Protein AF-A0A2V7JWW5-F1 (afdb_monomer_lite)

Sequence (393 aa):
MPDAADLTQQLADEERAKQRQYVLANTGTRWGFVGIGVLLLATVRLVGIVPVSWLFIAAFTIVFGAVNHGMRRVARDRPFQVWFPYLNIAIGAAMISTVVYALGPTGHLLYVAYLIAPLQAALYLGQSEAWQALLLNLTGFALVTAVRLSQASPGWAWSVFAQETLVLGFVCVALVPMLTRLVDRLRAARETLAQVEAGDLRVKVQDDEVDELGFLGVSVNRTTDAIAGIVRQVQQESQDLAAMAEQLAASAQELQAASQEISATAQQLSDGTARQRQLIGHGREDSEAAAGVAAQLHTRAQEAERQDRPGQRAARDAGPSPGPGVGGGRPAGGRLARDREARGRHHADRQPDGPIGVERRHRSGPRGATRLRLPCGSGRSAEACRAERAHGG

Radius of gyration: 59.95 Å; chains: 1; bounding box: 135×65×170 Å

pLDDT: mean 78.79, std 22.17, range [31.19, 97.88]

Foldseek 3Di:
DPDPVRLVVVVVVVLLVLLLCLQQVVLVVVVVVLVVLLVVLVVCVVVVVAVFDPVLSVVLCVVLVVVSVVLNCCSPPDDRDPCSLVVSLLSQLLSLLSSLLRRFQCSLVSLVSLLPSLLSCLQRPHLVRSVVSSVSNLVSVVVSLVVNVVVVGHNRDVVSSVVSNVVSVVVCVVRSVVNNVVNVLVVLLVSQVSVVVVPPLPDARDDPDPDPSVVSRVVSNVVSVVVVVVVVVVVVVVVVVVVVVVVVVVVVVVVVVVVVVVVVVVVVVVVVVVVVVVVVVVVVVVVVVVVVVVVVVVVVVVVVVVVPPDDDDDDDDDDDDDDDDDDDDDDDDDDDDDDDDDDDDDDDDDDDDDDDDDDDDDDDDDDDPDPDDDDDDPDDDPVVV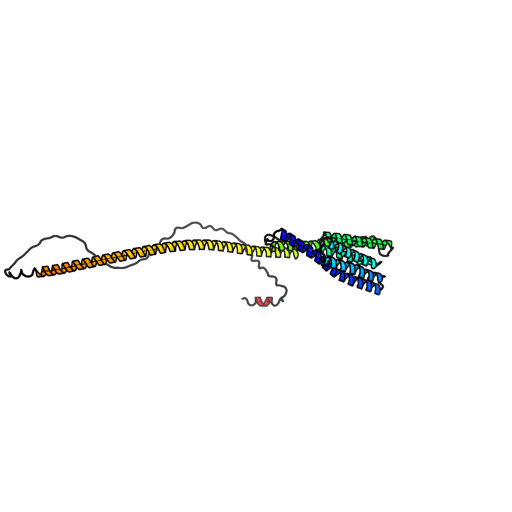VVVVPPDD

Structure (mmCIF, N/CA/C/O backbone):
data_AF-A0A2V7JWW5-F1
#
_entry.id   AF-A0A2V7JWW5-F1
#
loop_
_atom_site.group_PDB
_atom_site.id
_atom_site.type_symbol
_atom_site.label_atom_id
_atom_site.label_alt_id
_atom_site.label_comp_id
_atom_site.label_asym_id
_atom_site.label_entity_id
_atom_site.label_seq_id
_atom_site.pdbx_PDB_ins_code
_atom_site.Cartn_x
_atom_site.Cartn_y
_atom_site.Cartn_z
_atom_site.occupancy
_atom_site.B_iso_or_equiv
_atom_site.auth_seq_id
_atom_site.auth_comp_id
_atom_site.auth_asym_id
_atom_site.auth_atom_id
_atom_site.pdbx_PDB_model_num
ATOM 1 N N . MET A 1 1 ? -12.894 -14.507 14.929 1.00 50.25 1 MET A N 1
ATOM 2 C CA . MET A 1 1 ? -11.638 -13.771 14.700 1.00 50.25 1 MET A CA 1
ATOM 3 C C . MET A 1 1 ? -10.989 -14.415 13.496 1.00 50.25 1 MET A C 1
ATOM 5 O O . MET A 1 1 ? -10.912 -15.641 13.515 1.00 50.25 1 MET A O 1
ATOM 9 N N . PRO A 1 2 ? -10.652 -13.664 12.437 1.00 51.22 2 PRO A N 1
ATOM 10 C CA . PRO A 1 2 ? -9.842 -14.221 11.362 1.00 51.22 2 PRO A CA 1
ATOM 11 C C . PRO A 1 2 ? -8.530 -14.721 11.973 1.00 51.22 2 PRO A C 1
ATOM 13 O O . PRO A 1 2 ? -7.942 -14.057 12.829 1.00 51.22 2 PRO A O 1
ATOM 16 N N . ASP A 1 3 ? -8.150 -15.946 11.629 1.00 70.81 3 ASP A N 1
ATOM 17 C CA . ASP A 1 3 ? -6.943 -16.578 12.155 1.00 70.81 3 ASP A CA 1
ATOM 18 C C . ASP A 1 3 ? -5.706 -15.852 11.592 1.00 70.81 3 ASP A C 1
ATOM 20 O O . ASP A 1 3 ? -5.777 -15.254 10.518 1.00 70.81 3 ASP A O 1
ATOM 24 N N . ALA A 1 4 ? -4.546 -15.908 12.250 1.00 68.06 4 ALA A N 1
ATOM 25 C CA . ALA A 1 4 ? -3.329 -15.260 11.722 1.00 68.06 4 ALA A CA 1
ATOM 26 C C . ALA A 1 4 ? -2.951 -15.772 10.307 1.00 68.06 4 ALA A C 1
ATOM 28 O O . ALA A 1 4 ? -2.339 -15.065 9.499 1.00 68.06 4 ALA A O 1
ATOM 29 N N . ALA A 1 5 ? -3.373 -16.999 9.987 1.00 71.81 5 ALA A N 1
ATOM 30 C CA . ALA A 1 5 ? -3.281 -17.592 8.658 1.00 71.81 5 ALA A CA 1
ATOM 31 C C . ALA A 1 5 ? -4.142 -16.871 7.596 1.00 71.81 5 ALA A C 1
ATOM 33 O O . ALA A 1 5 ? -3.736 -16.799 6.442 1.00 71.81 5 ALA A O 1
ATOM 34 N N . ASP A 1 6 ? -5.289 -16.303 7.974 1.00 82.69 6 ASP A N 1
ATOM 35 C CA . ASP A 1 6 ? -6.203 -15.597 7.065 1.00 82.69 6 ASP A CA 1
ATOM 36 C C . ASP A 1 6 ? -5.640 -14.221 6.678 1.00 82.69 6 ASP A C 1
ATOM 38 O O . ASP A 1 6 ? -5.576 -13.869 5.502 1.00 82.69 6 ASP A O 1
ATOM 42 N N . LEU A 1 7 ? -5.091 -13.482 7.651 1.00 83.62 7 LEU A N 1
ATOM 43 C CA . LEU A 1 7 ? -4.464 -12.181 7.395 1.00 83.62 7 LEU A CA 1
ATOM 44 C C . LEU A 1 7 ? -3.231 -12.304 6.487 1.00 83.62 7 LEU A C 1
ATOM 46 O O . LEU A 1 7 ? -3.051 -11.525 5.551 1.00 83.62 7 LEU A O 1
ATOM 50 N N . THR A 1 8 ? -2.376 -13.295 6.747 1.00 82.88 8 THR A N 1
ATOM 51 C CA . THR A 1 8 ? -1.182 -13.538 5.921 1.00 82.88 8 THR A CA 1
ATOM 52 C C . THR A 1 8 ? -1.553 -13.947 4.494 1.00 82.88 8 THR A C 1
ATOM 54 O O . THR A 1 8 ? -0.923 -13.479 3.542 1.00 82.88 8 THR A O 1
ATOM 57 N N . GLN A 1 9 ? -2.607 -14.749 4.317 1.00 85.31 9 GLN A N 1
ATOM 58 C CA . GLN A 1 9 ? -3.153 -15.066 2.996 1.00 85.31 9 GLN A CA 1
ATOM 59 C C . GLN A 1 9 ? -3.729 -13.828 2.300 1.00 85.31 9 GLN A C 1
ATOM 61 O O . GLN A 1 9 ? -3.401 -13.585 1.138 1.00 85.31 9 GLN A O 1
ATOM 66 N N . GLN A 1 10 ? -4.500 -13.001 3.009 1.00 85.56 10 GLN A N 1
ATOM 67 C CA . GLN A 1 10 ? -5.079 -11.768 2.475 1.00 85.56 10 GLN A CA 1
ATOM 68 C C . GLN A 1 10 ? -4.003 -10.786 1.986 1.00 85.56 10 GLN A C 1
ATOM 70 O O . GLN A 1 10 ? -4.113 -10.245 0.884 1.00 85.56 10 GLN A O 1
ATOM 75 N N . LEU A 1 11 ? -2.938 -10.576 2.767 1.00 85.19 11 LEU A N 1
ATOM 76 C CA . LEU A 1 11 ? -1.826 -9.698 2.384 1.00 85.19 11 LEU A CA 1
ATOM 77 C C . LEU A 1 11 ? -1.063 -10.242 1.168 1.00 85.19 11 LEU A C 1
ATOM 79 O O . LEU A 1 11 ? -0.734 -9.480 0.255 1.00 85.19 11 LEU A O 1
ATOM 83 N N . ALA A 1 12 ? -0.839 -11.557 1.108 1.00 83.00 12 ALA A N 1
ATOM 84 C CA . ALA A 1 12 ? -0.197 -12.196 -0.040 1.00 83.00 12 ALA A CA 1
ATOM 85 C C . ALA A 1 12 ? -1.055 -12.100 -1.317 1.00 83.00 12 ALA A C 1
ATOM 87 O O . ALA A 1 12 ? -0.528 -11.927 -2.421 1.00 83.00 12 ALA A O 1
ATOM 88 N N . ASP A 1 13 ? -2.377 -12.195 -1.189 1.00 84.44 13 ASP A N 1
ATOM 89 C CA . ASP A 1 13 ? -3.318 -12.009 -2.293 1.00 84.44 13 ASP A CA 1
ATOM 90 C C . ASP A 1 13 ? -3.345 -10.545 -2.769 1.00 84.44 13 ASP A C 1
ATOM 92 O O . ASP A 1 13 ? -3.337 -10.290 -3.979 1.00 84.44 13 ASP A O 1
ATOM 96 N N . GLU A 1 14 ? -3.291 -9.580 -1.842 1.00 85.25 14 GLU A N 1
ATOM 97 C CA . GLU A 1 14 ? -3.175 -8.147 -2.145 1.00 85.25 14 GLU A CA 1
ATOM 98 C C . GLU A 1 14 ? -1.872 -7.839 -2.902 1.00 85.25 14 GLU A C 1
ATOM 100 O O . GLU A 1 14 ? -1.878 -7.106 -3.896 1.00 85.25 14 GLU A O 1
ATOM 105 N N . GLU A 1 15 ? -0.750 -8.434 -2.491 1.00 82.69 15 GLU A N 1
ATOM 106 C CA . GLU A 1 15 ? 0.532 -8.281 -3.179 1.00 82.69 15 GLU A CA 1
ATOM 107 C C . GLU A 1 15 ? 0.485 -8.846 -4.606 1.00 82.69 15 GLU A C 1
ATOM 109 O O . GLU A 1 15 ? 0.870 -8.163 -5.562 1.00 82.69 15 GLU A O 1
ATOM 114 N N . ARG A 1 16 ? -0.076 -10.049 -4.791 1.00 82.12 16 ARG A N 1
ATOM 115 C CA . ARG A 1 16 ? -0.270 -10.635 -6.129 1.00 82.12 16 ARG A CA 1
ATOM 116 C C . ARG A 1 16 ? -1.185 -9.773 -6.999 1.00 82.12 16 ARG A C 1
ATOM 118 O O . ARG A 1 16 ? -0.924 -9.608 -8.195 1.00 82.12 16 ARG A O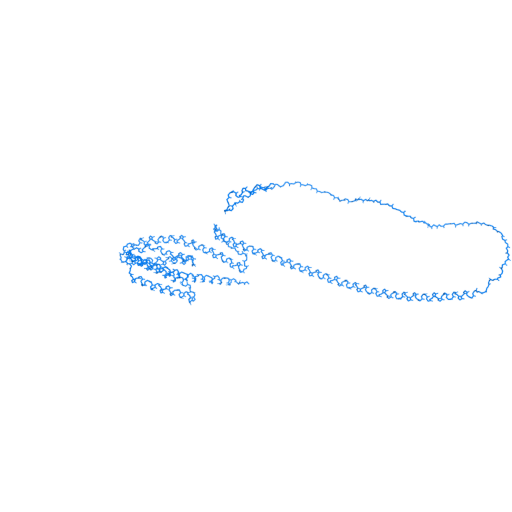 1
ATOM 125 N N . ALA A 1 17 ? -2.226 -9.175 -6.420 1.00 83.50 17 ALA A N 1
ATOM 126 C CA . ALA A 1 17 ? -3.095 -8.237 -7.123 1.00 83.50 17 ALA A CA 1
ATOM 127 C C . ALA A 1 17 ? -2.340 -6.967 -7.555 1.00 83.50 17 ALA A C 1
ATOM 129 O O . ALA A 1 17 ? -2.461 -6.561 -8.714 1.00 83.50 17 ALA A O 1
ATOM 130 N N . LYS A 1 18 ? -1.500 -6.390 -6.682 1.00 81.69 18 LYS A N 1
ATOM 131 C CA . LYS A 1 18 ? -0.640 -5.235 -7.003 1.00 81.69 18 LYS A CA 1
ATOM 132 C C . LYS A 1 18 ? 0.349 -5.553 -8.120 1.00 81.69 18 LYS A C 1
ATOM 134 O O . LYS A 1 18 ? 0.458 -4.781 -9.070 1.00 81.69 18 LYS A O 1
ATOM 139 N N . GLN A 1 19 ? 1.018 -6.704 -8.066 1.00 80.56 19 GLN A N 1
ATOM 140 C CA . GLN A 1 19 ? 1.941 -7.139 -9.120 1.00 80.56 19 GLN A CA 1
ATOM 141 C C . GLN A 1 19 ? 1.219 -7.331 -10.463 1.00 80.56 19 GLN A C 1
ATOM 143 O O . GLN A 1 19 ? 1.712 -6.906 -11.513 1.00 80.56 19 GLN A O 1
ATOM 148 N N . ARG A 1 20 ? 0.010 -7.906 -10.452 1.00 81.50 20 ARG A N 1
ATOM 149 C CA . ARG A 1 20 ? -0.822 -8.031 -11.656 1.00 81.50 20 ARG A CA 1
ATOM 150 C C . ARG A 1 20 ? -1.251 -6.675 -12.200 1.00 81.50 20 ARG A C 1
ATOM 152 O O . ARG A 1 20 ? -1.153 -6.443 -13.407 1.00 81.50 20 ARG A O 1
ATOM 159 N N . GLN A 1 21 ? -1.693 -5.773 -11.328 1.00 82.06 21 GLN A N 1
ATOM 160 C CA . GLN A 1 21 ? -2.062 -4.413 -11.705 1.00 82.06 21 GLN A CA 1
ATOM 161 C C . GLN A 1 21 ? -0.863 -3.655 -12.274 1.00 82.06 21 GLN A C 1
ATOM 163 O O . GLN A 1 21 ? -1.021 -2.986 -13.290 1.00 82.06 21 GLN A O 1
ATOM 168 N N . TYR A 1 22 ? 0.333 -3.818 -11.705 1.00 80.00 22 TYR A N 1
ATOM 169 C CA . TYR A 1 22 ? 1.568 -3.270 -12.256 1.00 80.00 22 TYR A CA 1
ATOM 170 C C . TYR A 1 22 ? 1.803 -3.749 -13.690 1.00 80.00 22 TYR A C 1
ATOM 172 O O . TYR A 1 22 ? 2.001 -2.925 -14.580 1.00 80.00 22 TYR A O 1
ATOM 180 N N . VAL A 1 23 ? 1.732 -5.060 -13.950 1.00 78.69 23 VAL A N 1
ATOM 181 C CA . VAL A 1 23 ? 1.943 -5.598 -15.304 1.00 78.69 23 VAL A CA 1
ATOM 182 C C . VAL A 1 23 ? 0.906 -5.036 -16.280 1.00 78.69 23 VAL A C 1
ATOM 184 O O . VAL A 1 23 ? 1.266 -4.597 -17.373 1.00 78.69 23 VAL A O 1
ATOM 187 N N . LEU A 1 24 ? -0.370 -4.989 -15.894 1.00 80.12 24 LEU A N 1
ATOM 188 C CA . LEU A 1 24 ? -1.446 -4.485 -16.751 1.00 80.12 24 LEU A CA 1
ATOM 189 C C . LEU A 1 24 ? -1.344 -2.974 -17.004 1.00 80.12 24 LEU A C 1
ATOM 191 O O . LEU A 1 24 ? -1.450 -2.545 -18.155 1.00 80.12 24 LEU A O 1
ATOM 195 N N . ALA A 1 25 ? -1.113 -2.180 -15.957 1.00 79.00 25 ALA A N 1
ATOM 196 C CA . ALA A 1 25 ? -0.968 -0.731 -16.042 1.00 79.00 25 ALA A CA 1
ATOM 197 C C . ALA A 1 25 ? 0.283 -0.357 -16.838 1.00 79.00 25 ALA A C 1
ATOM 199 O O . ALA A 1 25 ? 0.191 0.426 -17.779 1.00 79.00 25 ALA A O 1
ATOM 200 N N . ASN A 1 26 ? 1.427 -0.982 -16.544 1.00 78.69 26 ASN A N 1
ATOM 201 C CA . ASN A 1 26 ? 2.666 -0.742 -17.274 1.00 78.69 26 ASN A CA 1
ATOM 202 C C . ASN A 1 26 ? 2.528 -1.141 -18.748 1.00 78.69 26 ASN A C 1
ATOM 204 O O . ASN A 1 26 ? 2.939 -0.391 -19.628 1.00 78.69 26 ASN A O 1
ATOM 208 N N . THR A 1 27 ? 1.874 -2.268 -19.048 1.00 75.31 27 THR A N 1
ATOM 209 C CA . THR A 1 27 ? 1.593 -2.642 -20.443 1.00 75.31 27 THR A CA 1
ATOM 210 C C . THR A 1 27 ? 0.698 -1.605 -21.126 1.00 75.31 27 THR A C 1
ATOM 212 O O . THR A 1 27 ? 0.953 -1.256 -22.274 1.00 75.31 27 THR A O 1
ATOM 215 N N . GLY A 1 28 ? -0.304 -1.054 -20.432 1.00 75.88 28 GLY A N 1
ATOM 216 C CA . GLY A 1 28 ? -1.127 0.055 -20.926 1.00 75.88 28 GLY A CA 1
ATOM 217 C C . GLY A 1 28 ? -0.315 1.317 -21.230 1.00 75.88 28 GLY A C 1
ATOM 218 O O . GLY A 1 28 ? -0.382 1.835 -22.342 1.00 75.88 28 GLY A O 1
ATOM 219 N N . THR A 1 29 ? 0.515 1.771 -20.290 1.00 78.25 29 THR A N 1
ATOM 220 C CA . THR A 1 29 ? 1.396 2.936 -20.476 1.00 78.25 29 THR A CA 1
ATOM 221 C C . THR A 1 29 ? 2.401 2.711 -21.609 1.00 78.25 29 THR A C 1
ATOM 223 O O . THR A 1 29 ? 2.685 3.627 -22.380 1.00 78.25 29 THR A O 1
ATOM 226 N N . ARG A 1 30 ? 2.887 1.476 -21.786 1.00 80.56 30 ARG A N 1
ATOM 227 C CA . ARG A 1 30 ? 3.762 1.102 -22.906 1.00 80.56 30 ARG A CA 1
ATOM 228 C C . ARG A 1 30 ? 3.107 1.270 -24.266 1.00 80.56 30 ARG A C 1
ATOM 230 O O . ARG A 1 30 ? 3.812 1.665 -25.181 1.00 80.56 30 ARG A O 1
ATOM 237 N N . TRP A 1 31 ? 1.799 1.056 -24.420 1.00 78.56 31 TRP A N 1
ATOM 238 C CA . TRP A 1 31 ? 1.115 1.393 -25.680 1.00 78.56 31 TRP A CA 1
ATOM 239 C C . TRP A 1 31 ? 1.231 2.885 -26.001 1.00 78.56 31 TRP A C 1
ATOM 241 O O . TRP A 1 31 ? 1.504 3.244 -27.146 1.00 78.56 31 TRP A O 1
ATOM 251 N N . GLY A 1 32 ? 1.106 3.739 -24.982 1.00 77.75 32 GLY A N 1
ATOM 252 C CA . GLY A 1 32 ? 1.371 5.171 -25.103 1.00 77.75 32 GLY A CA 1
ATOM 253 C C . GLY A 1 32 ? 2.816 5.453 -25.518 1.00 77.75 32 GLY A C 1
ATOM 254 O O . GLY A 1 32 ? 3.041 6.167 -26.491 1.00 77.75 32 GLY A O 1
ATOM 255 N N . PHE A 1 33 ? 3.798 4.838 -24.850 1.00 78.25 33 PHE A N 1
ATOM 256 C CA . PHE A 1 33 ? 5.214 5.007 -25.199 1.00 78.25 33 PHE A CA 1
ATOM 257 C C . PHE A 1 33 ? 5.569 4.488 -26.593 1.00 78.25 33 PHE A C 1
ATOM 259 O O . PHE A 1 33 ? 6.361 5.124 -27.280 1.00 78.25 33 PHE A O 1
ATOM 266 N N . VAL A 1 34 ? 4.987 3.371 -27.036 1.00 79.75 34 VAL A N 1
ATOM 267 C CA . VAL A 1 34 ? 5.172 2.852 -28.398 1.00 79.75 34 VAL A CA 1
ATOM 268 C C . VAL A 1 34 ? 4.583 3.832 -29.406 1.00 79.75 34 VAL A C 1
ATOM 270 O O . VAL A 1 34 ? 5.270 4.189 -30.355 1.00 79.75 34 VAL A O 1
ATOM 273 N N . GLY A 1 35 ? 3.360 4.326 -29.187 1.00 81.56 35 GLY A N 1
ATOM 274 C CA . GLY A 1 35 ? 2.732 5.308 -30.075 1.00 81.56 35 GLY A CA 1
ATOM 275 C C . GLY A 1 35 ? 3.527 6.613 -30.171 1.00 81.56 35 GLY A C 1
ATOM 276 O O . GLY A 1 35 ? 3.844 7.065 -31.270 1.00 81.56 35 GLY A O 1
ATOM 277 N N . ILE A 1 36 ? 3.918 7.180 -29.024 1.00 83.75 36 ILE A N 1
ATOM 278 C CA . ILE A 1 36 ? 4.757 8.385 -28.956 1.00 83.75 36 ILE A CA 1
ATOM 279 C C . ILE A 1 36 ? 6.125 8.122 -29.592 1.00 83.75 36 ILE A C 1
ATOM 281 O O . ILE A 1 36 ? 6.594 8.936 -30.378 1.00 83.75 36 ILE A O 1
ATOM 285 N N . GLY A 1 37 ? 6.754 6.983 -29.302 1.00 79.56 37 GLY A N 1
ATOM 286 C CA . GLY A 1 37 ? 8.051 6.607 -29.861 1.00 79.56 37 GLY A CA 1
ATOM 287 C C . GLY A 1 37 ? 8.012 6.468 -31.381 1.00 79.56 37 GLY A C 1
ATOM 288 O O . GLY A 1 37 ? 8.885 6.997 -32.063 1.00 79.56 37 GLY A O 1
ATOM 289 N N . VAL A 1 38 ? 6.976 5.829 -31.928 1.00 86.25 38 VAL A N 1
ATOM 290 C CA . VAL A 1 38 ? 6.756 5.708 -33.378 1.00 86.25 38 VAL A CA 1
ATOM 291 C C . VAL A 1 38 ? 6.534 7.079 -34.013 1.00 86.25 38 VAL A C 1
ATOM 293 O O . VAL A 1 38 ? 7.155 7.378 -35.031 1.00 86.25 38 VAL A O 1
ATOM 296 N N . LEU A 1 39 ? 5.713 7.935 -33.397 1.00 86.69 39 LEU A N 1
ATOM 297 C CA . LEU A 1 39 ? 5.489 9.307 -33.859 1.00 86.69 39 LEU A CA 1
ATOM 298 C C . LEU A 1 39 ? 6.789 10.121 -33.865 1.00 86.69 39 LEU A C 1
ATOM 300 O O . LEU A 1 39 ? 7.075 10.835 -34.826 1.00 86.69 39 LEU A O 1
ATOM 304 N N . LEU A 1 40 ? 7.595 9.994 -32.812 1.00 83.81 40 LEU A N 1
ATOM 305 C CA . LEU A 1 40 ? 8.860 10.702 -32.664 1.00 83.81 40 LEU A CA 1
ATOM 306 C C . LEU A 1 40 ? 9.881 10.206 -33.697 1.00 83.81 40 LEU A C 1
ATOM 308 O O . LEU A 1 40 ? 10.472 11.022 -34.398 1.00 83.81 40 LEU A O 1
ATOM 312 N N . LEU A 1 41 ? 10.015 8.888 -33.886 1.00 85.31 41 LEU A N 1
ATOM 313 C CA . LEU A 1 41 ? 10.865 8.299 -34.930 1.00 85.31 41 LEU A CA 1
ATOM 314 C C . LEU A 1 41 ? 10.430 8.726 -36.340 1.00 85.31 41 LEU A C 1
ATOM 316 O O . LEU A 1 41 ? 11.281 9.077 -37.158 1.00 85.31 41 LEU A O 1
ATOM 320 N N . ALA A 1 42 ? 9.124 8.746 -36.621 1.00 86.56 42 ALA A N 1
ATOM 321 C CA . ALA A 1 42 ? 8.588 9.206 -37.900 1.00 86.56 42 ALA A CA 1
ATOM 322 C C . ALA A 1 42 ? 8.874 10.699 -38.128 1.00 86.56 42 ALA A C 1
ATOM 324 O O . ALA A 1 42 ? 9.302 11.085 -39.213 1.00 86.56 42 ALA A O 1
ATOM 325 N N . THR A 1 43 ? 8.717 11.530 -37.095 1.00 85.31 43 THR A N 1
ATOM 326 C CA . THR A 1 43 ? 8.997 12.973 -37.160 1.00 85.31 43 THR A CA 1
ATOM 327 C C . THR A 1 43 ? 10.484 13.239 -37.388 1.00 85.31 43 THR A C 1
ATOM 329 O O . THR A 1 43 ? 10.848 13.948 -38.321 1.00 85.31 43 THR A O 1
ATOM 332 N N . VAL A 1 44 ? 11.363 12.613 -36.599 1.00 84.31 44 VAL A N 1
ATOM 333 C CA . VAL A 1 44 ? 12.827 12.719 -36.742 1.00 84.31 44 VAL A CA 1
ATOM 334 C C . VAL A 1 44 ? 13.271 12.299 -38.145 1.00 84.31 44 VAL A C 1
ATOM 336 O O . VAL A 1 44 ? 14.157 12.924 -38.735 1.00 84.31 44 VAL A O 1
ATOM 339 N N . ARG A 1 45 ? 12.624 11.272 -38.706 1.00 84.94 45 ARG A N 1
ATOM 340 C CA . ARG A 1 45 ? 12.882 10.814 -40.070 1.00 84.94 45 ARG A CA 1
ATOM 341 C C . ARG A 1 45 ? 12.390 11.791 -41.141 1.00 84.94 45 ARG A C 1
ATOM 343 O O . ARG A 1 45 ? 13.093 11.968 -42.137 1.00 84.94 45 ARG A O 1
ATOM 350 N N . LEU A 1 46 ? 11.214 12.398 -40.964 1.00 87.88 46 LEU A N 1
ATOM 351 C CA . LEU A 1 46 ? 10.656 13.399 -41.884 1.00 87.88 46 LEU A CA 1
ATOM 352 C C . LEU A 1 46 ? 11.507 14.671 -41.927 1.00 87.88 46 LEU A C 1
ATOM 354 O O . LEU A 1 46 ? 11.731 15.213 -43.004 1.00 87.88 46 LEU A O 1
ATOM 358 N N . VAL A 1 47 ? 12.028 15.103 -40.776 1.00 88.44 47 VAL A N 1
ATOM 359 C CA . VAL A 1 47 ? 12.925 16.268 -40.671 1.00 88.44 47 VAL A CA 1
ATOM 360 C C . VAL A 1 47 ? 14.343 15.944 -41.174 1.00 88.44 47 VAL A C 1
ATOM 362 O O . VAL A 1 47 ? 15.138 16.844 -41.421 1.00 88.44 47 VAL A O 1
ATOM 365 N N . GLY A 1 48 ? 14.672 14.663 -41.373 1.00 80.25 48 GLY A N 1
ATOM 366 C CA . GLY A 1 48 ? 15.970 14.232 -41.902 1.00 80.25 48 GLY A CA 1
ATOM 367 C C . GLY A 1 48 ? 17.114 14.292 -40.886 1.00 80.25 48 GLY A C 1
ATOM 368 O O . GLY A 1 48 ? 18.274 14.240 -41.281 1.00 80.25 48 GLY A O 1
ATOM 369 N N . ILE A 1 49 ? 16.803 14.373 -39.587 1.00 78.38 49 ILE A N 1
ATOM 370 C CA . ILE A 1 49 ? 17.802 14.481 -38.509 1.00 78.38 49 ILE A CA 1
ATOM 371 C C . ILE A 1 49 ? 18.548 13.151 -38.321 1.00 78.38 49 ILE A C 1
ATOM 373 O O . ILE A 1 49 ? 19.747 13.142 -38.053 1.00 78.38 49 ILE A O 1
ATOM 377 N N . VAL A 1 50 ? 17.847 12.017 -38.463 1.00 78.19 50 VAL A N 1
ATOM 378 C CA . VAL A 1 50 ? 18.419 10.670 -38.294 1.00 78.19 50 VAL A CA 1
ATOM 379 C C . VAL A 1 50 ? 17.949 9.742 -39.423 1.00 78.19 50 VAL A C 1
ATOM 381 O O . VAL A 1 50 ? 16.752 9.721 -39.736 1.00 78.19 50 VAL A O 1
ATOM 384 N N . PRO A 1 51 ? 18.841 8.927 -40.024 1.00 77.19 51 PRO A N 1
ATOM 385 C CA . PRO A 1 51 ? 18.499 8.016 -41.116 1.00 77.19 51 PRO A CA 1
ATOM 386 C C . PRO A 1 51 ? 17.796 6.734 -40.621 1.00 77.19 51 PRO A C 1
ATOM 388 O O . PRO A 1 51 ? 18.291 5.624 -40.799 1.00 77.19 51 PRO A O 1
ATOM 391 N N . VAL A 1 52 ? 16.619 6.864 -40.003 1.00 83.88 52 VAL A N 1
ATOM 392 C CA . VAL A 1 52 ? 15.781 5.717 -39.601 1.00 83.88 52 VAL A CA 1
ATOM 393 C C . VAL A 1 52 ? 14.973 5.209 -40.806 1.00 83.88 52 VAL A C 1
ATOM 395 O O . VAL A 1 52 ? 14.358 5.995 -41.523 1.00 83.88 52 VAL A O 1
ATOM 398 N N . SER A 1 53 ? 14.938 3.901 -41.079 1.00 88.31 53 SER A N 1
ATOM 399 C CA . SER A 1 53 ? 14.153 3.383 -42.215 1.00 88.31 53 SER A CA 1
ATOM 400 C C . SER A 1 53 ? 12.660 3.249 -41.872 1.00 88.31 53 SER A C 1
ATOM 402 O O . SER A 1 53 ? 12.297 2.868 -40.760 1.00 88.31 53 SER A O 1
ATOM 404 N N . TRP A 1 54 ? 11.772 3.508 -42.841 1.00 88.00 54 TRP A N 1
ATOM 405 C CA . TRP A 1 54 ? 10.329 3.265 -42.671 1.00 88.00 54 TRP A CA 1
ATOM 406 C C . TRP A 1 54 ? 10.022 1.792 -42.384 1.00 88.00 54 TRP A C 1
ATOM 408 O O . TRP A 1 54 ? 9.140 1.490 -41.583 1.00 88.00 54 TRP A O 1
ATOM 418 N N . LEU A 1 55 ? 10.798 0.880 -42.981 1.00 90.88 55 LEU A N 1
ATOM 419 C CA . LEU A 1 55 ? 10.714 -0.555 -42.706 1.00 90.88 55 LEU A CA 1
ATOM 420 C C . LEU A 1 55 ? 11.026 -0.869 -41.244 1.00 90.88 55 LEU A C 1
ATOM 422 O O . LEU A 1 55 ? 10.326 -1.671 -40.637 1.00 90.88 55 LEU A O 1
ATOM 426 N N . PHE A 1 56 ? 12.031 -0.211 -40.661 1.00 90.88 56 PHE A N 1
ATOM 427 C CA . PHE A 1 56 ? 12.345 -0.366 -39.248 1.00 90.88 56 PHE A CA 1
ATOM 428 C C . PHE A 1 56 ? 11.186 0.113 -38.369 1.00 90.88 56 PHE A C 1
ATOM 430 O O . PHE A 1 56 ? 10.784 -0.611 -37.465 1.00 90.88 56 PHE A O 1
ATOM 437 N N . ILE A 1 57 ? 10.615 1.291 -38.644 1.00 90.00 57 ILE A N 1
ATOM 438 C CA . ILE A 1 57 ? 9.491 1.832 -37.859 1.00 90.00 57 ILE A CA 1
ATOM 439 C C . ILE A 1 57 ? 8.279 0.890 -37.933 1.00 90.00 57 ILE A C 1
ATOM 441 O O . ILE A 1 57 ? 7.671 0.579 -36.906 1.00 90.00 57 ILE A O 1
ATOM 445 N N . ALA A 1 58 ? 7.955 0.384 -39.127 1.00 92.19 58 ALA A N 1
ATOM 446 C CA . ALA A 1 58 ? 6.873 -0.578 -39.319 1.00 92.19 58 ALA A CA 1
ATOM 447 C C . ALA A 1 58 ? 7.146 -1.900 -38.580 1.00 92.19 58 ALA A C 1
ATOM 449 O O . ALA A 1 58 ? 6.295 -2.366 -37.822 1.00 92.19 58 ALA A O 1
ATOM 450 N N . ALA A 1 59 ? 8.346 -2.470 -38.733 1.00 92.81 59 ALA A N 1
ATOM 451 C CA . ALA A 1 59 ? 8.741 -3.706 -38.061 1.00 92.81 59 ALA A CA 1
ATOM 452 C C . ALA A 1 59 ? 8.732 -3.556 -36.533 1.00 92.81 59 ALA A C 1
ATOM 454 O O . ALA A 1 59 ? 8.178 -4.405 -35.839 1.00 92.81 59 ALA A O 1
ATOM 455 N N . PHE A 1 60 ? 9.271 -2.453 -36.007 1.00 92.06 60 PHE A N 1
ATOM 456 C CA . PHE A 1 60 ? 9.247 -2.123 -34.583 1.00 92.06 60 PHE A CA 1
ATOM 457 C C . PHE A 1 60 ? 7.811 -2.073 -34.050 1.00 92.06 60 PHE A C 1
ATOM 459 O O . PHE A 1 60 ? 7.499 -2.716 -33.048 1.00 92.06 60 PHE A O 1
ATOM 466 N N . THR A 1 61 ? 6.922 -1.369 -34.756 1.00 91.19 61 THR A N 1
ATOM 467 C CA . THR A 1 61 ? 5.511 -1.232 -34.369 1.00 91.19 61 THR A CA 1
ATOM 468 C C . THR A 1 61 ? 4.798 -2.583 -34.352 1.00 91.19 61 THR A C 1
ATOM 470 O O . THR A 1 61 ? 4.088 -2.888 -33.397 1.00 91.19 61 THR A O 1
ATOM 473 N N . ILE A 1 62 ? 5.010 -3.416 -35.375 1.00 92.81 62 ILE A N 1
ATOM 474 C CA . ILE A 1 62 ? 4.381 -4.739 -35.481 1.00 92.81 62 ILE A CA 1
ATOM 475 C C . ILE A 1 62 ? 4.904 -5.676 -34.388 1.00 92.81 62 ILE A C 1
ATOM 477 O O . ILE A 1 62 ? 4.109 -6.268 -33.660 1.00 92.81 62 ILE A O 1
ATOM 481 N N . VAL A 1 63 ? 6.227 -5.792 -34.237 1.00 93.25 63 VAL A N 1
ATOM 482 C CA . VAL A 1 63 ? 6.852 -6.723 -33.287 1.00 93.25 63 VAL A CA 1
ATOM 483 C C . VAL A 1 63 ? 6.524 -6.331 -31.850 1.00 93.25 63 VAL A C 1
ATOM 485 O O . VAL A 1 63 ? 5.966 -7.139 -31.108 1.00 93.25 63 VAL A O 1
ATOM 488 N N . PHE A 1 64 ? 6.806 -5.091 -31.443 1.00 91.50 64 PHE A N 1
ATOM 489 C CA . PHE A 1 64 ? 6.540 -4.669 -30.067 1.00 91.50 64 PHE A CA 1
ATOM 490 C C . PHE A 1 64 ? 5.047 -4.474 -29.799 1.00 91.50 64 PHE A C 1
ATOM 492 O O . PHE A 1 64 ? 4.611 -4.699 -28.672 1.00 91.50 64 PHE A O 1
ATOM 499 N N . GLY A 1 65 ? 4.239 -4.144 -30.810 1.00 90.25 65 GLY A N 1
ATOM 500 C CA . GLY A 1 65 ? 2.780 -4.166 -30.704 1.00 90.25 65 GLY A CA 1
ATOM 501 C C . GLY A 1 65 ? 2.253 -5.572 -30.405 1.00 90.25 65 GLY A C 1
ATOM 502 O O . GLY A 1 65 ? 1.488 -5.751 -29.457 1.00 90.25 65 GLY A O 1
ATOM 503 N N . ALA A 1 66 ? 2.718 -6.586 -31.142 1.00 92.25 66 ALA A N 1
ATOM 504 C CA . ALA A 1 66 ? 2.337 -7.981 -30.929 1.00 92.25 66 ALA A CA 1
ATOM 505 C C . ALA A 1 66 ? 2.823 -8.520 -29.574 1.00 92.25 66 ALA A C 1
ATOM 507 O O . ALA A 1 66 ? 2.042 -9.138 -28.850 1.00 92.25 66 ALA A O 1
ATOM 508 N N . VAL A 1 67 ? 4.074 -8.241 -29.190 1.00 91.81 67 VAL A N 1
ATOM 509 C CA . VAL A 1 67 ? 4.639 -8.660 -27.895 1.00 91.81 67 VAL A CA 1
ATOM 510 C C . VAL A 1 67 ? 3.880 -8.021 -26.728 1.00 91.81 67 VAL A C 1
ATOM 512 O O . VAL A 1 67 ? 3.480 -8.728 -25.803 1.00 91.81 67 VAL A O 1
ATOM 515 N N . ASN A 1 68 ? 3.608 -6.711 -26.772 1.00 89.88 68 ASN A N 1
ATOM 516 C CA . ASN A 1 68 ? 2.833 -6.038 -25.722 1.00 89.88 68 ASN A CA 1
ATOM 517 C C . ASN A 1 68 ? 1.370 -6.509 -25.695 1.00 89.88 68 ASN A C 1
ATOM 519 O O . ASN A 1 68 ? 0.793 -6.664 -24.617 1.00 89.88 68 ASN A O 1
ATOM 523 N N . HIS A 1 69 ? 0.760 -6.774 -26.856 1.00 89.50 69 HIS A N 1
ATOM 524 C CA . HIS A 1 69 ? -0.578 -7.363 -26.926 1.00 89.50 69 HIS A CA 1
ATOM 525 C C . HIS A 1 69 ? -0.610 -8.756 -26.281 1.00 89.50 69 HIS A C 1
ATOM 527 O O . HIS A 1 69 ? -1.467 -9.029 -25.439 1.00 89.50 69 HIS A O 1
ATOM 533 N N . GLY A 1 70 ? 0.352 -9.613 -26.632 1.00 90.50 70 GLY A N 1
ATOM 534 C CA . GLY A 1 70 ? 0.510 -10.950 -26.068 1.00 90.50 70 GLY A CA 1
ATOM 535 C C . GLY A 1 70 ? 0.715 -10.910 -24.557 1.00 90.50 70 GLY A C 1
ATOM 536 O O . GLY A 1 70 ? 0.010 -11.608 -23.832 1.00 90.50 70 GLY A O 1
ATOM 537 N N . MET A 1 71 ? 1.593 -10.031 -24.069 1.00 88.62 71 MET A N 1
ATOM 538 C CA . MET A 1 71 ? 1.839 -9.869 -22.635 1.00 88.62 71 MET A CA 1
ATOM 539 C C . MET A 1 71 ? 0.580 -9.426 -21.885 1.00 88.62 71 MET A C 1
ATOM 541 O O . MET A 1 71 ? 0.237 -10.003 -20.854 1.00 88.62 71 MET A O 1
ATOM 545 N N . ARG A 1 72 ? -0.173 -8.460 -22.433 1.00 85.31 72 ARG A N 1
ATOM 546 C CA . ARG A 1 72 ? -1.452 -8.023 -21.852 1.00 85.31 72 ARG A CA 1
ATOM 547 C C . ARG A 1 72 ? -2.466 -9.160 -21.799 1.00 85.31 72 ARG A C 1
ATOM 549 O O . ARG A 1 72 ? -3.161 -9.307 -20.797 1.00 85.31 72 ARG A O 1
ATOM 556 N N . ARG A 1 73 ? -2.558 -9.948 -22.872 1.00 87.69 73 ARG A N 1
ATOM 557 C CA . ARG A 1 73 ? -3.463 -11.095 -22.955 1.00 87.69 73 ARG A CA 1
ATOM 558 C C . ARG A 1 73 ? -3.103 -12.155 -21.918 1.00 87.69 73 ARG A C 1
ATOM 560 O O . ARG A 1 73 ? -3.969 -12.592 -21.173 1.00 87.69 73 ARG A O 1
ATOM 567 N N . VAL A 1 74 ? -1.824 -12.514 -21.812 1.00 86.75 74 VAL A N 1
ATOM 568 C CA . VAL A 1 74 ? -1.338 -13.484 -20.820 1.00 86.75 74 VAL A CA 1
ATOM 569 C C . VAL A 1 74 ? -1.596 -12.985 -19.396 1.00 86.75 74 VAL A C 1
ATOM 571 O O . VAL A 1 74 ? -2.159 -13.722 -18.594 1.00 86.75 74 VAL A O 1
ATOM 574 N N . ALA A 1 75 ? -1.287 -11.723 -19.093 1.00 83.50 75 ALA A N 1
ATOM 575 C CA . ALA A 1 75 ? -1.521 -11.141 -17.770 1.00 83.50 75 ALA A CA 1
ATOM 576 C C . ALA A 1 75 ? -3.016 -11.019 -17.396 1.00 83.50 75 ALA A C 1
ATOM 578 O O . ALA A 1 75 ? -3.368 -10.996 -16.209 1.00 83.50 75 ALA A O 1
ATOM 579 N N . ARG A 1 76 ? -3.909 -10.923 -18.391 1.00 83.00 76 ARG A N 1
ATOM 580 C CA . ARG A 1 76 ? -5.361 -10.851 -18.184 1.00 83.00 76 ARG A CA 1
ATOM 581 C C . ARG A 1 76 ? -5.998 -12.233 -18.058 1.00 83.00 76 ARG A C 1
ATOM 583 O O . ARG A 1 76 ? -6.784 -12.427 -17.137 1.00 83.00 76 ARG A O 1
ATOM 590 N N . ASP A 1 77 ? -5.649 -13.162 -18.940 1.00 82.44 77 ASP A N 1
ATOM 591 C CA . ASP A 1 77 ? -6.420 -14.391 -19.156 1.00 82.44 77 ASP A CA 1
ATOM 592 C C . ASP A 1 77 ? -5.823 -15.621 -18.448 1.00 82.44 77 ASP A C 1
ATOM 594 O O . ASP A 1 77 ? -6.500 -16.639 -18.315 1.00 82.44 77 ASP A O 1
ATOM 598 N N . ARG A 1 78 ? -4.557 -15.571 -18.007 1.00 83.31 78 ARG A N 1
ATOM 599 C CA . ARG A 1 78 ? -3.878 -16.683 -17.315 1.00 83.31 78 ARG A CA 1
ATOM 600 C C . ARG A 1 78 ? -3.744 -16.419 -15.808 1.00 83.31 78 ARG A C 1
ATOM 602 O O . ARG A 1 78 ? -3.720 -15.256 -15.399 1.00 83.31 78 ARG A O 1
ATOM 609 N N . PRO A 1 79 ? -3.620 -17.477 -14.976 1.00 82.00 79 PRO A N 1
ATOM 610 C CA . PRO A 1 79 ? -3.243 -17.307 -13.576 1.00 82.00 79 PRO A CA 1
ATOM 611 C C . PRO A 1 79 ? -1.903 -16.571 -13.494 1.00 82.00 79 PRO A C 1
ATOM 613 O O . PRO A 1 79 ? -0.990 -16.844 -14.276 1.00 82.00 79 PRO A O 1
ATOM 616 N N . PHE A 1 80 ? -1.810 -15.610 -12.576 1.00 80.44 80 PHE A N 1
ATOM 617 C CA . PHE A 1 80 ? -0.635 -14.757 -12.451 1.00 80.44 80 PHE A CA 1
ATOM 618 C C . PHE A 1 80 ? 0.563 -15.579 -11.966 1.00 80.44 80 PHE A C 1
ATOM 620 O O . PHE A 1 80 ? 0.478 -16.251 -10.940 1.00 80.44 80 PHE A O 1
ATOM 627 N N . GLN A 1 81 ? 1.666 -15.542 -12.714 1.00 84.12 81 GLN A N 1
ATOM 628 C CA . GLN A 1 81 ? 2.888 -16.267 -12.371 1.00 84.12 81 GLN A CA 1
ATOM 629 C C . GLN A 1 81 ? 3.965 -15.290 -11.905 1.00 84.12 81 GLN A C 1
ATOM 631 O O . GLN A 1 81 ? 4.084 -14.184 -12.431 1.00 84.12 81 GLN A O 1
ATOM 636 N N . VAL A 1 82 ? 4.793 -15.739 -10.961 1.00 81.44 82 VAL A N 1
ATOM 637 C CA . VAL A 1 82 ? 5.854 -14.932 -10.333 1.00 81.44 82 VAL A CA 1
ATOM 638 C C . VAL A 1 82 ? 6.872 -14.418 -11.358 1.00 81.44 82 VAL A C 1
ATOM 640 O O . VAL A 1 82 ? 7.491 -13.383 -11.149 1.00 81.44 82 VAL A O 1
ATOM 643 N N . TRP A 1 83 ? 7.018 -15.086 -12.509 1.00 84.62 83 TRP A N 1
ATOM 644 C CA . TRP A 1 83 ? 7.954 -14.638 -13.537 1.00 84.62 83 TRP A CA 1
ATOM 645 C C . TRP A 1 83 ? 7.430 -13.495 -14.430 1.00 84.62 83 TRP A C 1
ATOM 647 O O . TRP A 1 83 ? 8.223 -12.858 -15.129 1.00 84.62 83 TRP A O 1
ATOM 657 N N . PHE A 1 84 ? 6.119 -13.201 -14.426 1.00 87.94 84 PHE A N 1
ATOM 658 C CA . PHE A 1 84 ? 5.512 -12.208 -15.329 1.00 87.94 84 PHE A CA 1
ATOM 659 C C . PHE A 1 84 ? 6.153 -10.813 -15.226 1.00 87.94 84 PHE A C 1
ATOM 661 O O . PHE A 1 84 ? 6.414 -10.215 -16.275 1.00 87.94 84 PHE A O 1
ATOM 668 N N . PRO A 1 85 ? 6.452 -10.271 -14.030 1.00 86.12 85 PRO A N 1
ATOM 669 C CA . PRO A 1 85 ? 7.111 -8.976 -13.925 1.00 86.12 85 PRO A CA 1
ATOM 670 C C . PRO A 1 85 ? 8.507 -8.948 -14.551 1.00 86.12 85 PRO A C 1
ATOM 672 O O . PRO A 1 85 ? 8.831 -7.982 -15.238 1.00 86.12 85 PRO A O 1
ATOM 675 N N . TYR A 1 86 ? 9.304 -10.010 -14.400 1.00 88.88 86 TYR A N 1
ATOM 676 C CA . TYR A 1 86 ? 10.642 -10.079 -14.998 1.00 88.88 86 TYR A CA 1
ATOM 677 C C . TYR A 1 86 ? 10.573 -10.136 -16.524 1.00 88.88 86 TYR A C 1
ATOM 679 O O . TYR A 1 86 ? 11.300 -9.399 -17.192 1.00 88.88 86 TYR A O 1
ATOM 687 N N . LEU A 1 87 ? 9.645 -10.922 -17.093 1.00 90.56 87 LEU A N 1
ATOM 688 C CA . LEU A 1 87 ? 9.425 -10.902 -18.545 1.00 90.56 87 LEU A CA 1
ATOM 689 C C . LEU A 1 87 ? 8.975 -9.511 -19.007 1.00 90.56 87 LEU A C 1
ATOM 691 O O . LEU A 1 87 ? 9.453 -9.007 -20.023 1.00 90.56 87 LEU A O 1
ATOM 695 N N . ASN A 1 88 ? 8.090 -8.859 -18.249 1.00 89.62 88 ASN A N 1
ATOM 696 C CA . ASN A 1 88 ? 7.658 -7.504 -18.558 1.00 89.62 88 ASN A CA 1
ATOM 697 C C . ASN A 1 88 ? 8.851 -6.534 -18.572 1.00 89.62 88 ASN A C 1
ATOM 699 O O . ASN A 1 88 ? 8.994 -5.764 -19.522 1.00 89.62 88 ASN A O 1
ATOM 703 N N . ILE A 1 89 ? 9.725 -6.565 -17.565 1.00 90.19 89 ILE A N 1
ATOM 704 C CA . ILE A 1 89 ? 10.934 -5.729 -17.509 1.00 90.19 89 ILE A CA 1
ATOM 705 C C . ILE A 1 89 ? 11.839 -6.015 -18.718 1.00 90.19 89 ILE A C 1
ATOM 707 O O . ILE A 1 89 ? 12.239 -5.071 -19.398 1.00 90.19 89 ILE A O 1
ATOM 711 N N . ALA A 1 90 ? 12.057 -7.287 -19.065 1.00 92.81 90 ALA A N 1
ATOM 712 C CA . ALA A 1 90 ? 12.864 -7.691 -20.218 1.00 92.81 90 ALA A CA 1
ATOM 713 C C . ALA A 1 90 ? 12.324 -7.179 -21.559 1.00 92.81 90 ALA A C 1
ATOM 715 O O . ALA A 1 90 ? 13.087 -6.650 -22.367 1.00 92.81 90 ALA A O 1
ATOM 716 N N . ILE A 1 91 ? 11.008 -7.255 -21.780 1.00 92.25 91 ILE A N 1
ATOM 717 C CA . ILE A 1 91 ? 10.363 -6.684 -22.973 1.00 92.25 91 ILE A CA 1
ATOM 718 C C . ILE A 1 91 ? 10.616 -5.172 -23.049 1.00 92.25 91 ILE A C 1
ATOM 720 O O . ILE A 1 91 ? 10.912 -4.647 -24.121 1.00 92.25 91 ILE A O 1
ATOM 724 N N . GLY A 1 92 ? 10.526 -4.472 -21.913 1.00 90.69 92 GLY A N 1
ATOM 725 C CA . GLY A 1 92 ? 10.795 -3.035 -21.837 1.00 90.69 92 GLY A CA 1
ATOM 726 C C . GLY A 1 92 ? 12.250 -2.698 -22.166 1.00 90.69 92 GLY A C 1
ATOM 727 O O . GLY A 1 92 ? 12.500 -1.826 -22.997 1.00 90.69 92 GLY A O 1
ATOM 728 N N . ALA A 1 93 ? 13.197 -3.432 -21.577 1.00 92.62 93 ALA A N 1
ATOM 729 C CA . ALA A 1 93 ? 14.628 -3.292 -21.838 1.00 92.62 93 ALA A CA 1
ATOM 730 C C . ALA A 1 93 ? 14.958 -3.510 -23.323 1.00 92.62 93 ALA A C 1
ATOM 732 O O . ALA A 1 93 ? 15.646 -2.693 -23.936 1.00 92.62 93 ALA A O 1
ATOM 733 N N . ALA A 1 94 ? 14.412 -4.570 -23.929 1.00 93.44 94 ALA A N 1
ATOM 734 C CA . ALA A 1 94 ? 14.593 -4.878 -25.346 1.00 93.44 94 ALA A CA 1
ATOM 735 C C . ALA A 1 94 ? 13.998 -3.792 -26.256 1.00 93.44 94 ALA A C 1
ATOM 737 O O . ALA A 1 94 ? 14.616 -3.411 -27.252 1.00 93.44 94 ALA A O 1
ATOM 738 N N . MET A 1 95 ? 12.827 -3.256 -25.903 1.00 91.56 95 MET A N 1
ATOM 739 C CA . MET A 1 95 ? 12.179 -2.172 -26.642 1.00 91.56 95 MET A CA 1
ATOM 740 C C . MET A 1 95 ? 13.033 -0.903 -26.639 1.00 91.56 95 MET A C 1
ATOM 742 O O . MET A 1 95 ? 13.323 -0.363 -27.706 1.00 91.56 95 MET A O 1
ATOM 746 N N . ILE A 1 96 ? 13.492 -0.469 -25.461 1.00 91.75 96 ILE A N 1
ATOM 747 C CA . ILE A 1 96 ? 14.369 0.701 -25.319 1.00 91.75 96 ILE A CA 1
ATOM 748 C C . ILE A 1 96 ? 15.673 0.473 -26.091 1.00 91.75 96 ILE A C 1
ATOM 750 O O . ILE A 1 96 ? 16.054 1.316 -26.900 1.00 91.75 96 ILE A O 1
ATOM 754 N N . SER A 1 97 ? 16.302 -0.696 -25.930 1.00 93.94 97 SER A N 1
ATOM 755 C CA . SER A 1 97 ? 17.536 -1.064 -26.642 1.00 93.94 97 SER A CA 1
ATOM 756 C C . SER A 1 97 ? 17.376 -0.993 -28.160 1.00 93.94 97 SER A C 1
ATOM 758 O O . SER A 1 97 ? 18.247 -0.479 -28.859 1.00 93.94 97 SER A O 1
ATOM 760 N N . THR A 1 98 ? 16.236 -1.454 -28.676 1.00 91.88 98 THR A N 1
ATOM 761 C CA . THR A 1 98 ? 15.948 -1.447 -30.115 1.00 91.88 98 THR A CA 1
ATOM 762 C C . THR A 1 98 ? 15.779 -0.023 -30.650 1.00 91.88 98 THR A C 1
ATOM 764 O O . THR A 1 98 ? 16.301 0.290 -31.719 1.00 91.88 98 THR A O 1
ATOM 767 N N . VAL A 1 99 ? 15.115 0.867 -29.902 1.00 89.88 99 VAL A N 1
ATOM 768 C CA . VAL A 1 99 ? 14.975 2.291 -30.268 1.00 89.88 99 VAL A CA 1
ATOM 769 C C . VAL A 1 99 ? 16.318 3.021 -30.201 1.00 89.88 99 VAL A C 1
ATOM 771 O O . VAL A 1 99 ? 16.672 3.743 -31.132 1.00 89.88 99 VAL A O 1
ATOM 774 N N . VAL A 1 100 ? 17.091 2.802 -29.134 1.00 90.94 100 VAL A N 1
ATOM 775 C CA . VAL A 1 100 ? 18.438 3.371 -28.957 1.00 90.94 100 VAL A CA 1
ATOM 776 C C . VAL A 1 100 ? 19.351 2.941 -30.102 1.00 90.94 100 VAL A C 1
ATOM 778 O O . VAL A 1 100 ? 20.058 3.769 -30.673 1.00 90.94 100 VAL A O 1
ATOM 781 N N . TYR A 1 101 ? 19.290 1.668 -30.501 1.00 91.12 101 TYR A N 1
ATOM 782 C CA . TYR A 1 101 ? 19.990 1.201 -31.688 1.00 91.12 101 TYR A CA 1
ATOM 783 C C . TYR A 1 101 ? 19.498 1.942 -32.935 1.00 91.12 101 TYR A C 1
ATOM 785 O O . TYR A 1 101 ? 20.320 2.473 -33.670 1.00 91.12 101 TYR A O 1
ATOM 793 N N . ALA A 1 102 ? 18.191 2.043 -33.178 1.00 88.69 102 ALA A N 1
ATOM 794 C CA . ALA A 1 102 ? 17.628 2.652 -34.389 1.00 88.69 102 ALA A CA 1
ATOM 795 C C . ALA A 1 102 ? 18.089 4.086 -34.669 1.00 88.69 102 ALA A C 1
ATOM 797 O O . ALA A 1 102 ? 18.240 4.471 -35.827 1.00 88.69 102 ALA A O 1
ATOM 798 N N . LEU A 1 103 ? 18.317 4.864 -33.611 1.00 87.31 103 LEU A N 1
ATOM 799 C CA . LEU A 1 103 ? 18.697 6.273 -33.698 1.00 87.31 103 LEU A CA 1
ATOM 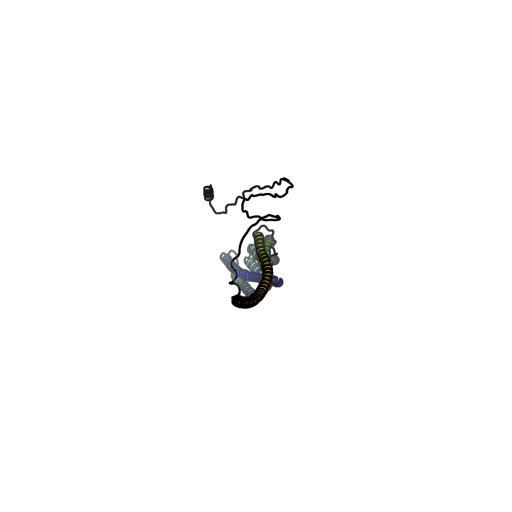800 C C . LEU A 1 103 ? 20.142 6.502 -34.169 1.00 87.31 103 LEU A C 1
ATOM 802 O O . LEU A 1 103 ? 20.569 7.641 -34.344 1.00 87.31 103 LEU A O 1
ATOM 806 N N . GLY A 1 104 ? 20.899 5.433 -34.422 1.00 86.00 104 GLY A N 1
ATOM 807 C CA . GLY A 1 104 ? 22.195 5.529 -35.080 1.00 86.00 104 GLY A CA 1
ATOM 808 C C . GLY A 1 104 ? 23.231 6.270 -34.222 1.00 86.00 104 GLY A C 1
ATOM 809 O O . GLY A 1 104 ? 23.372 5.943 -33.040 1.00 86.00 104 GLY A O 1
ATOM 810 N N . PRO A 1 105 ? 23.987 7.237 -34.778 1.00 85.25 105 PRO A N 1
ATOM 811 C CA . PRO A 1 105 ? 25.071 7.916 -34.061 1.00 85.25 105 PRO A CA 1
ATOM 812 C C . PRO A 1 105 ? 24.627 8.620 -32.775 1.00 85.25 105 PRO A C 1
ATOM 814 O O . PRO A 1 105 ? 25.358 8.607 -31.793 1.00 85.25 105 PRO A O 1
ATOM 817 N N . THR A 1 106 ? 23.417 9.185 -32.745 1.00 86.81 106 THR A N 1
ATOM 818 C CA . THR A 1 106 ? 22.889 9.952 -31.603 1.00 86.81 106 THR A CA 1
ATOM 819 C C . THR A 1 106 ? 22.105 9.102 -30.606 1.00 86.81 106 THR A C 1
ATOM 821 O O . THR A 1 106 ? 21.634 9.622 -29.598 1.00 86.81 106 THR A O 1
ATOM 824 N N . GLY A 1 107 ? 21.973 7.791 -30.840 1.00 85.75 107 GLY A N 1
ATOM 825 C CA . GLY A 1 107 ? 21.165 6.912 -29.993 1.00 85.75 107 GLY A CA 1
ATOM 826 C C . GLY A 1 107 ? 21.608 6.867 -28.530 1.00 85.75 107 GLY A C 1
ATOM 827 O O . G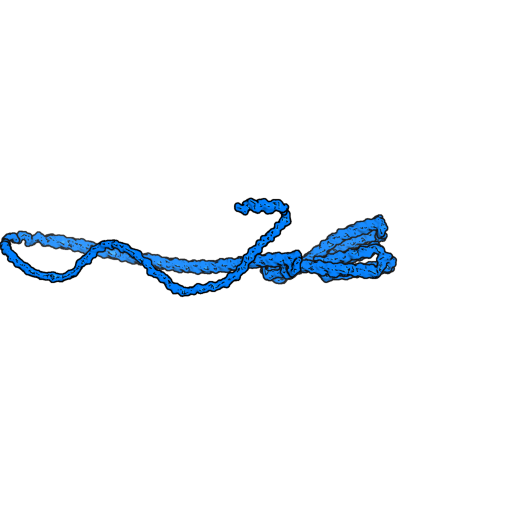LY A 1 107 ? 20.762 6.754 -27.646 1.00 85.75 107 GLY A O 1
ATOM 828 N N . HIS A 1 108 ? 22.906 7.038 -28.260 1.00 85.69 108 HIS A N 1
ATOM 829 C CA . HIS A 1 108 ? 23.451 7.099 -26.902 1.00 85.69 108 HIS A CA 1
ATOM 830 C C . HIS A 1 108 ? 22.822 8.219 -26.053 1.00 85.69 108 HIS A C 1
ATOM 832 O O . HIS A 1 108 ? 22.711 8.052 -24.846 1.00 85.69 108 HIS A O 1
ATOM 838 N N . LEU A 1 109 ? 22.309 9.300 -26.659 1.00 87.25 109 LEU A N 1
ATOM 839 C CA . LEU A 1 109 ? 21.621 10.386 -25.946 1.00 87.25 109 LEU A CA 1
ATOM 840 C C . LEU A 1 109 ? 20.306 9.943 -25.278 1.00 87.25 109 LEU A C 1
ATOM 842 O O . LEU A 1 109 ? 19.842 10.595 -24.347 1.00 87.25 109 LEU A O 1
ATOM 846 N N . LEU A 1 110 ? 19.706 8.829 -25.715 1.00 88.94 110 LEU A N 1
ATOM 847 C CA . LEU A 1 110 ? 18.509 8.259 -25.087 1.00 88.94 110 LEU A CA 1
ATOM 848 C C . LEU A 1 110 ? 18.811 7.318 -23.908 1.00 88.94 110 LEU A C 1
ATOM 850 O O . LEU A 1 110 ? 17.902 6.628 -23.443 1.00 88.94 110 LEU A O 1
ATOM 854 N N . TYR A 1 111 ? 20.039 7.294 -23.378 1.00 88.19 111 TYR A N 1
ATOM 855 C CA . TYR A 1 111 ? 20.394 6.447 -22.230 1.00 88.19 111 TYR A CA 1
ATOM 856 C C . TYR A 1 111 ? 19.474 6.666 -21.011 1.00 88.19 111 TYR A C 1
ATOM 858 O O . TYR A 1 111 ? 19.164 5.719 -20.292 1.00 88.19 111 TYR A O 1
ATOM 866 N N . VAL A 1 112 ? 18.960 7.888 -20.817 1.00 90.62 112 VAL A N 1
ATOM 867 C CA . VAL A 1 112 ? 18.037 8.251 -19.725 1.00 90.62 112 VAL A CA 1
ATOM 868 C C . VAL A 1 112 ? 16.763 7.397 -19.738 1.00 90.62 112 VAL A C 1
ATOM 870 O O . VAL A 1 112 ? 16.199 7.119 -18.682 1.00 90.62 112 VAL A O 1
ATOM 873 N N . ALA A 1 113 ? 16.322 6.900 -20.901 1.00 90.88 113 ALA A N 1
ATOM 874 C CA . ALA A 1 113 ? 15.157 6.017 -20.991 1.00 90.88 113 ALA A CA 1
ATOM 875 C C . ALA A 1 113 ? 15.337 4.712 -20.190 1.00 90.88 113 ALA A C 1
ATOM 877 O O . ALA A 1 113 ? 14.356 4.148 -19.703 1.00 90.88 113 ALA A O 1
ATOM 878 N N . TYR A 1 114 ? 16.579 4.260 -19.979 1.00 92.88 114 TYR A N 1
ATOM 879 C CA . TYR A 1 114 ? 16.881 3.095 -19.148 1.00 92.88 114 TYR A CA 1
ATOM 880 C C . TYR A 1 114 ? 16.659 3.327 -17.643 1.00 92.88 114 TYR A C 1
ATOM 882 O O . TYR A 1 114 ? 16.618 2.348 -16.900 1.00 92.88 114 TYR A O 1
ATOM 890 N N . LEU A 1 115 ? 16.438 4.564 -17.178 1.00 92.94 115 LEU A N 1
ATOM 891 C CA . LEU A 1 115 ? 16.007 4.832 -15.796 1.00 92.94 115 LEU A CA 1
ATOM 892 C C . LEU A 1 115 ? 14.558 4.412 -15.543 1.00 92.94 115 LEU A C 1
ATOM 894 O O . LEU A 1 115 ? 14.194 4.072 -14.420 1.00 92.94 115 LEU A O 1
ATOM 898 N N . ILE A 1 116 ? 13.718 4.395 -16.578 1.00 90.62 116 ILE A N 1
ATOM 899 C CA . ILE A 1 116 ? 12.275 4.194 -16.411 1.00 90.62 116 ILE A CA 1
ATOM 900 C C . ILE A 1 116 ? 11.979 2.844 -15.742 1.00 90.62 116 ILE A C 1
ATOM 902 O O . ILE A 1 116 ? 11.187 2.785 -14.805 1.00 90.62 116 ILE A O 1
ATOM 906 N N . ALA A 1 117 ? 12.626 1.762 -16.185 1.00 91.00 117 ALA A N 1
ATOM 907 C CA . ALA A 1 117 ? 12.358 0.426 -15.653 1.00 91.00 117 ALA A CA 1
ATOM 908 C C . ALA A 1 117 ? 12.773 0.237 -14.176 1.00 91.00 117 ALA A C 1
ATOM 910 O O . ALA A 1 117 ? 11.918 -0.208 -13.411 1.00 91.00 117 ALA A O 1
ATOM 911 N N . PRO A 1 118 ? 14.007 0.568 -13.733 1.00 94.75 118 PRO A N 1
ATOM 912 C CA . PRO A 1 118 ? 14.394 0.419 -12.331 1.00 94.75 118 PRO A CA 1
ATOM 913 C C . PRO A 1 118 ? 13.590 1.321 -11.392 1.00 94.75 118 PRO A C 1
ATOM 915 O O . PRO A 1 118 ? 13.195 0.862 -10.325 1.00 94.75 118 PRO A O 1
ATOM 918 N N . LEU A 1 119 ? 13.264 2.559 -11.789 1.00 93.50 119 LEU A N 1
ATOM 919 C CA . LEU A 1 119 ? 12.429 3.444 -10.964 1.00 93.50 119 LEU A CA 1
ATOM 920 C C . LEU A 1 119 ? 10.998 2.908 -10.828 1.00 93.50 119 LEU A C 1
ATOM 922 O O . LEU A 1 119 ? 10.427 2.916 -9.740 1.00 93.50 119 LEU A O 1
ATOM 926 N N . GLN A 1 120 ? 10.415 2.396 -11.916 1.00 90.75 120 GLN A N 1
ATOM 927 C CA . GLN A 1 120 ? 9.116 1.727 -11.846 1.00 90.75 120 GLN A CA 1
ATOM 928 C C . GLN A 1 120 ? 9.181 0.466 -10.979 1.00 90.75 120 GLN A C 1
ATOM 930 O O . GLN A 1 120 ? 8.305 0.244 -10.152 1.00 90.75 120 GLN A O 1
ATOM 935 N N . ALA A 1 121 ? 10.205 -0.368 -11.139 1.00 91.00 121 ALA A N 1
ATOM 936 C CA . ALA A 1 121 ? 10.350 -1.570 -10.327 1.00 91.00 121 ALA A CA 1
ATOM 937 C C . ALA A 1 121 ? 10.498 -1.237 -8.830 1.00 91.00 121 ALA A C 1
ATOM 939 O O . ALA A 1 121 ? 9.859 -1.895 -8.012 1.00 91.00 121 ALA A O 1
ATOM 940 N N . ALA A 1 122 ? 11.211 -0.162 -8.482 1.00 93.44 122 ALA A N 1
ATOM 941 C CA . ALA A 1 122 ? 11.328 0.324 -7.107 1.00 93.44 122 ALA A CA 1
ATOM 942 C C . ALA A 1 122 ? 9.972 0.720 -6.496 1.00 93.44 122 ALA A C 1
ATOM 944 O O . ALA A 1 122 ? 9.709 0.421 -5.336 1.00 93.44 122 ALA A O 1
ATOM 945 N N . LEU A 1 123 ? 9.094 1.355 -7.280 1.00 89.62 123 LEU A N 1
ATOM 946 C CA . LEU A 1 123 ? 7.772 1.797 -6.822 1.00 89.62 123 LEU A CA 1
ATOM 947 C C . LEU A 1 123 ? 6.754 0.659 -6.662 1.00 89.62 123 LEU A C 1
ATOM 949 O O . LEU A 1 123 ? 5.869 0.744 -5.814 1.00 89.62 123 LEU A O 1
ATOM 953 N N . TYR A 1 124 ? 6.827 -0.371 -7.509 1.00 86.38 124 TYR A N 1
ATOM 954 C CA . TYR A 1 124 ? 5.749 -1.362 -7.625 1.00 86.38 124 TYR A CA 1
ATOM 955 C C . TYR A 1 124 ? 6.117 -2.769 -7.157 1.00 86.38 124 TYR A C 1
ATOM 957 O O . TYR A 1 124 ? 5.234 -3.495 -6.703 1.00 86.38 124 TYR A O 1
ATOM 965 N N . LEU A 1 125 ? 7.380 -3.171 -7.291 1.00 86.25 125 LEU A N 1
ATOM 966 C CA . LEU A 1 125 ? 7.832 -4.529 -6.991 1.00 86.25 125 LEU A CA 1
ATOM 967 C C . LEU A 1 125 ? 8.657 -4.560 -5.712 1.00 86.25 125 LEU A C 1
ATOM 969 O O . LEU A 1 125 ? 8.286 -5.251 -4.769 1.00 86.25 125 LEU A O 1
ATOM 973 N N . GLY A 1 126 ? 9.707 -3.746 -5.660 1.00 89.50 126 GLY A N 1
ATOM 974 C CA . GLY A 1 126 ? 10.617 -3.704 -4.528 1.00 89.50 126 GLY A CA 1
ATOM 975 C C . GLY A 1 126 ? 12.049 -3.396 -4.941 1.00 89.50 126 GLY A C 1
ATOM 976 O O . GLY A 1 126 ? 12.369 -3.159 -6.111 1.00 89.50 126 GLY A O 1
ATOM 977 N N . GLN A 1 127 ? 12.927 -3.385 -3.942 1.00 92.69 127 GLN A N 1
ATOM 978 C CA . GLN A 1 127 ? 14.326 -3.013 -4.119 1.00 92.69 127 GLN A CA 1
ATOM 979 C C . GLN A 1 127 ? 15.099 -4.033 -4.958 1.00 92.69 127 GLN A C 1
ATOM 981 O O . GLN A 1 127 ? 15.914 -3.652 -5.798 1.00 92.69 127 GLN A O 1
ATOM 986 N N . SER A 1 128 ? 14.842 -5.327 -4.758 1.00 91.88 128 SER A N 1
ATOM 987 C CA . SER A 1 128 ? 15.588 -6.384 -5.442 1.00 91.88 128 SER A CA 1
ATOM 988 C C . SER A 1 128 ? 15.315 -6.380 -6.952 1.00 91.88 128 SER A C 1
ATOM 990 O O . SER A 1 128 ? 16.235 -6.431 -7.769 1.00 91.88 128 SER A O 1
ATOM 992 N N . GLU A 1 129 ? 14.054 -6.196 -7.329 1.00 92.38 129 GLU A N 1
ATOM 993 C CA . GLU A 1 129 ? 13.566 -6.148 -8.699 1.00 92.38 129 GLU A CA 1
ATOM 994 C C . GLU A 1 129 ? 14.030 -4.876 -9.407 1.00 92.38 129 GLU A C 1
ATOM 996 O O . GLU A 1 129 ? 14.337 -4.913 -10.599 1.00 92.38 129 GLU A O 1
ATOM 1001 N N . ALA A 1 130 ? 14.140 -3.761 -8.679 1.00 95.19 130 ALA A N 1
ATOM 1002 C CA . ALA A 1 130 ? 14.709 -2.523 -9.200 1.00 95.19 130 ALA A CA 1
ATOM 1003 C C . ALA A 1 130 ? 16.170 -2.693 -9.626 1.00 95.19 130 ALA A C 1
ATOM 1005 O O . ALA A 1 130 ? 16.541 -2.291 -10.732 1.00 95.19 130 ALA A O 1
ATOM 1006 N N . TRP A 1 131 ? 16.989 -3.343 -8.796 1.00 96.06 131 TRP A N 1
ATOM 1007 C CA . TRP A 1 131 ? 18.387 -3.616 -9.133 1.00 96.06 131 TRP A CA 1
ATOM 1008 C C . TRP A 1 131 ? 18.533 -4.599 -10.291 1.00 96.06 131 TRP A C 1
ATOM 1010 O O . TRP A 1 131 ? 19.376 -4.398 -11.166 1.00 96.06 131 TRP A O 1
ATOM 1020 N N . GLN A 1 132 ? 17.678 -5.619 -10.354 1.00 94.69 132 GLN A N 1
ATOM 1021 C CA . GLN A 1 132 ? 17.649 -6.543 -11.488 1.00 94.69 132 GLN A CA 1
ATOM 1022 C C . GLN A 1 132 ? 17.233 -5.840 -12.788 1.00 94.69 132 GLN A C 1
ATOM 1024 O O . GLN A 1 132 ? 17.835 -6.078 -13.835 1.00 94.69 132 GLN A O 1
ATOM 1029 N N . ALA A 1 133 ? 16.255 -4.931 -12.731 1.00 94.94 133 ALA A N 1
ATOM 1030 C CA . ALA A 1 133 ? 15.856 -4.115 -13.874 1.00 94.94 133 ALA A CA 1
ATOM 1031 C C . ALA A 1 133 ? 16.990 -3.200 -14.352 1.00 94.94 133 ALA A C 1
ATOM 1033 O O . ALA A 1 133 ? 17.200 -3.077 -15.560 1.00 94.94 133 ALA A O 1
ATOM 1034 N N . LEU A 1 134 ? 17.747 -2.597 -13.426 1.00 96.31 134 LEU A N 1
ATOM 1035 C CA . LEU A 1 134 ? 18.935 -1.816 -13.769 1.00 96.31 134 LEU A CA 1
ATOM 1036 C C . LEU A 1 134 ? 19.983 -2.693 -14.460 1.00 96.31 134 LEU A C 1
ATOM 1038 O O . LEU A 1 134 ? 20.452 -2.334 -15.537 1.00 96.31 134 LEU A O 1
ATOM 1042 N N . LEU A 1 135 ? 20.319 -3.850 -13.884 1.00 96.31 135 LEU A N 1
ATOM 1043 C CA . LEU A 1 135 ? 21.314 -4.764 -14.450 1.00 96.31 135 LEU A CA 1
ATOM 1044 C C . LEU A 1 135 ? 20.927 -5.211 -15.869 1.00 96.31 135 LEU A C 1
ATOM 1046 O O . LEU A 1 135 ? 21.757 -5.192 -16.782 1.00 96.31 135 LEU A O 1
ATOM 1050 N N . LEU A 1 136 ? 19.655 -5.561 -16.075 1.00 95.88 136 LEU A N 1
ATOM 1051 C CA . LEU A 1 136 ? 19.137 -5.953 -17.384 1.00 95.88 136 LEU A CA 1
ATOM 1052 C C . LEU A 1 136 ? 19.213 -4.808 -18.405 1.00 95.88 136 LEU A C 1
ATOM 1054 O O . LEU A 1 136 ? 19.617 -5.020 -19.548 1.00 95.88 136 LEU A O 1
ATOM 1058 N N . ASN A 1 137 ? 18.878 -3.589 -17.986 1.00 95.38 137 ASN A N 1
ATOM 1059 C CA . ASN A 1 137 ? 18.964 -2.397 -18.824 1.00 95.38 137 ASN A CA 1
ATOM 1060 C C . ASN A 1 137 ? 20.408 -2.046 -19.202 1.00 95.38 137 ASN A C 1
ATOM 1062 O O . ASN A 1 137 ? 20.685 -1.778 -20.370 1.00 95.38 137 ASN A O 1
ATOM 1066 N N . LEU A 1 138 ? 21.340 -2.107 -18.247 1.00 95.81 138 LEU A N 1
ATOM 1067 C CA . LEU A 1 138 ? 22.767 -1.898 -18.506 1.00 95.81 138 LEU A CA 1
ATOM 1068 C C . LEU A 1 138 ? 23.325 -2.955 -19.464 1.00 95.81 138 LEU A C 1
ATOM 1070 O O . LEU A 1 138 ? 24.104 -2.621 -20.353 1.00 95.81 138 LEU A O 1
ATOM 1074 N N . THR A 1 139 ? 22.876 -4.207 -19.341 1.00 96.38 139 THR A N 1
ATOM 1075 C CA . THR A 1 139 ? 23.243 -5.292 -20.266 1.00 96.38 139 THR A CA 1
ATOM 1076 C C . THR A 1 139 ? 22.755 -4.996 -21.686 1.00 96.38 139 THR A C 1
ATOM 1078 O O . THR A 1 139 ? 23.516 -5.133 -22.643 1.00 96.38 139 THR A O 1
ATOM 1081 N N . GLY A 1 140 ? 21.510 -4.530 -21.834 1.00 95.00 140 GLY A N 1
ATOM 1082 C CA . GLY A 1 140 ? 20.966 -4.096 -23.124 1.00 95.00 140 GLY A CA 1
ATOM 1083 C C . GLY A 1 140 ? 21.747 -2.925 -23.727 1.00 95.00 140 GLY A C 1
ATOM 1084 O O . GLY A 1 140 ? 22.120 -2.962 -24.901 1.00 95.00 140 GLY A O 1
ATOM 1085 N N . PHE A 1 141 ? 22.088 -1.921 -22.916 1.00 95.69 141 PHE A N 1
ATOM 1086 C CA . PHE A 1 141 ? 22.877 -0.772 -23.363 1.00 95.69 141 PHE A CA 1
ATOM 1087 C C . PHE A 1 141 ? 24.317 -1.149 -23.752 1.00 95.69 141 PHE A C 1
ATOM 1089 O O . PHE A 1 141 ? 24.827 -0.674 -24.772 1.00 95.69 141 PHE A O 1
ATOM 1096 N N . ALA A 1 142 ? 24.951 -2.050 -22.998 1.00 96.25 142 ALA A N 1
ATOM 1097 C CA . ALA A 1 142 ? 26.268 -2.595 -23.315 1.00 96.25 142 ALA A CA 1
ATOM 1098 C C . ALA A 1 142 ? 26.248 -3.358 -24.644 1.00 96.25 142 ALA A C 1
ATOM 1100 O O . ALA A 1 142 ? 27.134 -3.171 -25.477 1.00 96.25 142 ALA A O 1
ATOM 1101 N N . LEU A 1 143 ? 25.206 -4.164 -24.878 1.00 96.56 143 LEU A N 1
ATOM 1102 C CA . LEU A 1 143 ? 25.029 -4.906 -26.124 1.00 96.56 143 LEU A CA 1
ATOM 1103 C C . LEU A 1 143 ? 24.880 -3.961 -27.322 1.00 96.56 143 LEU A C 1
ATOM 1105 O O . LEU A 1 143 ? 25.566 -4.133 -28.329 1.00 96.56 143 LEU A O 1
ATOM 1109 N N . VAL A 1 144 ? 24.032 -2.933 -27.210 1.00 95.88 144 VAL A N 1
ATOM 1110 C CA . VAL A 1 144 ? 23.868 -1.931 -28.276 1.00 95.88 144 VAL A CA 1
ATOM 1111 C C . VAL A 1 144 ? 25.184 -1.203 -28.547 1.00 95.88 144 VAL A C 1
ATOM 1113 O O . VAL A 1 144 ? 25.551 -1.032 -29.710 1.00 95.88 144 VAL A O 1
ATOM 1116 N N . THR A 1 145 ? 25.923 -0.838 -27.496 1.00 94.94 145 THR A N 1
ATOM 1117 C CA . THR A 1 145 ? 27.243 -0.205 -27.617 1.00 94.94 145 THR A CA 1
ATOM 1118 C C . THR A 1 145 ? 28.230 -1.113 -28.346 1.00 94.94 145 THR A C 1
ATOM 1120 O O . THR A 1 145 ? 28.876 -0.667 -29.291 1.00 94.94 145 THR A O 1
ATOM 1123 N N . ALA A 1 146 ? 28.316 -2.391 -27.967 1.00 96.06 146 ALA A N 1
ATOM 1124 C CA . ALA A 1 146 ? 29.213 -3.361 -28.593 1.00 96.06 146 ALA A CA 1
ATOM 1125 C C . ALA A 1 146 ? 28.910 -3.535 -30.089 1.00 96.06 146 ALA A C 1
ATOM 1127 O O . ALA A 1 146 ? 29.813 -3.471 -30.926 1.00 96.06 146 ALA A O 1
ATOM 1128 N N . VAL A 1 147 ? 27.628 -3.681 -30.439 1.00 96.06 147 VAL A N 1
ATOM 1129 C CA . VAL A 1 147 ? 27.187 -3.795 -31.835 1.00 96.06 147 VAL A CA 1
ATOM 1130 C C . VAL A 1 147 ? 27.519 -2.517 -32.613 1.00 96.06 147 VAL A C 1
ATOM 1132 O O . VAL A 1 147 ? 28.046 -2.594 -33.722 1.00 96.06 147 VAL A O 1
ATOM 1135 N N . ARG A 1 148 ? 27.274 -1.334 -32.043 1.00 93.38 148 ARG A N 1
ATOM 1136 C CA . ARG A 1 148 ? 27.561 -0.047 -32.696 1.00 93.38 148 ARG A CA 1
ATOM 1137 C C . ARG A 1 148 ? 29.054 0.195 -32.902 1.00 93.38 148 ARG A C 1
ATOM 1139 O O . ARG A 1 148 ? 29.448 0.671 -33.969 1.00 93.38 148 ARG A O 1
ATOM 1146 N N . LEU A 1 149 ? 29.874 -0.194 -31.929 1.00 93.38 149 LEU A N 1
ATOM 1147 C CA . LEU A 1 149 ? 31.327 -0.111 -32.017 1.00 93.38 149 LEU A CA 1
ATOM 1148 C C . LEU A 1 149 ? 31.875 -1.054 -33.099 1.00 93.38 149 LEU A C 1
ATOM 1150 O O . LEU A 1 149 ? 32.737 -0.650 -33.873 1.00 93.38 149 LEU A O 1
ATOM 1154 N N . SER A 1 150 ? 31.314 -2.266 -33.224 1.00 94.50 150 SER A N 1
ATOM 1155 C CA . SER A 1 150 ? 31.694 -3.220 -34.282 1.00 94.50 150 SER A CA 1
ATOM 1156 C C . SER A 1 150 ? 31.402 -2.712 -35.702 1.00 94.50 150 SER A C 1
ATOM 1158 O O . SER A 1 150 ? 32.077 -3.099 -36.649 1.00 94.50 150 SER A O 1
ATOM 1160 N N . GLN A 1 151 ? 30.429 -1.805 -35.846 1.00 92.69 151 GLN A N 1
ATOM 1161 C CA . GLN A 1 151 ? 30.064 -1.158 -37.111 1.00 92.69 151 GLN A CA 1
ATOM 1162 C C . GLN A 1 151 ? 30.811 0.168 -37.344 1.00 92.69 151 GLN A C 1
ATOM 1164 O O . GLN A 1 151 ? 30.439 0.916 -38.246 1.00 92.69 151 GLN A O 1
ATOM 1169 N N . ALA A 1 152 ? 31.802 0.503 -36.506 1.00 90.19 152 ALA A N 1
ATOM 1170 C CA . ALA A 1 152 ? 32.530 1.775 -36.536 1.00 90.19 152 ALA A CA 1
ATOM 1171 C C . ALA A 1 152 ? 31.603 3.015 -36.569 1.00 90.19 152 ALA A C 1
ATOM 1173 O O . ALA A 1 152 ? 31.898 4.016 -37.223 1.00 90.19 152 ALA A O 1
ATOM 1174 N N . SER A 1 153 ? 30.455 2.948 -35.877 1.00 85.94 153 SER A N 1
ATOM 1175 C CA . SER A 1 153 ? 29.488 4.052 -35.837 1.00 85.94 153 SER A CA 1
ATOM 1176 C C . SER A 1 153 ? 30.061 5.253 -35.062 1.00 85.94 153 SER A C 1
ATOM 1178 O O . SER A 1 153 ? 30.427 5.089 -33.895 1.00 85.94 153 SER A O 1
ATOM 1180 N N . PRO A 1 154 ? 30.094 6.469 -35.643 1.00 86.62 154 PRO A N 1
ATOM 1181 C CA . PRO A 1 154 ? 30.563 7.665 -34.946 1.00 86.62 154 PRO A CA 1
ATOM 1182 C C . PRO A 1 154 ? 29.770 7.943 -33.662 1.00 86.62 154 PRO A C 1
ATOM 1184 O O . PRO A 1 154 ? 28.561 7.710 -33.613 1.00 86.62 154 PRO A O 1
ATOM 1187 N N . GLY A 1 155 ? 30.445 8.459 -32.631 1.00 85.69 155 GLY A N 1
ATOM 1188 C CA . GLY A 1 155 ? 29.831 8.830 -31.347 1.00 85.69 155 GLY A CA 1
ATOM 1189 C C . GLY A 1 155 ? 29.661 7.682 -30.346 1.00 85.69 155 GLY A C 1
ATOM 1190 O O . GLY A 1 155 ? 29.352 7.936 -29.187 1.00 85.69 155 GLY A O 1
ATOM 1191 N N . TRP A 1 156 ? 29.906 6.433 -30.749 1.00 92.38 156 TRP A N 1
ATOM 1192 C CA . TRP A 1 156 ? 29.866 5.280 -29.852 1.00 92.38 156 TRP A CA 1
ATOM 1193 C C . TRP A 1 156 ? 31.275 4.889 -29.410 1.00 92.38 156 TRP A C 1
ATOM 1195 O O . TRP A 1 156 ? 32.139 4.601 -30.234 1.00 92.38 156 TRP A O 1
ATOM 1205 N N . ALA A 1 157 ? 31.500 4.854 -28.099 1.00 94.19 157 ALA A N 1
ATOM 1206 C CA . ALA A 1 157 ? 32.751 4.410 -27.498 1.00 94.19 157 ALA A CA 1
ATOM 1207 C C . ALA A 1 157 ? 32.481 3.760 -26.138 1.00 94.19 157 ALA A C 1
ATOM 1209 O O . ALA A 1 157 ? 31.511 4.100 -25.457 1.00 94.19 157 ALA A O 1
ATOM 1210 N N . TRP A 1 158 ? 33.379 2.873 -25.703 1.00 94.94 158 TRP A N 1
ATOM 1211 C CA . TRP A 1 158 ? 33.304 2.297 -24.357 1.00 94.94 158 TRP A CA 1
ATOM 1212 C C . TRP A 1 158 ? 33.389 3.357 -23.252 1.00 94.94 158 TRP A C 1
ATOM 1214 O O . TRP A 1 158 ? 32.812 3.161 -22.187 1.00 94.94 158 TRP A O 1
ATOM 1224 N N . SER A 1 159 ? 34.029 4.501 -23.513 1.00 94.19 159 SER A N 1
ATOM 1225 C CA . SER A 1 159 ? 34.040 5.649 -22.600 1.00 94.19 159 SER A CA 1
ATOM 1226 C C . SER A 1 159 ? 32.654 6.274 -22.421 1.00 94.19 159 SER A C 1
ATOM 1228 O O . SER A 1 159 ? 32.276 6.569 -21.293 1.00 94.19 159 SER A O 1
ATOM 1230 N N . VAL A 1 160 ? 31.875 6.416 -23.501 1.00 92.19 160 VAL A N 1
ATOM 1231 C CA . VAL A 1 160 ? 30.486 6.907 -23.440 1.00 92.19 160 VAL A CA 1
ATOM 1232 C C . VAL A 1 160 ? 29.632 5.927 -22.643 1.00 92.19 160 VAL A C 1
ATOM 1234 O O . VAL A 1 160 ? 28.941 6.328 -21.715 1.00 92.19 160 VAL A O 1
ATOM 1237 N N . PHE A 1 161 ? 29.744 4.627 -22.931 1.00 94.88 161 PHE A N 1
ATOM 1238 C CA . PHE A 1 161 ? 29.049 3.603 -22.150 1.00 94.88 161 PHE A CA 1
ATOM 1239 C C . PHE A 1 161 ? 29.396 3.670 -20.657 1.00 94.88 161 PHE A C 1
ATOM 1241 O O . PHE A 1 161 ? 28.494 3.620 -19.820 1.00 94.88 161 PHE A O 1
ATOM 1248 N N . ALA A 1 162 ? 30.682 3.811 -20.323 1.00 95.81 162 ALA A N 1
ATOM 1249 C CA . ALA A 1 162 ? 31.133 3.930 -18.943 1.00 95.81 162 ALA A CA 1
ATOM 1250 C C . ALA A 1 162 ? 30.567 5.189 -18.267 1.00 95.81 162 ALA A C 1
ATOM 1252 O O . ALA A 1 162 ? 30.028 5.087 -17.169 1.00 95.81 162 ALA A O 1
ATOM 1253 N N . GLN A 1 163 ? 30.623 6.349 -18.931 1.00 94.94 163 GLN A N 1
ATOM 1254 C CA . GLN A 1 163 ? 30.076 7.606 -18.414 1.00 94.94 163 GLN A CA 1
ATOM 1255 C C . GLN A 1 163 ? 28.571 7.498 -18.141 1.00 94.94 163 GLN A C 1
ATOM 1257 O O . GLN A 1 163 ? 28.134 7.780 -17.027 1.00 94.94 163 GLN A O 1
ATOM 1262 N N . GLU A 1 164 ? 27.782 7.046 -19.117 1.00 93.25 164 GLU A N 1
ATOM 1263 C CA . GLU A 1 164 ? 26.328 6.972 -18.942 1.00 93.25 164 GLU A CA 1
ATOM 1264 C C . GLU A 1 164 ? 25.924 5.907 -17.920 1.00 93.25 164 GLU A C 1
ATOM 1266 O O . GLU A 1 164 ? 24.989 6.113 -17.148 1.00 93.25 164 GLU A O 1
ATOM 1271 N N . THR A 1 165 ? 26.662 4.795 -17.839 1.00 95.12 165 THR A N 1
ATOM 1272 C CA . THR A 1 165 ? 26.452 3.776 -16.799 1.00 95.12 165 THR A CA 1
ATOM 1273 C C . THR A 1 165 ? 26.737 4.327 -15.405 1.00 95.12 165 THR A C 1
ATOM 1275 O O . THR A 1 165 ? 25.991 4.026 -14.475 1.00 95.12 165 THR A O 1
ATOM 1278 N N . LEU A 1 166 ? 27.774 5.157 -15.243 1.00 96.00 166 LEU A N 1
ATOM 1279 C CA . LEU A 1 166 ? 28.059 5.823 -13.970 1.00 96.00 166 LEU A CA 1
ATOM 1280 C C . LEU A 1 166 ? 26.933 6.783 -13.577 1.00 96.00 166 LEU A C 1
ATOM 1282 O O . LEU A 1 166 ? 26.508 6.765 -12.424 1.00 96.00 166 LEU A O 1
ATOM 1286 N N . VAL A 1 167 ? 26.408 7.568 -14.522 1.00 95.50 167 VAL A N 1
ATOM 1287 C CA . VAL A 1 167 ? 25.273 8.473 -14.273 1.00 95.50 167 VAL A CA 1
ATOM 1288 C C . VAL A 1 167 ? 24.013 7.682 -13.906 1.00 95.50 167 VAL A C 1
ATOM 1290 O O . VAL A 1 167 ? 23.394 7.958 -12.879 1.00 95.50 167 VAL A O 1
ATOM 1293 N N . LEU A 1 168 ? 23.658 6.661 -14.692 1.00 94.75 168 LEU A N 1
ATOM 1294 C CA . LEU A 1 168 ? 22.525 5.763 -14.430 1.00 94.75 168 LEU A CA 1
ATOM 1295 C C . LEU A 1 168 ? 22.643 5.093 -13.057 1.00 94.75 168 LEU A C 1
ATOM 1297 O O . LEU A 1 168 ? 21.695 5.105 -12.273 1.00 94.75 168 LEU A O 1
ATOM 1301 N N . GLY A 1 169 ? 23.820 4.541 -12.759 1.00 96.25 169 GLY A N 1
ATOM 1302 C CA . GLY A 1 169 ? 24.123 3.893 -11.489 1.00 96.25 169 GLY A CA 1
ATOM 1303 C C . GLY A 1 169 ? 23.997 4.857 -10.315 1.00 96.25 169 GLY A C 1
ATOM 1304 O O . GLY A 1 169 ? 23.312 4.537 -9.349 1.00 96.25 169 GLY A O 1
ATOM 1305 N N . PHE A 1 170 ? 24.577 6.056 -10.419 1.00 96.88 170 PHE A N 1
ATOM 1306 C CA . PHE A 1 170 ? 24.482 7.090 -9.387 1.00 96.88 170 PHE A CA 1
ATOM 1307 C C . PHE A 1 170 ? 23.026 7.487 -9.107 1.00 96.88 170 PHE A C 1
ATOM 1309 O O . PHE A 1 170 ? 22.596 7.493 -7.953 1.00 96.88 170 PHE A O 1
ATOM 1316 N N . VAL A 1 171 ? 22.241 7.748 -10.158 1.00 96.88 171 VAL A N 1
ATOM 1317 C CA . VAL A 1 171 ? 20.819 8.099 -10.026 1.00 96.88 171 VAL A CA 1
ATOM 1318 C C . VAL A 1 171 ? 20.026 6.956 -9.391 1.00 96.88 171 VAL A C 1
ATOM 1320 O O . VAL A 1 171 ? 19.218 7.199 -8.496 1.00 96.88 171 VAL A O 1
ATOM 1323 N N . CYS A 1 172 ? 20.260 5.705 -9.794 1.00 96.50 172 CYS A N 1
ATOM 1324 C CA . CYS A 1 172 ? 19.585 4.555 -9.194 1.00 96.50 172 CYS A CA 1
ATOM 1325 C C . CYS A 1 172 ? 19.992 4.321 -7.734 1.00 96.50 172 CYS A C 1
ATOM 1327 O O . CYS A 1 172 ? 19.119 4.041 -6.920 1.00 96.50 172 CYS A O 1
ATOM 1329 N N . VAL A 1 173 ? 21.268 4.485 -7.372 1.00 97.19 173 VAL A N 1
ATOM 1330 C CA . VAL A 1 173 ? 21.734 4.395 -5.975 1.00 97.19 173 VAL A CA 1
ATOM 1331 C C . VAL A 1 173 ? 21.061 5.442 -5.092 1.00 97.19 173 VAL A C 1
ATOM 1333 O O . VAL A 1 173 ? 20.710 5.128 -3.959 1.00 97.19 173 VAL A O 1
ATOM 1336 N N . ALA A 1 174 ? 20.825 6.650 -5.606 1.00 96.56 174 ALA A N 1
ATOM 1337 C CA . ALA A 1 174 ? 20.108 7.685 -4.869 1.00 96.56 174 ALA A CA 1
ATOM 1338 C C . ALA A 1 174 ? 18.592 7.414 -4.789 1.00 96.56 174 ALA A C 1
ATOM 1340 O O . ALA A 1 174 ? 18.002 7.485 -3.712 1.00 96.56 174 ALA A O 1
ATOM 1341 N N . LEU A 1 175 ? 17.948 7.103 -5.920 1.00 96.94 175 LEU A N 1
ATOM 1342 C CA . LEU A 1 175 ? 16.486 7.055 -6.010 1.00 96.94 175 LEU A CA 1
ATOM 1343 C C . LEU A 1 175 ? 15.879 5.715 -5.593 1.00 96.94 175 LEU A C 1
ATOM 1345 O O . LEU A 1 175 ? 14.821 5.715 -4.973 1.00 96.94 175 LEU A O 1
ATOM 1349 N N . VAL A 1 176 ? 16.498 4.575 -5.916 1.00 96.31 176 VAL A N 1
ATOM 1350 C CA . VAL A 1 176 ? 15.900 3.257 -5.634 1.00 96.31 176 VAL A CA 1
ATOM 1351 C C . VAL A 1 176 ? 15.652 3.068 -4.132 1.00 96.31 176 VAL A C 1
ATOM 1353 O O . VAL A 1 176 ? 14.502 2.802 -3.788 1.00 96.31 176 VAL A O 1
ATOM 1356 N N . PRO A 1 177 ? 16.632 3.274 -3.226 1.00 95.94 177 PRO A N 1
ATOM 1357 C CA . PRO A 1 177 ? 16.399 3.126 -1.788 1.00 95.94 177 PRO A CA 1
ATOM 1358 C C . PRO A 1 177 ? 15.377 4.129 -1.243 1.00 95.94 177 PRO A C 1
ATOM 1360 O O . PRO A 1 177 ? 14.585 3.788 -0.369 1.00 95.94 177 PRO A O 1
ATOM 1363 N N . MET A 1 178 ? 15.374 5.362 -1.761 1.00 95.06 178 MET A N 1
ATOM 1364 C CA . MET A 1 178 ? 14.417 6.397 -1.361 1.00 95.06 178 MET A CA 1
ATOM 1365 C C . MET A 1 178 ? 12.979 5.982 -1.701 1.00 95.06 178 MET A C 1
ATOM 1367 O O . MET A 1 178 ? 12.096 6.051 -0.847 1.00 95.06 178 MET A O 1
ATOM 1371 N N . LEU A 1 179 ? 12.747 5.533 -2.938 1.00 95.25 179 LEU A N 1
ATOM 1372 C CA . LEU A 1 179 ? 11.425 5.125 -3.410 1.00 95.25 179 LEU A CA 1
ATOM 1373 C C . LEU A 1 179 ? 10.934 3.859 -2.702 1.00 95.25 179 LEU A C 1
ATOM 1375 O O . LEU A 1 179 ? 9.771 3.801 -2.307 1.00 95.25 179 LEU A O 1
ATOM 1379 N N . THR A 1 180 ? 11.804 2.867 -2.497 1.00 94.25 180 THR A N 1
ATOM 1380 C CA . THR A 1 180 ? 11.417 1.626 -1.809 1.00 94.25 180 THR A CA 1
ATOM 1381 C C . THR A 1 180 ? 11.106 1.889 -0.343 1.00 94.25 180 THR A C 1
ATOM 1383 O O . THR A 1 180 ? 10.067 1.450 0.133 1.00 94.25 180 THR A O 1
ATOM 1386 N N . ARG A 1 181 ? 11.915 2.708 0.346 1.00 94.12 181 ARG A N 1
ATOM 1387 C CA . ARG A 1 181 ? 11.662 3.091 1.744 1.00 94.12 181 ARG A CA 1
ATOM 1388 C C . ARG A 1 181 ? 10.302 3.770 1.917 1.00 94.12 181 ARG A C 1
ATOM 1390 O O . ARG A 1 181 ? 9.616 3.505 2.899 1.00 94.12 181 ARG A O 1
ATOM 1397 N N . LEU A 1 182 ? 9.898 4.619 0.969 1.00 93.81 182 LEU A N 1
ATOM 1398 C CA . LEU A 1 182 ? 8.577 5.253 0.973 1.00 93.81 182 LEU A CA 1
ATOM 1399 C C . LEU A 1 182 ? 7.455 4.207 0.894 1.00 93.81 182 LEU A C 1
ATOM 1401 O O . LEU A 1 182 ? 6.515 4.233 1.689 1.00 93.81 182 LEU A O 1
ATOM 1405 N N . VAL A 1 183 ? 7.565 3.274 -0.054 1.00 92.31 183 VAL A N 1
ATOM 1406 C CA . VAL A 1 183 ? 6.569 2.215 -0.265 1.00 92.31 183 VAL A CA 1
ATOM 1407 C C . VAL A 1 183 ? 6.511 1.257 0.928 1.00 92.31 183 VAL A C 1
ATOM 1409 O O . VAL A 1 183 ? 5.416 0.893 1.353 1.00 92.31 183 VAL A O 1
ATOM 1412 N N . ASP A 1 184 ? 7.655 0.886 1.498 1.00 92.25 184 ASP A N 1
ATOM 1413 C CA . ASP A 1 184 ? 7.740 -0.046 2.626 1.00 92.25 184 ASP A CA 1
ATOM 1414 C C . ASP A 1 184 ? 7.124 0.545 3.898 1.00 92.25 184 ASP A C 1
ATOM 1416 O O . ASP A 1 184 ? 6.354 -0.130 4.582 1.00 92.25 184 ASP A O 1
ATOM 1420 N N . ARG A 1 185 ? 7.359 1.834 4.174 1.00 94.44 185 ARG A N 1
ATOM 1421 C CA . ARG A 1 185 ? 6.714 2.541 5.294 1.00 94.44 185 ARG A CA 1
ATOM 1422 C C . ARG A 1 185 ? 5.195 2.586 5.139 1.00 94.44 185 ARG A C 1
ATOM 1424 O O . ARG A 1 185 ? 4.460 2.331 6.092 1.00 94.44 185 ARG A O 1
ATOM 1431 N N . LEU A 1 186 ? 4.708 2.819 3.919 1.00 93.88 186 LEU A N 1
ATOM 1432 C CA . LEU A 1 186 ? 3.274 2.777 3.633 1.00 93.88 186 LEU A CA 1
ATOM 1433 C C . LEU A 1 186 ? 2.690 1.360 3.790 1.00 93.88 186 LEU A C 1
ATOM 1435 O O . LEU A 1 186 ? 1.580 1.206 4.304 1.00 93.88 186 LEU A O 1
ATOM 1439 N N . ARG A 1 187 ? 3.431 0.320 3.381 1.00 91.25 187 ARG A N 1
ATOM 1440 C CA . ARG A 1 187 ? 3.041 -1.087 3.579 1.00 91.25 187 ARG A CA 1
ATOM 1441 C C . ARG A 1 187 ? 2.955 -1.440 5.066 1.00 91.25 187 ARG A C 1
ATOM 1443 O O . ARG A 1 187 ? 1.948 -2.014 5.465 1.00 91.25 187 ARG A O 1
ATOM 1450 N N . ALA A 1 188 ? 3.921 -1.020 5.883 1.00 91.81 188 ALA A N 1
ATOM 1451 C CA . ALA A 1 188 ? 3.910 -1.247 7.331 1.00 91.81 188 ALA A CA 1
ATOM 1452 C C . ALA A 1 188 ? 2.694 -0.598 8.020 1.00 91.81 188 ALA A C 1
ATOM 1454 O O . ALA A 1 188 ? 2.041 -1.210 8.872 1.00 91.81 188 ALA A O 1
ATOM 1455 N N . ALA A 1 189 ? 2.328 0.623 7.612 1.00 94.19 189 ALA A N 1
ATOM 1456 C CA . ALA A 1 189 ? 1.112 1.275 8.093 1.00 94.19 189 ALA A CA 1
ATOM 1457 C C . ALA A 1 189 ? -0.159 0.507 7.679 1.00 94.19 189 ALA A C 1
ATOM 1459 O O . ALA A 1 189 ? -1.052 0.300 8.504 1.00 94.19 189 ALA A O 1
ATOM 1460 N N . ARG A 1 190 ? -0.239 0.037 6.423 1.00 93.75 190 ARG A N 1
ATOM 1461 C CA . ARG A 1 190 ? -1.370 -0.770 5.928 1.00 93.75 190 ARG A CA 1
ATOM 1462 C C . ARG A 1 190 ? -1.500 -2.101 6.669 1.00 93.75 190 ARG A C 1
ATOM 1464 O O . ARG A 1 190 ? -2.620 -2.483 7.001 1.00 93.75 190 ARG A O 1
ATOM 1471 N N . GLU A 1 191 ? -0.389 -2.783 6.920 1.00 92.19 191 GLU A N 1
ATOM 1472 C CA . GLU A 1 191 ? -0.354 -4.054 7.646 1.00 92.19 191 GLU A CA 1
ATOM 1473 C C . GLU A 1 191 ? -0.821 -3.878 9.093 1.00 92.19 191 GLU A C 1
ATOM 1475 O O . GLU A 1 191 ? -1.676 -4.627 9.561 1.00 92.19 191 GLU A O 1
ATOM 1480 N N . THR A 1 192 ? -0.354 -2.824 9.768 1.00 93.25 192 THR A N 1
ATOM 1481 C CA . THR A 1 192 ? -0.827 -2.478 11.116 1.00 93.25 192 THR A CA 1
ATOM 1482 C C . THR A 1 192 ? -2.335 -2.224 11.110 1.00 93.25 192 THR A C 1
ATOM 1484 O O . THR A 1 192 ? -3.058 -2.738 11.959 1.00 93.25 192 THR A O 1
ATOM 1487 N N . LEU A 1 193 ? -2.840 -1.475 10.125 1.00 93.81 193 LEU A N 1
ATOM 1488 C CA . LEU A 1 193 ? -4.272 -1.211 10.001 1.00 93.81 193 LEU A CA 1
ATOM 1489 C C . LEU A 1 193 ? -5.081 -2.488 9.724 1.00 93.81 193 LEU A C 1
ATOM 1491 O O . LEU A 1 193 ? -6.201 -2.607 10.207 1.00 93.81 193 LEU A O 1
ATOM 1495 N N . ALA A 1 194 ? -4.521 -3.450 8.987 1.00 92.69 194 ALA A N 1
ATOM 1496 C CA . ALA A 1 194 ? -5.155 -4.747 8.759 1.00 92.69 194 ALA A CA 1
ATOM 1497 C C . ALA A 1 194 ? -5.235 -5.585 10.052 1.00 92.69 194 ALA A C 1
ATOM 1499 O O . ALA A 1 194 ? -6.235 -6.251 10.301 1.00 92.69 194 ALA A O 1
ATOM 1500 N N . GLN A 1 195 ? -4.227 -5.502 10.924 1.00 92.38 195 GLN A N 1
ATOM 1501 C CA . GLN A 1 195 ? -4.270 -6.131 12.252 1.00 92.38 195 GLN A CA 1
ATOM 1502 C C . GLN A 1 195 ? -5.317 -5.466 13.166 1.00 92.38 195 GLN A C 1
ATOM 1504 O O . GLN A 1 195 ? -6.061 -6.155 13.865 1.00 92.38 195 GLN A O 1
ATOM 1509 N N . VAL A 1 196 ? -5.447 -4.137 13.093 1.00 93.44 196 VAL A N 1
ATOM 1510 C CA . VAL A 1 196 ? -6.512 -3.380 13.777 1.00 93.44 196 VAL A CA 1
ATO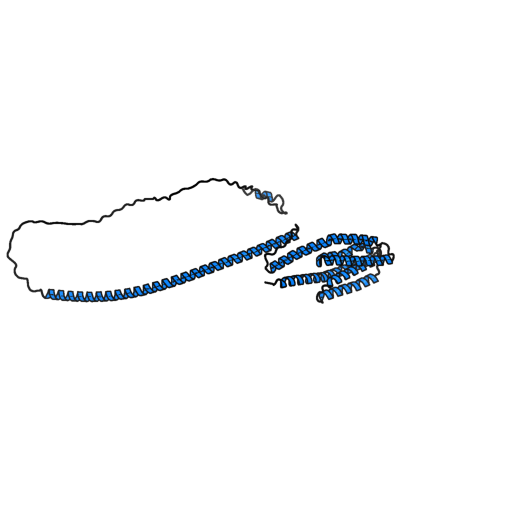M 1511 C C . VAL A 1 196 ? -7.899 -3.784 13.265 1.00 93.44 196 VAL A C 1
ATOM 1513 O O . VAL A 1 196 ? -8.809 -3.980 14.067 1.00 93.44 196 VAL A O 1
ATOM 1516 N N . GLU A 1 197 ? -8.059 -3.960 11.951 1.00 91.06 197 GLU A N 1
ATOM 1517 C CA . GLU A 1 197 ? -9.283 -4.472 11.315 1.00 91.06 197 GLU A CA 1
ATOM 1518 C C . GLU A 1 197 ? -9.635 -5.888 11.804 1.00 91.06 197 GLU A C 1
ATOM 1520 O O . GLU A 1 197 ? -10.800 -6.179 12.073 1.00 91.06 197 GLU A O 1
ATOM 1525 N N . ALA A 1 198 ? -8.629 -6.743 12.015 1.00 90.56 198 ALA A N 1
ATOM 1526 C CA . ALA A 1 198 ? -8.792 -8.074 12.604 1.00 90.56 198 ALA A CA 1
ATOM 1527 C C . ALA A 1 198 ? -9.125 -8.055 14.114 1.00 90.56 198 ALA A C 1
ATOM 1529 O O . ALA A 1 198 ? -9.472 -9.096 14.682 1.00 90.56 198 ALA A O 1
ATOM 1530 N N . GLY A 1 199 ? -9.061 -6.886 14.759 1.00 91.81 199 GLY A N 1
ATOM 1531 C CA . GLY A 1 199 ? -9.419 -6.672 16.162 1.00 91.81 199 GLY A CA 1
ATOM 1532 C C . GLY A 1 199 ? -8.236 -6.610 17.131 1.00 91.81 199 GLY A C 1
ATOM 1533 O O . GLY A 1 199 ? -8.462 -6.454 18.334 1.00 91.81 199 GLY A O 1
ATOM 1534 N N . ASP A 1 200 ? -6.990 -6.695 16.654 1.00 94.56 200 ASP A N 1
ATOM 1535 C CA . ASP A 1 200 ? -5.827 -6.449 17.507 1.00 94.56 200 ASP A CA 1
ATOM 1536 C C . ASP A 1 200 ? -5.584 -4.940 17.642 1.00 94.56 200 ASP A C 1
ATOM 1538 O O . ASP A 1 200 ? -5.053 -4.281 16.754 1.00 94.56 200 ASP A O 1
ATOM 1542 N N . LEU A 1 201 ? -5.985 -4.378 18.783 1.00 95.44 201 LEU A N 1
ATOM 1543 C CA . LEU A 1 201 ? -5.831 -2.952 19.087 1.00 95.44 201 LEU A CA 1
ATOM 1544 C C . LEU A 1 201 ? -4.550 -2.630 19.875 1.00 95.44 201 LEU A C 1
ATOM 1546 O O . LEU A 1 201 ? -4.406 -1.518 20.389 1.00 95.44 201 LEU A O 1
ATOM 1550 N N . ARG A 1 202 ? -3.633 -3.594 20.031 1.00 94.00 202 ARG A N 1
ATOM 1551 C CA . ARG A 1 202 ? -2.353 -3.400 20.738 1.00 94.00 202 ARG A CA 1
ATOM 1552 C C . ARG A 1 202 ? -1.214 -3.020 19.797 1.00 94.00 202 ARG A C 1
ATOM 1554 O O . ARG A 1 202 ? -0.193 -2.510 20.255 1.00 94.00 202 ARG A O 1
ATOM 1561 N N . VAL A 1 203 ? -1.394 -3.256 18.504 1.00 94.75 203 VAL A N 1
ATOM 1562 C CA . VAL A 1 203 ? -0.403 -2.992 17.460 1.00 94.75 203 VAL A CA 1
ATOM 1563 C C . VAL A 1 203 ? -0.231 -1.493 17.226 1.00 94.75 203 VAL A C 1
ATOM 1565 O O . VAL A 1 203 ? -1.159 -0.696 17.407 1.00 94.75 203 VAL A O 1
ATOM 1568 N N . LYS A 1 204 ? 0.980 -1.101 16.829 1.00 94.81 204 LYS A N 1
ATOM 1569 C CA . LYS A 1 204 ? 1.352 0.291 16.573 1.00 94.81 204 LYS A CA 1
ATOM 1570 C C . LYS A 1 204 ? 2.247 0.382 15.351 1.00 94.81 204 LYS A C 1
ATOM 1572 O O . LYS A 1 204 ? 3.147 -0.437 15.181 1.00 94.81 204 LYS A O 1
ATOM 1577 N N . VAL A 1 205 ? 2.038 1.429 14.560 1.00 95.62 205 VAL A N 1
ATOM 1578 C CA . VAL A 1 205 ? 2.975 1.827 13.512 1.00 95.62 205 VAL A CA 1
ATOM 1579 C C . VAL A 1 205 ? 4.200 2.421 14.201 1.00 95.62 205 VAL A C 1
ATOM 1581 O O . VAL A 1 205 ? 4.072 3.411 14.926 1.00 95.62 205 VAL A O 1
ATOM 1584 N N . GLN A 1 206 ? 5.360 1.797 14.001 1.00 93.50 206 GLN A N 1
ATOM 1585 C CA . GLN A 1 206 ? 6.653 2.296 14.469 1.00 93.50 206 GLN A CA 1
ATOM 1586 C C . GLN A 1 206 ? 7.336 3.026 13.317 1.00 93.50 206 GLN A C 1
ATOM 1588 O O . GLN A 1 206 ? 7.873 2.399 12.407 1.00 93.50 206 GLN A O 1
ATOM 1593 N N . ASP A 1 207 ? 7.255 4.351 13.339 1.00 93.00 207 ASP A N 1
ATOM 1594 C CA . ASP A 1 207 ? 7.868 5.213 12.337 1.00 93.00 207 ASP A CA 1
ATOM 1595 C C . ASP A 1 207 ? 8.280 6.535 12.994 1.00 93.00 207 ASP A C 1
ATOM 1597 O O . ASP A 1 207 ? 7.431 7.362 13.328 1.00 93.00 207 ASP A O 1
ATOM 1601 N N . ASP A 1 208 ? 9.584 6.690 13.229 1.00 91.44 208 ASP A N 1
ATOM 1602 C CA . ASP A 1 208 ? 10.167 7.840 13.933 1.00 91.44 208 ASP A CA 1
ATOM 1603 C C . ASP A 1 208 ? 10.507 9.008 12.993 1.00 91.44 208 ASP A C 1
ATOM 1605 O O . ASP A 1 208 ? 10.990 10.051 13.442 1.00 91.44 208 ASP A O 1
ATOM 1609 N N . GLU A 1 209 ? 10.292 8.850 11.684 1.00 93.12 209 GLU A N 1
ATOM 1610 C CA . GLU A 1 209 ? 10.606 9.898 10.718 1.00 93.12 209 GLU A CA 1
ATOM 1611 C C . GLU A 1 209 ? 9.631 11.075 10.818 1.00 93.12 209 GLU A C 1
ATOM 1613 O O . GLU A 1 209 ? 8.416 10.922 10.951 1.00 93.12 209 GLU A O 1
ATOM 1618 N N . VAL A 1 210 ? 10.174 12.288 10.718 1.00 94.50 210 VAL A N 1
ATOM 1619 C CA . VAL A 1 210 ? 9.407 13.533 10.869 1.00 94.50 210 VAL A CA 1
ATOM 1620 C C . VAL A 1 210 ? 8.929 14.024 9.502 1.00 94.50 210 VAL A C 1
ATOM 1622 O O . VAL A 1 210 ? 9.313 15.093 9.031 1.00 94.50 210 VAL A O 1
ATOM 1625 N N . ASP A 1 211 ? 8.095 13.217 8.854 1.00 95.50 211 ASP A N 1
ATOM 1626 C CA . ASP A 1 211 ? 7.466 13.516 7.565 1.00 95.50 211 ASP A CA 1
ATOM 1627 C C . ASP A 1 211 ? 5.987 13.089 7.538 1.00 95.50 211 ASP A C 1
ATOM 1629 O O . ASP A 1 211 ? 5.429 12.614 8.532 1.00 95.50 211 ASP A O 1
ATOM 1633 N N . GLU A 1 212 ? 5.314 13.275 6.402 1.00 96.31 212 GLU A N 1
ATOM 1634 C CA . GLU A 1 212 ? 3.889 12.971 6.242 1.00 96.31 212 GLU A CA 1
ATOM 1635 C C . GLU A 1 212 ? 3.552 11.497 6.513 1.00 96.31 212 GLU A C 1
ATOM 1637 O O . GLU A 1 212 ? 2.459 11.198 6.998 1.00 96.31 212 GLU A O 1
ATOM 1642 N N . LEU A 1 213 ? 4.478 10.575 6.233 1.00 94.81 213 LEU A N 1
ATOM 1643 C CA . LEU A 1 213 ? 4.294 9.140 6.468 1.00 94.81 213 LEU A CA 1
ATOM 1644 C C . LEU A 1 213 ? 4.454 8.797 7.954 1.00 94.81 213 LEU A C 1
ATOM 1646 O O . LEU A 1 213 ? 3.663 8.016 8.485 1.00 94.81 213 LEU A O 1
ATOM 1650 N N . GLY A 1 214 ? 5.381 9.449 8.657 1.00 95.56 214 GLY A N 1
ATOM 1651 C CA . GLY A 1 214 ? 5.488 9.335 10.112 1.00 95.56 214 GLY A CA 1
ATOM 1652 C C . GLY A 1 214 ? 4.253 9.902 10.817 1.00 95.56 214 GLY A C 1
ATOM 1653 O O . GLY A 1 214 ? 3.659 9.256 11.685 1.00 95.56 214 GLY A O 1
ATOM 1654 N N . PHE A 1 215 ? 3.762 11.068 10.380 1.00 96.44 215 PHE A N 1
ATOM 1655 C CA . PHE A 1 215 ? 2.514 11.645 10.898 1.00 96.44 215 PHE A CA 1
ATOM 1656 C C . PHE A 1 215 ? 1.275 10.798 10.575 1.00 96.44 215 PHE A C 1
ATOM 1658 O O . PHE A 1 215 ? 0.333 10.758 11.380 1.00 96.44 215 PHE A O 1
ATOM 1665 N N . LEU A 1 216 ? 1.266 10.089 9.441 1.00 96.94 216 LEU A N 1
ATOM 1666 C CA . LEU A 1 216 ? 0.251 9.081 9.144 1.00 96.94 216 LEU A CA 1
ATOM 1667 C C . LEU A 1 216 ? 0.296 7.955 10.187 1.00 96.94 216 LEU A C 1
ATOM 1669 O O . LEU A 1 216 ? -0.746 7.632 10.758 1.00 96.94 216 LEU A O 1
ATOM 1673 N N . GLY A 1 217 ? 1.482 7.426 10.505 1.00 96.06 217 GLY A N 1
ATOM 1674 C CA . GLY A 1 217 ? 1.668 6.427 11.562 1.00 96.06 217 GLY A CA 1
ATOM 1675 C C . GLY A 1 217 ? 1.144 6.892 12.926 1.00 96.06 217 GLY A C 1
ATOM 1676 O O . GLY A 1 217 ? 0.376 6.182 13.579 1.00 96.06 217 GLY A O 1
ATOM 1677 N N . VAL A 1 218 ? 1.450 8.131 13.324 1.00 96.50 218 VAL A N 1
ATOM 1678 C CA . VAL A 1 218 ? 0.912 8.745 14.554 1.00 96.50 218 VAL A CA 1
ATOM 1679 C C . VAL A 1 218 ? -0.619 8.826 14.529 1.00 96.50 218 VAL A C 1
ATOM 1681 O O . VAL A 1 218 ? -1.274 8.554 15.538 1.00 96.50 218 VAL A O 1
ATOM 1684 N N . SER A 1 219 ? -1.206 9.192 13.391 1.00 96.44 219 SER A N 1
ATOM 1685 C CA . SER A 1 219 ? -2.662 9.318 13.237 1.00 96.44 219 SER A CA 1
ATOM 1686 C C . SER A 1 219 ? -3.369 7.962 13.309 1.00 96.44 219 SER A C 1
ATOM 1688 O O . SER A 1 219 ? -4.401 7.843 13.976 1.00 96.44 219 SER A O 1
ATOM 1690 N N . VAL A 1 220 ? -2.783 6.927 12.696 1.00 96.00 220 VAL A N 1
ATOM 1691 C CA . VAL A 1 220 ? -3.238 5.534 12.830 1.00 96.00 220 VAL A CA 1
ATOM 1692 C C . VAL A 1 220 ? -3.200 5.120 14.300 1.00 96.00 220 VAL A C 1
ATOM 1694 O O . VAL A 1 220 ? -4.223 4.710 14.841 1.00 96.00 220 VAL A O 1
ATOM 1697 N N . ASN A 1 221 ? -2.075 5.339 14.987 1.00 97.00 221 ASN A N 1
ATOM 1698 C CA . ASN A 1 221 ? -1.911 4.966 16.393 1.00 97.00 221 ASN A CA 1
ATOM 1699 C C . ASN A 1 221 ? -2.955 5.622 17.311 1.00 97.00 221 ASN A C 1
ATOM 1701 O O . ASN A 1 221 ? -3.541 4.931 18.146 1.00 97.00 221 ASN A O 1
ATOM 1705 N N . ARG A 1 222 ? -3.226 6.924 17.129 1.00 96.94 222 ARG A N 1
ATOM 1706 C CA . ARG A 1 222 ? -4.260 7.656 17.885 1.00 96.94 222 ARG A CA 1
ATOM 1707 C C . ARG A 1 222 ? -5.662 7.106 17.635 1.00 96.94 222 ARG A C 1
ATOM 1709 O O . ARG A 1 222 ? -6.455 7.022 18.569 1.00 96.94 222 ARG A O 1
ATOM 1716 N N . THR A 1 223 ? -5.961 6.733 16.393 1.00 96.62 223 THR A N 1
ATOM 1717 C CA . THR A 1 223 ? -7.256 6.142 16.031 1.00 96.62 223 THR A CA 1
ATOM 1718 C C . THR A 1 223 ? -7.421 4.776 16.692 1.00 96.62 223 THR A C 1
ATOM 1720 O O . THR A 1 223 ? -8.443 4.529 17.331 1.00 96.62 223 THR A O 1
ATOM 1723 N N . THR A 1 224 ? -6.390 3.929 16.641 1.00 96.81 224 THR A N 1
ATOM 1724 C CA . THR A 1 224 ? -6.371 2.635 17.337 1.00 96.81 224 THR A CA 1
ATOM 1725 C C . THR A 1 224 ? -6.569 2.801 18.845 1.00 96.81 224 THR A C 1
ATOM 1727 O O . THR A 1 224 ? -7.367 2.080 19.440 1.00 96.81 224 THR A O 1
ATOM 1730 N N . ASP A 1 225 ? -5.910 3.784 19.472 1.00 97.44 225 ASP A N 1
ATOM 1731 C CA . ASP A 1 225 ? -6.075 4.064 20.907 1.00 97.44 225 ASP A CA 1
ATOM 1732 C C . ASP A 1 225 ? -7.487 4.521 21.269 1.00 97.44 225 ASP A C 1
ATOM 1734 O O . ASP A 1 225 ? -8.024 4.093 22.294 1.00 97.44 225 ASP A O 1
ATOM 1738 N N . ALA A 1 226 ? -8.097 5.368 20.437 1.00 97.50 226 ALA A N 1
ATOM 1739 C CA . ALA A 1 226 ? -9.464 5.831 20.639 1.00 97.50 226 ALA A CA 1
ATOM 1740 C C . ALA A 1 226 ? -10.460 4.664 20.569 1.00 97.50 226 ALA A C 1
ATOM 1742 O O . ALA A 1 226 ? -11.294 4.517 21.462 1.00 97.50 226 ALA A O 1
ATOM 1743 N N . ILE A 1 227 ? -10.321 3.789 19.567 1.00 96.69 227 ILE A N 1
ATOM 1744 C CA . ILE A 1 227 ? -11.147 2.579 19.438 1.00 96.69 227 ILE A CA 1
ATOM 1745 C C . ILE A 1 227 ? -10.936 1.665 20.651 1.00 96.69 227 ILE A C 1
ATOM 1747 O O . ILE A 1 227 ? -11.905 1.222 21.266 1.00 96.69 227 ILE A O 1
ATOM 1751 N N . ALA A 1 228 ? -9.686 1.435 21.062 1.00 96.94 228 ALA A N 1
ATOM 1752 C CA . ALA A 1 228 ? -9.381 0.628 22.242 1.00 96.94 228 ALA A CA 1
ATOM 1753 C C . ALA A 1 228 ? -9.981 1.222 23.527 1.00 96.94 228 ALA A C 1
ATOM 1755 O O . ALA A 1 228 ? -10.415 0.481 24.409 1.00 96.94 228 ALA A O 1
ATOM 1756 N N . GLY A 1 229 ? -10.016 2.553 23.637 1.00 97.62 229 GLY A N 1
ATOM 1757 C CA . GLY A 1 229 ? -10.671 3.273 24.726 1.00 97.62 229 GLY A CA 1
ATOM 1758 C C . GLY A 1 229 ? -12.171 3.006 24.784 1.00 97.62 229 GLY A C 1
ATOM 1759 O O . GLY A 1 229 ? -12.673 2.633 25.841 1.00 97.62 229 GLY A O 1
ATOM 1760 N N . ILE A 1 230 ? -12.857 3.113 23.644 1.00 97.31 230 ILE A N 1
ATOM 1761 C CA . ILE A 1 230 ? -14.295 2.827 23.528 1.00 97.31 230 ILE A CA 1
ATOM 1762 C C . ILE A 1 230 ? -14.589 1.377 23.927 1.00 97.31 230 ILE A C 1
ATOM 1764 O O . ILE A 1 230 ? -15.482 1.129 24.731 1.00 97.31 230 ILE A O 1
ATOM 1768 N N . VAL A 1 231 ? -13.807 0.416 23.424 1.00 96.50 231 VAL A N 1
ATOM 1769 C CA . VAL A 1 231 ? -13.988 -1.007 23.759 1.00 96.50 231 VAL A CA 1
ATOM 1770 C C . VAL A 1 231 ? -13.821 -1.251 25.261 1.00 96.50 231 VAL A C 1
ATOM 1772 O O . VAL A 1 231 ? -14.643 -1.945 25.857 1.00 96.50 231 VAL A O 1
ATOM 1775 N N . ARG A 1 232 ? -12.803 -0.653 25.897 1.00 97.12 232 ARG A N 1
ATOM 1776 C CA . ARG A 1 232 ? -12.614 -0.751 27.356 1.00 97.12 232 ARG A CA 1
ATOM 1777 C C . ARG A 1 232 ? -13.780 -0.147 28.133 1.00 97.12 232 ARG A C 1
ATOM 1779 O O . ARG A 1 232 ? -14.195 -0.727 29.129 1.00 97.12 232 ARG A O 1
ATOM 1786 N N . GLN A 1 233 ? -14.309 0.989 27.684 1.00 97.81 233 GLN A N 1
ATOM 1787 C CA . GLN A 1 233 ? -15.454 1.622 28.332 1.00 97.81 233 GLN A CA 1
ATOM 1788 C C . GLN A 1 233 ? -16.702 0.734 28.258 1.00 97.81 233 GLN A C 1
ATOM 1790 O O . GLN A 1 233 ? -17.325 0.485 29.283 1.00 97.81 233 GLN A O 1
ATOM 1795 N N . VAL A 1 234 ? -17.013 0.177 27.084 1.00 97.62 234 VAL A N 1
ATOM 1796 C CA . VAL A 1 234 ? -18.145 -0.751 26.916 1.00 97.62 234 VAL A CA 1
ATOM 1797 C C . VAL A 1 234 ? -17.981 -1.998 27.791 1.00 97.62 234 VAL A C 1
ATOM 1799 O O . VAL A 1 234 ? -18.953 -2.473 28.379 1.00 97.62 234 VAL A O 1
ATOM 1802 N N . GLN A 1 235 ? -16.759 -2.527 27.911 1.00 96.88 235 GLN A N 1
ATOM 1803 C CA . GLN A 1 235 ? -16.471 -3.652 28.805 1.00 96.88 235 GLN A CA 1
ATOM 1804 C C . GLN A 1 235 ? -16.731 -3.299 30.273 1.00 96.88 235 GLN A C 1
ATOM 1806 O O . GLN A 1 235 ? -17.352 -4.097 30.971 1.00 96.88 235 GLN A O 1
ATOM 1811 N N . GLN A 1 236 ? -16.302 -2.116 30.726 1.00 97.88 236 GLN A N 1
ATOM 1812 C CA . GLN A 1 236 ? -16.552 -1.651 32.091 1.00 97.88 236 GLN A CA 1
ATOM 1813 C C . GLN A 1 236 ? -18.051 -1.471 32.357 1.00 97.88 236 GLN A C 1
ATOM 1815 O O . GLN A 1 236 ? -18.567 -2.021 33.322 1.00 97.88 236 GLN A O 1
ATOM 1820 N N . GLU A 1 237 ? -18.769 -0.781 31.469 1.00 97.69 237 GLU A N 1
ATOM 1821 C CA . GLU A 1 237 ? -20.217 -0.569 31.603 1.00 97.69 237 GLU A CA 1
ATOM 1822 C C . GLU A 1 237 ? -20.991 -1.899 31.614 1.00 97.69 237 GLU A C 1
ATOM 1824 O O . GLU A 1 237 ? -21.961 -2.054 32.354 1.00 97.69 237 GLU A O 1
ATOM 1829 N N . SER A 1 238 ? -20.534 -2.896 30.849 1.00 97.44 238 SER A N 1
ATOM 1830 C CA . SER A 1 238 ? -21.121 -4.243 30.857 1.00 97.44 238 SER A CA 1
ATOM 1831 C C . SER A 1 238 ? -20.881 -4.983 32.179 1.00 97.44 238 SER A C 1
ATOM 1833 O O . SER A 1 238 ? -21.759 -5.716 32.633 1.00 97.44 238 SER A O 1
ATOM 1835 N N . GLN A 1 239 ? -19.712 -4.801 32.804 1.00 97.31 239 GLN A N 1
ATOM 1836 C CA . GLN A 1 239 ? -19.411 -5.367 34.125 1.00 97.31 239 GLN A CA 1
ATOM 1837 C C . GLN A 1 239 ? -20.248 -4.702 35.219 1.00 97.31 239 GLN A C 1
ATOM 1839 O O . GLN A 1 239 ? -20.826 -5.400 36.050 1.00 97.31 239 GLN A O 1
ATOM 1844 N N . ASP A 1 240 ? -20.372 -3.375 35.181 1.00 97.06 240 ASP A N 1
ATOM 1845 C CA . ASP A 1 240 ? -21.202 -2.624 36.123 1.00 97.06 240 ASP A CA 1
ATOM 1846 C C . ASP A 1 240 ? -22.678 -3.042 35.994 1.00 97.06 240 ASP A C 1
ATOM 1848 O O . ASP A 1 240 ? -23.351 -3.283 36.997 1.00 97.06 240 ASP A O 1
ATOM 1852 N N . LEU A 1 241 ? -23.170 -3.218 34.762 1.00 97.25 241 LEU A N 1
ATOM 1853 C CA . LEU A 1 241 ? -24.518 -3.723 34.499 1.00 97.25 241 LEU A CA 1
ATOM 1854 C C . LEU A 1 241 ? -24.724 -5.145 35.044 1.00 97.25 241 LEU A C 1
ATOM 1856 O O . LEU A 1 241 ? -25.774 -5.428 35.621 1.00 97.25 241 LEU A O 1
ATOM 1860 N N . ALA A 1 242 ? -23.737 -6.033 34.887 1.00 96.94 242 ALA A N 1
ATOM 1861 C CA . ALA A 1 242 ? -23.795 -7.384 35.441 1.00 96.94 242 ALA A CA 1
ATOM 1862 C C . ALA A 1 242 ? -23.871 -7.362 36.978 1.00 96.94 242 ALA A C 1
ATOM 1864 O O . ALA A 1 242 ? -24.735 -8.021 37.554 1.00 96.94 242 ALA A O 1
ATOM 1865 N N . ALA A 1 243 ? -23.053 -6.535 37.635 1.00 97.06 243 ALA A N 1
ATOM 1866 C CA . ALA A 1 243 ? -23.087 -6.368 39.087 1.00 97.06 243 ALA A CA 1
ATOM 1867 C C . ALA A 1 243 ? -24.432 -5.796 39.580 1.00 97.06 243 ALA A C 1
ATOM 1869 O O . ALA A 1 243 ? -24.993 -6.269 40.570 1.00 97.06 243 ALA A O 1
ATOM 1870 N N . MET A 1 244 ? -25.002 -4.818 38.867 1.00 96.94 244 MET A N 1
ATOM 1871 C CA . MET A 1 244 ? -26.338 -4.292 39.179 1.00 96.94 244 MET A CA 1
ATOM 1872 C C . MET A 1 244 ? -27.429 -5.357 39.028 1.00 96.94 244 MET A C 1
ATOM 1874 O O . MET A 1 244 ? -28.348 -5.411 39.847 1.00 96.94 244 MET A O 1
ATOM 1878 N N . ALA A 1 245 ? -27.335 -6.216 38.009 1.00 97.25 245 ALA A N 1
ATOM 1879 C CA . ALA A 1 245 ? -28.270 -7.320 37.816 1.00 97.25 245 ALA A CA 1
ATOM 1880 C C . ALA A 1 245 ? -28.190 -8.348 38.960 1.00 97.25 245 ALA A C 1
ATOM 1882 O O . ALA A 1 245 ? -29.230 -8.813 39.429 1.00 97.25 245 ALA A O 1
ATO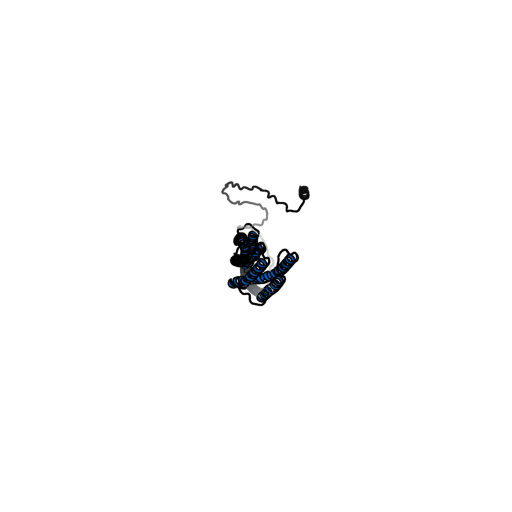M 1883 N N . GLU A 1 246 ? -26.988 -8.653 39.461 1.00 96.81 246 GLU A N 1
ATOM 1884 C CA . GLU A 1 246 ? -26.792 -9.513 40.637 1.00 96.81 246 GLU A CA 1
ATOM 1885 C C . GLU A 1 246 ? -27.412 -8.899 41.902 1.00 96.81 246 GLU A C 1
ATOM 1887 O O . GLU A 1 246 ? -28.153 -9.571 42.623 1.00 96.81 246 GLU A O 1
ATOM 1892 N N . GLN A 1 247 ? -27.191 -7.604 42.144 1.00 97.25 247 GLN A N 1
ATOM 1893 C CA . GLN A 1 247 ? -27.778 -6.902 43.289 1.00 97.25 247 GLN A CA 1
ATOM 1894 C C . GLN A 1 247 ? -29.312 -6.831 43.208 1.00 97.25 247 GLN A C 1
ATOM 1896 O O . GLN A 1 247 ? -30.003 -6.983 44.222 1.00 97.25 247 GLN A O 1
ATOM 1901 N N . LEU A 1 248 ? -29.863 -6.631 42.009 1.00 96.44 248 LEU A N 1
ATOM 1902 C CA . LEU A 1 248 ? -31.305 -6.652 41.783 1.00 96.44 248 LEU A CA 1
ATOM 1903 C C . LEU A 1 248 ? -31.884 -8.051 42.031 1.00 96.44 248 LEU A C 1
ATOM 1905 O O . LEU A 1 248 ? -32.942 -8.169 42.647 1.00 96.44 248 LEU A O 1
ATOM 1909 N N . ALA A 1 249 ? -31.184 -9.105 41.602 1.00 96.69 249 ALA A N 1
ATOM 1910 C CA . ALA A 1 249 ? -31.591 -10.484 41.854 1.00 96.69 249 ALA A CA 1
ATOM 1911 C C . ALA A 1 249 ? -31.612 -10.801 43.358 1.00 96.69 249 ALA A C 1
ATOM 1913 O O . ALA A 1 249 ? -32.595 -11.361 43.845 1.00 96.69 249 ALA A O 1
ATOM 1914 N N . ALA A 1 250 ? -30.585 -10.383 44.105 1.00 96.62 250 ALA A N 1
ATOM 1915 C CA . ALA A 1 250 ? -30.558 -10.503 45.563 1.00 96.62 250 ALA A CA 1
ATOM 1916 C C . ALA A 1 250 ? -31.721 -9.736 46.224 1.00 96.62 250 ALA A C 1
ATOM 1918 O O . ALA A 1 250 ? -32.449 -10.293 47.043 1.00 96.62 250 ALA A O 1
ATOM 1919 N N . SER A 1 251 ? -31.975 -8.495 45.799 1.00 96.81 251 SER A N 1
ATOM 1920 C CA . SER A 1 251 ? -33.087 -7.686 46.330 1.00 96.81 251 SER A CA 1
ATOM 1921 C C . SER A 1 251 ? -34.455 -8.319 46.039 1.00 96.81 251 SER A C 1
ATOM 1923 O O . SER A 1 251 ? -35.357 -8.284 46.875 1.00 96.81 251 SER A O 1
ATOM 1925 N N . ALA A 1 252 ? -34.625 -8.938 44.866 1.00 96.19 252 ALA A N 1
ATOM 1926 C CA . ALA A 1 252 ? -35.844 -9.667 44.528 1.00 96.19 252 ALA A CA 1
ATOM 1927 C C . ALA A 1 252 ? -36.033 -10.914 45.410 1.00 96.19 252 ALA A C 1
ATOM 1929 O O . ALA A 1 252 ? -37.161 -11.213 45.805 1.00 96.19 252 ALA A O 1
ATOM 1930 N N . GLN A 1 253 ? -34.949 -11.620 45.752 1.00 96.25 253 GLN A N 1
ATOM 1931 C CA . GLN A 1 253 ? -34.992 -12.749 46.689 1.00 96.25 253 GLN A CA 1
ATOM 1932 C C . GLN A 1 253 ? -35.397 -12.300 48.099 1.00 96.25 253 GLN A C 1
ATOM 1934 O O . GLN A 1 253 ? -36.261 -12.929 48.711 1.00 96.25 253 GLN A O 1
ATOM 1939 N N . GLU A 1 254 ? -34.843 -11.191 48.593 1.00 96.44 254 GLU A N 1
ATOM 1940 C CA . GLU A 1 254 ? -35.232 -10.608 49.884 1.00 96.44 254 GLU A CA 1
ATOM 1941 C C . GLU A 1 254 ? -36.702 -10.172 49.895 1.00 96.44 254 GLU A C 1
ATOM 1943 O O . GLU A 1 254 ? -37.441 -10.492 50.828 1.00 96.44 254 GLU A O 1
ATOM 1948 N N . LEU A 1 255 ? -37.166 -9.505 48.833 1.00 96.19 255 LEU A N 1
ATOM 1949 C CA . LEU A 1 255 ? -38.566 -9.100 48.704 1.00 96.19 255 LEU A CA 1
ATOM 1950 C C . LEU A 1 255 ? -39.509 -10.312 48.676 1.00 96.19 255 LEU A C 1
ATOM 1952 O O . LEU A 1 255 ? -40.573 -10.286 49.298 1.00 96.19 255 LEU A O 1
ATOM 1956 N N . GLN A 1 256 ? -39.116 -11.385 47.987 1.00 95.88 256 GLN A N 1
ATOM 1957 C CA . GLN A 1 256 ? -39.869 -12.635 47.958 1.00 95.88 256 GLN A CA 1
ATOM 1958 C C . GLN A 1 256 ? -39.965 -13.267 49.355 1.00 95.88 256 GLN A C 1
ATOM 1960 O O . GLN A 1 256 ? -41.043 -13.732 49.733 1.00 95.88 256 GLN A O 1
ATOM 1965 N N . ALA A 1 257 ? -38.879 -13.253 50.133 1.00 95.81 257 ALA A N 1
ATOM 1966 C CA . ALA A 1 257 ? -38.871 -13.737 51.513 1.00 95.81 257 ALA A CA 1
ATOM 1967 C C . ALA A 1 257 ? -39.769 -12.880 52.426 1.00 95.81 257 ALA A C 1
ATOM 1969 O O . ALA A 1 257 ? -40.615 -13.417 53.142 1.00 95.81 257 ALA A O 1
ATOM 1970 N N . ALA A 1 258 ? -39.676 -11.551 52.335 1.00 95.94 258 ALA A N 1
ATOM 1971 C CA . ALA A 1 258 ? -40.536 -10.637 53.089 1.00 95.94 258 ALA A CA 1
ATOM 1972 C C . ALA A 1 258 ? -42.025 -10.816 52.735 1.00 95.94 258 ALA A C 1
ATOM 1974 O O . ALA A 1 258 ? -42.891 -10.815 53.608 1.00 95.94 258 ALA A O 1
ATOM 1975 N N . SER A 1 259 ? -42.347 -11.032 51.455 1.00 95.38 259 SER A N 1
ATOM 1976 C CA . SER A 1 259 ? -43.716 -11.321 51.011 1.00 95.38 259 SER A CA 1
ATOM 1977 C C . SER A 1 259 ? -44.261 -12.630 51.603 1.00 95.38 259 SER A C 1
ATOM 1979 O O . SER A 1 259 ? -45.431 -12.692 52.001 1.00 95.38 259 SER A O 1
ATOM 1981 N N . GLN A 1 260 ? -43.417 -13.663 51.720 1.00 96.00 260 GLN A N 1
ATOM 1982 C CA . GLN A 1 260 ? -43.776 -14.915 52.393 1.00 96.00 260 GLN A CA 1
ATOM 1983 C C . GLN A 1 260 ? -44.047 -14.697 53.889 1.00 96.00 260 GLN A C 1
ATOM 1985 O O . GLN A 1 260 ? -45.037 -15.215 54.406 1.00 96.00 260 GLN A O 1
ATOM 1990 N N . GLU A 1 261 ? -43.237 -13.885 54.573 1.00 95.94 261 GLU A N 1
ATOM 1991 C CA . GLU A 1 261 ? -43.430 -13.546 55.990 1.00 95.94 261 GLU A CA 1
ATOM 1992 C C . GLU A 1 261 ? -44.717 -12.739 56.233 1.00 95.94 261 GLU A C 1
ATOM 1994 O O . GLU A 1 261 ? -45.488 -13.042 57.150 1.00 95.94 261 GLU A O 1
ATOM 1999 N N . ILE A 1 262 ? -45.012 -11.757 55.373 1.00 94.56 262 ILE A N 1
ATOM 2000 C CA . ILE A 1 262 ? -46.271 -10.999 55.417 1.00 94.56 262 ILE A CA 1
ATOM 2001 C C . ILE A 1 262 ? -47.461 -11.940 55.228 1.00 94.56 262 ILE A C 1
ATOM 2003 O O . ILE A 1 262 ? -48.430 -11.867 55.985 1.00 94.56 262 ILE A O 1
ATOM 2007 N N . SER A 1 263 ? -47.384 -12.848 54.253 1.00 94.50 263 SER A N 1
ATOM 2008 C CA . SER A 1 263 ? -48.440 -13.835 53.999 1.00 94.50 263 SER A CA 1
ATOM 2009 C C . SER A 1 263 ? -48.659 -14.746 55.212 1.00 94.50 263 SER A C 1
ATOM 2011 O O . SER A 1 263 ? -49.801 -14.978 55.612 1.00 94.50 263 SER A O 1
ATOM 2013 N N . ALA A 1 264 ? -47.580 -15.204 55.854 1.00 95.44 264 ALA A N 1
ATOM 2014 C CA . ALA A 1 264 ? -47.654 -15.999 57.078 1.00 95.44 264 ALA A CA 1
ATOM 2015 C C . ALA A 1 264 ? -48.287 -15.213 58.242 1.00 95.44 264 ALA A C 1
ATOM 2017 O O . ALA A 1 264 ? -49.151 -15.733 58.949 1.00 95.44 264 ALA A O 1
ATOM 2018 N N . THR A 1 265 ? -47.923 -13.941 58.408 1.00 95.75 265 THR A N 1
ATOM 2019 C CA . THR A 1 265 ? -48.480 -13.062 59.448 1.00 95.75 265 THR A CA 1
ATOM 2020 C C . THR A 1 265 ? -49.964 -12.775 59.208 1.00 95.75 265 THR A C 1
ATOM 2022 O O . THR A 1 265 ? -50.768 -12.815 60.139 1.00 95.75 265 THR A O 1
ATOM 2025 N N . ALA A 1 266 ? -50.365 -12.537 57.957 1.00 93.44 266 ALA A N 1
ATOM 2026 C CA . ALA A 1 266 ? -51.763 -12.349 57.578 1.00 93.44 266 ALA A CA 1
ATOM 2027 C C . ALA A 1 266 ? -52.604 -13.606 57.860 1.00 93.44 266 ALA A C 1
ATOM 2029 O O . ALA A 1 266 ? -53.744 -13.498 58.326 1.00 93.44 266 ALA A O 1
ATOM 2030 N N . GLN A 1 267 ? -52.030 -14.795 57.648 1.00 94.50 267 GLN A N 1
ATOM 2031 C CA . GLN A 1 267 ? -52.665 -16.060 58.012 1.00 94.50 267 GLN A CA 1
ATOM 2032 C C . GLN A 1 267 ? -52.840 -16.174 59.533 1.00 94.50 267 GLN A C 1
ATOM 2034 O O . GLN A 1 267 ? -53.948 -16.420 60.007 1.00 94.50 267 GLN A O 1
ATOM 2039 N N . GLN A 1 268 ? -51.789 -15.898 60.311 1.00 95.31 268 GLN A N 1
ATOM 2040 C CA . GLN A 1 268 ? -51.858 -15.902 61.778 1.00 95.31 268 GLN A CA 1
ATOM 2041 C C . GLN A 1 268 ? -52.887 -14.902 62.324 1.00 95.31 268 GLN A C 1
ATOM 2043 O O . GLN A 1 268 ? -53.611 -15.213 63.275 1.00 95.31 268 GLN A O 1
ATOM 2048 N N . LEU A 1 269 ? -52.981 -13.712 61.723 1.00 94.06 269 LEU A N 1
ATOM 2049 C CA . LEU A 1 269 ? -53.970 -12.694 62.080 1.00 94.06 269 LEU A CA 1
ATOM 2050 C C . LEU A 1 269 ? -55.396 -13.155 61.761 1.00 94.06 269 LEU A C 1
ATOM 2052 O O . LEU A 1 269 ? -56.304 -12.957 62.573 1.00 94.06 269 LEU A O 1
ATOM 2056 N N . SER A 1 270 ? -55.595 -13.790 60.606 1.00 93.06 270 SER A N 1
ATOM 2057 C CA . SER A 1 270 ? -56.885 -14.365 60.214 1.00 93.06 270 SER A CA 1
ATOM 2058 C C . SER A 1 270 ? -57.326 -15.444 61.204 1.00 93.06 270 SER A C 1
ATOM 2060 O O . SER A 1 270 ? -58.459 -15.403 61.693 1.00 93.06 270 SER A O 1
ATOM 2062 N N . ASP A 1 271 ? -56.410 -16.335 61.591 1.00 94.06 271 ASP A N 1
ATOM 2063 C CA . ASP A 1 271 ? -56.651 -17.371 62.599 1.00 94.06 271 ASP A CA 1
ATOM 2064 C C . ASP A 1 271 ? -56.942 -16.763 63.982 1.00 94.06 271 ASP A C 1
ATOM 2066 O O . ASP A 1 271 ? -57.858 -17.192 64.685 1.00 94.06 271 ASP A O 1
ATOM 2070 N N . GLY A 1 272 ? -56.199 -15.726 64.381 1.00 94.62 272 GLY A N 1
ATOM 2071 C CA . GLY A 1 272 ? -56.437 -14.981 65.620 1.00 94.62 272 GLY A CA 1
ATOM 2072 C C . GLY A 1 272 ? -57.812 -14.312 65.649 1.00 94.62 272 GLY A C 1
ATOM 2073 O O . GLY A 1 272 ? -58.539 -14.424 66.635 1.00 94.62 272 GLY A O 1
ATOM 2074 N N . THR A 1 273 ? -58.211 -13.697 64.537 1.00 92.75 273 THR A N 1
ATOM 2075 C CA . THR A 1 273 ? -59.527 -13.064 64.375 1.00 92.75 273 THR A CA 1
ATOM 2076 C C . THR A 1 273 ? -60.650 -14.103 64.398 1.00 92.75 273 THR A C 1
ATOM 2078 O O . THR A 1 273 ? -61.717 -13.852 64.963 1.00 92.75 273 THR A O 1
ATOM 2081 N N . ALA A 1 274 ? -60.430 -15.287 63.816 1.00 92.81 274 ALA A N 1
ATOM 2082 C CA . ALA A 1 274 ? -61.370 -16.403 63.892 1.00 92.81 274 ALA A CA 1
ATOM 2083 C C . ALA A 1 274 ? -61.558 -16.882 65.341 1.00 92.81 274 ALA A C 1
ATOM 2085 O O . ALA A 1 274 ? -62.697 -17.006 65.796 1.00 92.81 274 ALA A O 1
ATOM 2086 N N . ARG A 1 275 ? -60.463 -17.043 66.096 1.00 93.38 275 ARG A N 1
ATOM 2087 C CA . ARG A 1 275 ? -60.513 -17.357 67.535 1.00 93.38 275 ARG A CA 1
ATOM 2088 C C . ARG A 1 275 ? -61.243 -16.278 68.337 1.00 93.38 275 ARG A C 1
ATOM 2090 O O . ARG A 1 275 ? -62.085 -16.601 69.168 1.00 93.38 275 ARG A O 1
ATOM 2097 N N . GLN A 1 276 ? -60.978 -15.000 68.068 1.00 91.62 276 GLN A N 1
ATOM 2098 C CA . GLN A 1 276 ? -61.655 -13.892 68.745 1.00 91.62 276 GLN A CA 1
ATOM 2099 C C . GLN A 1 276 ? -63.164 -13.879 68.462 1.00 91.62 276 GLN A C 1
ATOM 2101 O O . GLN A 1 276 ? -63.953 -13.687 69.384 1.00 91.62 276 GLN A O 1
ATOM 2106 N N . ARG A 1 277 ? -63.585 -14.143 67.216 1.00 93.50 277 ARG A N 1
ATOM 2107 C CA . ARG A 1 277 ? -65.009 -14.314 66.877 1.00 93.50 277 ARG A CA 1
ATOM 2108 C C . ARG A 1 277 ? -65.655 -15.448 67.668 1.00 93.50 277 ARG A C 1
ATOM 2110 O O . ARG A 1 277 ? -66.758 -15.263 68.171 1.00 93.50 277 ARG A O 1
ATOM 2117 N N . GLN A 1 278 ? -64.973 -16.585 67.804 1.00 92.81 278 GLN A N 1
ATOM 2118 C CA . GLN A 1 278 ? -65.474 -17.708 68.596 1.00 92.81 278 GLN A CA 1
ATOM 2119 C C . GLN A 1 278 ? -65.636 -17.331 70.077 1.00 92.81 278 GLN A C 1
ATOM 2121 O O . GLN A 1 278 ? -66.683 -17.594 70.661 1.00 92.81 278 GLN A O 1
ATOM 2126 N N . LEU A 1 279 ? -64.646 -16.654 70.669 1.00 93.50 279 LEU A N 1
ATOM 2127 C CA . LEU A 1 279 ? -64.715 -16.182 72.058 1.00 93.50 279 LEU A CA 1
ATOM 2128 C C . LEU A 1 279 ? -65.853 -15.178 72.286 1.00 93.50 279 LEU A C 1
ATOM 2130 O O . LEU A 1 279 ? -66.542 -15.261 73.296 1.00 93.50 279 LEU A O 1
ATOM 2134 N N . ILE A 1 280 ? -66.085 -14.255 71.347 1.00 92.19 280 ILE A N 1
ATOM 2135 C CA . ILE A 1 280 ? -67.230 -13.330 71.405 1.00 92.19 280 ILE A CA 1
ATOM 2136 C C . ILE A 1 280 ? -68.554 -14.100 71.313 1.00 92.19 280 ILE A C 1
ATOM 2138 O O . ILE A 1 280 ? -69.505 -13.750 72.009 1.00 92.19 280 ILE A O 1
ATOM 2142 N N . GLY A 1 281 ? -68.616 -15.144 70.480 1.00 90.50 281 GLY A N 1
ATOM 2143 C CA . GLY A 1 281 ? -69.766 -16.046 70.392 1.00 90.50 281 GLY A CA 1
ATOM 2144 C C . GLY A 1 281 ? -70.083 -16.703 71.736 1.00 90.50 281 GLY A C 1
ATOM 2145 O O . GLY A 1 281 ? -71.201 -16.566 72.222 1.00 90.50 281 GLY A O 1
ATOM 2146 N N . HIS A 1 282 ? -69.082 -17.314 72.375 1.00 90.75 282 HIS A N 1
ATOM 2147 C CA . HIS A 1 282 ? -69.232 -17.896 73.713 1.00 90.75 282 HIS A CA 1
ATOM 2148 C C . HIS A 1 282 ? -69.601 -16.846 74.770 1.00 90.75 282 HIS A C 1
ATOM 2150 O O . HIS A 1 282 ? -70.524 -17.054 75.543 1.00 90.75 282 HIS A O 1
ATOM 2156 N N . GLY A 1 283 ? -68.961 -15.673 74.769 1.00 88.88 283 GLY A N 1
ATOM 2157 C CA . GLY A 1 283 ? -69.292 -14.604 75.717 1.00 88.88 283 GLY A CA 1
ATOM 2158 C C . GLY A 1 283 ? -70.716 -14.057 75.551 1.00 88.88 283 GLY A C 1
ATOM 2159 O O . GLY A 1 283 ? -71.347 -13.667 76.536 1.00 88.88 283 GLY A O 1
ATOM 2160 N N . ARG A 1 284 ? -71.252 -14.041 74.321 1.00 90.19 284 ARG A N 1
ATOM 2161 C CA . ARG A 1 284 ? -72.672 -13.746 74.076 1.00 90.19 284 ARG A CA 1
ATOM 2162 C C . ARG A 1 284 ? -73.572 -14.818 74.675 1.00 90.19 284 ARG A C 1
ATOM 2164 O O . ARG A 1 284 ? -74.539 -14.457 75.333 1.00 90.19 284 ARG A O 1
ATOM 2171 N N . GLU A 1 285 ? -73.248 -16.087 74.460 1.00 89.56 285 GLU A N 1
ATOM 2172 C CA . GLU A 1 285 ? -73.989 -17.225 75.012 1.00 89.56 285 GLU A CA 1
ATOM 2173 C C . GLU A 1 285 ? -74.007 -17.183 76.550 1.00 89.56 285 GLU A C 1
ATOM 2175 O O . GLU A 1 285 ? -75.076 -17.234 77.157 1.00 89.56 285 GLU A O 1
ATOM 2180 N N . ASP A 1 286 ? -72.853 -16.943 77.180 1.00 90.31 286 ASP A N 1
ATOM 2181 C CA . ASP A 1 286 ? -72.727 -16.758 78.631 1.00 90.31 286 ASP A CA 1
ATOM 2182 C C . ASP A 1 286 ? -73.548 -15.560 79.135 1.00 90.31 286 ASP A C 1
ATOM 2184 O O . ASP A 1 286 ? -74.202 -15.631 80.177 1.00 90.31 286 ASP A O 1
ATOM 2188 N N . SER A 1 287 ? -73.545 -14.447 78.392 1.00 87.25 287 SER A N 1
ATOM 2189 C CA . SER A 1 287 ? -74.331 -13.253 78.731 1.00 87.25 287 SER A CA 1
ATOM 2190 C C . SER A 1 287 ? -75.835 -13.502 78.610 1.00 87.25 287 SER A C 1
ATOM 2192 O O . SER A 1 287 ? -76.601 -13.039 79.455 1.00 87.25 287 SER A O 1
ATOM 2194 N N . GLU A 1 288 ? -76.269 -14.237 77.584 1.00 89.19 288 GLU A N 1
ATOM 2195 C CA . GLU A 1 288 ? -77.663 -14.652 77.403 1.00 89.19 288 GLU A CA 1
ATOM 2196 C C . GLU A 1 288 ? -78.096 -15.606 78.529 1.00 89.19 288 GLU A C 1
ATOM 2198 O O . GLU A 1 288 ? -79.163 -15.414 79.120 1.00 89.19 288 GLU A O 1
ATOM 2203 N N . ALA A 1 289 ? -77.241 -16.557 78.918 1.00 88.12 289 ALA A N 1
ATOM 2204 C CA . ALA A 1 289 ? -77.474 -17.433 80.063 1.00 88.12 289 ALA A CA 1
ATOM 2205 C C . ALA A 1 289 ? -77.583 -16.643 81.381 1.00 88.12 289 ALA A C 1
ATOM 2207 O O . ALA A 1 289 ? -78.533 -16.835 82.145 1.00 88.12 289 ALA A O 1
ATOM 2208 N N . ALA A 1 290 ? -76.663 -15.708 81.636 1.00 84.50 290 ALA A N 1
ATOM 2209 C CA . ALA A 1 290 ? -76.688 -14.850 82.820 1.00 84.50 290 ALA A CA 1
ATOM 2210 C C . ALA A 1 290 ? -77.930 -13.945 82.858 1.00 84.50 290 ALA A C 1
ATOM 2212 O O . ALA A 1 290 ? -78.548 -13.795 83.914 1.00 84.50 290 ALA A O 1
ATOM 2213 N N . ALA A 1 291 ? -78.338 -13.382 81.717 1.00 87.19 291 ALA A N 1
ATOM 2214 C CA . ALA A 1 291 ? -79.575 -12.616 81.599 1.00 87.19 291 ALA A CA 1
ATOM 2215 C C . ALA A 1 291 ? -80.808 -13.485 81.900 1.00 87.19 291 ALA A C 1
ATOM 2217 O O . ALA A 1 291 ? -81.712 -13.039 82.606 1.00 87.19 291 ALA A O 1
ATOM 2218 N N . GLY A 1 292 ? -80.821 -14.740 81.440 1.00 86.06 292 GLY A N 1
ATOM 2219 C CA . GLY A 1 292 ? -81.856 -15.716 81.782 1.00 86.06 292 GLY A CA 1
ATOM 2220 C C . GLY A 1 292 ? -81.922 -16.015 83.284 1.00 86.06 292 GLY A C 1
ATOM 2221 O O . GLY A 1 292 ? -83.003 -15.996 83.875 1.00 86.06 292 GLY A O 1
ATOM 2222 N N . VAL A 1 293 ? -80.771 -16.222 83.932 1.00 88.81 293 VAL A N 1
ATOM 2223 C CA . VAL A 1 293 ? -80.678 -16.417 85.390 1.00 88.81 293 VAL A CA 1
ATOM 2224 C C . VAL A 1 293 ? -81.146 -15.171 86.149 1.00 88.81 293 VAL A C 1
ATOM 2226 O O . VAL A 1 293 ? -81.913 -15.285 87.105 1.00 88.81 293 VAL A O 1
ATOM 2229 N N . ALA A 1 294 ? -80.738 -13.976 85.716 1.00 83.75 294 ALA A N 1
ATOM 2230 C CA . ALA A 1 294 ? -81.166 -12.713 86.311 1.00 83.75 294 ALA A CA 1
ATOM 2231 C C . ALA A 1 294 ? -82.683 -12.505 86.180 1.00 83.75 294 ALA A C 1
ATOM 2233 O O . ALA A 1 294 ? -83.330 -12.094 87.143 1.00 83.75 294 ALA A O 1
ATOM 2234 N N . ALA A 1 295 ? -83.264 -12.845 85.025 1.00 83.88 295 ALA A N 1
ATOM 2235 C CA . ALA A 1 295 ? -84.708 -12.815 84.821 1.00 83.88 295 ALA A CA 1
ATOM 2236 C C . ALA A 1 295 ? -85.431 -13.781 85.774 1.00 83.88 295 ALA A C 1
ATOM 2238 O O . ALA A 1 295 ? -86.393 -13.381 86.426 1.00 83.88 295 ALA A O 1
ATOM 2239 N N . GLN A 1 296 ? -84.931 -15.012 85.939 1.00 86.44 296 GLN A N 1
ATOM 2240 C CA . GLN A 1 296 ? -85.486 -15.968 86.908 1.00 86.44 296 GLN A CA 1
ATOM 2241 C C . GLN A 1 296 ? -85.388 -15.470 88.357 1.00 86.44 296 GLN A C 1
ATOM 2243 O O . GLN A 1 296 ? -86.348 -15.597 89.116 1.00 86.44 296 GLN A O 1
ATOM 2248 N N . LEU A 1 297 ? -84.246 -14.900 88.754 1.00 83.00 297 LEU A N 1
ATOM 2249 C CA . LEU A 1 297 ? -84.057 -14.283 90.071 1.00 83.00 297 LEU A CA 1
ATOM 2250 C C . LEU A 1 297 ? -85.041 -13.135 90.297 1.00 83.00 297 LEU A C 1
ATOM 2252 O O . LEU A 1 297 ? -85.630 -13.050 91.372 1.00 83.00 297 LEU A O 1
ATOM 2256 N N . HIS A 1 298 ? -85.254 -12.287 89.288 1.00 82.69 298 HIS A N 1
ATOM 2257 C CA . HIS A 1 298 ? -86.229 -11.203 89.350 1.00 82.69 298 HIS A CA 1
ATOM 2258 C C . HIS A 1 298 ? -87.652 -11.736 89.554 1.00 82.69 298 HIS A C 1
ATOM 2260 O O . HIS A 1 298 ? -88.366 -11.246 90.427 1.00 82.69 298 HIS A O 1
ATOM 2266 N N . THR A 1 299 ? -88.050 -12.780 88.820 1.00 83.19 299 THR A N 1
ATOM 2267 C CA . THR A 1 299 ? -89.350 -13.440 89.014 1.00 83.19 299 THR A CA 1
ATOM 2268 C C . THR A 1 299 ? -89.485 -14.020 90.424 1.00 83.19 299 THR A C 1
ATOM 2270 O O . THR A 1 299 ? -90.479 -13.750 91.092 1.00 83.19 299 THR A O 1
ATOM 2273 N N . ARG A 1 300 ? -88.467 -14.732 90.931 1.00 82.62 300 ARG A N 1
ATOM 2274 C CA . ARG A 1 300 ? -88.476 -15.280 92.302 1.00 82.62 300 ARG A CA 1
ATOM 2275 C C . ARG A 1 300 ? -88.537 -14.201 93.381 1.00 82.62 300 ARG A C 1
ATOM 2277 O O . ARG A 1 300 ? -89.219 -14.385 94.382 1.00 82.62 300 ARG A O 1
ATOM 2284 N N . ALA A 1 301 ? -87.839 -13.083 93.194 1.00 75.38 301 ALA A N 1
ATOM 2285 C CA . ALA A 1 301 ? -87.891 -11.956 94.121 1.00 75.38 301 ALA A CA 1
ATOM 2286 C C . ALA A 1 301 ? -89.292 -11.324 94.152 1.00 75.38 301 ALA A C 1
ATOM 2288 O O . ALA A 1 301 ? -89.818 -11.065 95.230 1.00 75.38 301 ALA A O 1
ATOM 2289 N N . GLN A 1 302 ? -89.939 -11.157 92.992 1.00 76.62 302 GLN A N 1
ATOM 2290 C CA . GLN A 1 302 ? -91.325 -10.680 92.923 1.00 76.62 302 GLN A CA 1
ATOM 2291 C C . GLN A 1 302 ? -92.324 -11.654 93.566 1.00 76.62 302 GLN A C 1
ATOM 2293 O O . GLN A 1 302 ? -93.304 -11.225 94.175 1.00 76.62 302 GLN A O 1
ATOM 2298 N N . GLU A 1 303 ? -92.102 -12.963 93.440 1.00 72.94 303 GLU A N 1
ATOM 2299 C CA . GLU A 1 303 ? -92.908 -13.983 94.121 1.00 72.94 303 GLU A CA 1
ATOM 2300 C C . GLU A 1 303 ? -92.721 -13.931 95.644 1.00 72.94 303 GLU A C 1
ATOM 2302 O O . GLU A 1 303 ? -93.712 -13.937 96.375 1.00 72.94 303 GLU A O 1
ATOM 2307 N N . ALA A 1 304 ? -91.482 -13.782 96.123 1.00 64.00 304 ALA A N 1
ATOM 2308 C CA . ALA A 1 304 ? -91.176 -13.615 97.543 1.00 64.00 304 ALA A CA 1
ATOM 2309 C C . ALA A 1 304 ? -91.802 -12.332 98.127 1.00 64.00 304 ALA A C 1
ATOM 2311 O O . ALA A 1 304 ? -92.418 -12.376 99.189 1.00 64.00 304 ALA A O 1
ATOM 2312 N N . GLU A 1 305 ? -91.750 -11.207 97.403 1.00 59.75 305 GLU A N 1
ATOM 2313 C CA . GLU A 1 305 ? -92.423 -9.957 97.798 1.00 59.75 305 GLU A CA 1
ATOM 2314 C C . GLU A 1 305 ? -93.956 -10.086 97.843 1.00 59.75 305 GLU A C 1
ATOM 2316 O O . GLU A 1 305 ? -94.624 -9.405 98.625 1.00 59.75 305 GLU A O 1
ATOM 2321 N N . ARG A 1 306 ? -94.544 -10.967 97.023 1.00 59.75 306 ARG A N 1
ATOM 2322 C CA . ARG A 1 306 ? -95.980 -11.282 97.090 1.00 59.75 306 ARG A CA 1
ATOM 2323 C C . ARG A 1 306 ? -96.328 -12.201 98.262 1.00 59.75 306 ARG A C 1
ATOM 2325 O O . ARG A 1 306 ? -97.460 -12.137 98.739 1.00 59.75 306 ARG A O 1
ATOM 2332 N N . GLN A 1 307 ? -95.387 -13.013 98.740 1.00 56.47 307 GLN A N 1
ATOM 2333 C CA . GLN A 1 307 ? -95.562 -13.881 99.908 1.00 56.47 307 GLN A CA 1
ATOM 2334 C C . GLN A 1 307 ? -95.449 -13.131 101.247 1.00 56.47 307 GLN A C 1
ATOM 2336 O O . GLN A 1 307 ? -96.085 -13.542 102.213 1.00 56.47 307 GLN A O 1
ATOM 2341 N N . ASP A 1 308 ? -94.756 -11.989 101.293 1.00 47.38 308 ASP A N 1
ATOM 2342 C CA . ASP A 1 308 ? -94.509 -11.210 102.523 1.00 47.38 308 ASP A CA 1
ATOM 2343 C C . ASP A 1 308 ? -95.573 -10.116 102.817 1.00 47.38 308 ASP A C 1
ATOM 2345 O O . ASP A 1 308 ? -95.334 -9.121 103.506 1.00 47.38 308 ASP A O 1
ATOM 2349 N N . ARG A 1 309 ? -96.790 -10.271 102.272 1.00 40.47 309 ARG A N 1
ATOM 2350 C CA . ARG A 1 309 ? -97.901 -9.299 102.378 1.00 40.47 309 ARG A CA 1
ATOM 2351 C C . ARG A 1 309 ? -99.151 -9.840 103.100 1.00 40.47 309 ARG A C 1
ATOM 2353 O O . ARG A 1 309 ? -100.268 -9.627 102.622 1.00 40.47 309 ARG A O 1
ATOM 2360 N N . PRO A 1 310 ? -99.018 -10.482 104.278 1.00 44.78 310 PRO A N 1
ATOM 2361 C CA . PRO A 1 310 ? -99.682 -9.898 105.457 1.00 44.78 310 PRO A CA 1
ATOM 2362 C C . PRO A 1 310 ? -98.976 -10.215 106.795 1.00 44.78 310 PRO A C 1
ATOM 2364 O O . PRO A 1 310 ? -98.944 -11.363 107.226 1.00 44.78 310 PRO A O 1
ATOM 2367 N N . GLY A 1 311 ? -98.496 -9.198 107.523 1.00 40.91 311 GLY A N 1
ATOM 2368 C CA . GLY A 1 311 ? -97.944 -9.442 108.866 1.00 40.91 311 GLY A CA 1
ATOM 2369 C C . GLY A 1 311 ? -97.681 -8.253 109.790 1.00 40.91 311 GLY A C 1
ATOM 2370 O O . GLY A 1 311 ? -97.499 -8.477 110.980 1.00 40.91 311 GLY A O 1
ATOM 2371 N N . GLN A 1 312 ? -97.679 -6.996 109.328 1.00 39.94 312 GLN A N 1
ATOM 2372 C CA . GLN A 1 312 ? -97.405 -5.852 110.218 1.00 39.94 312 GLN A CA 1
ATOM 2373 C C . GLN A 1 312 ? -98.315 -4.653 109.925 1.00 39.94 312 GLN A C 1
ATOM 2375 O O . GLN A 1 312 ? -97.947 -3.678 109.275 1.00 39.94 312 GLN A O 1
ATOM 2380 N N . ARG A 1 313 ? -99.546 -4.741 110.437 1.00 38.78 313 ARG A N 1
ATOM 2381 C CA . ARG A 1 313 ? -100.421 -3.598 110.745 1.00 38.78 313 ARG A CA 1
ATOM 2382 C C . ARG A 1 313 ? -101.125 -3.852 112.082 1.00 38.78 313 ARG A C 1
ATOM 2384 O O . ARG A 1 313 ? -102.332 -4.038 112.114 1.00 38.78 313 ARG A O 1
ATOM 2391 N N . ALA A 1 314 ? -100.378 -3.892 113.180 1.00 39.38 314 ALA A N 1
ATOM 2392 C CA . ALA A 1 314 ? -100.920 -3.725 114.529 1.00 39.38 314 ALA A CA 1
ATOM 2393 C C . ALA A 1 314 ? -99.779 -3.361 115.491 1.00 39.38 314 ALA A C 1
ATOM 2395 O O . ALA A 1 314 ? -98.688 -3.899 115.350 1.00 39.38 314 ALA A O 1
ATOM 2396 N N . ALA A 1 315 ? -100.064 -2.480 116.454 1.00 38.25 315 ALA A N 1
ATOM 2397 C CA . ALA A 1 315 ? -99.175 -1.934 117.491 1.00 38.25 315 ALA A CA 1
ATOM 2398 C C . ALA A 1 315 ? -98.402 -0.649 117.122 1.00 38.25 315 ALA A C 1
ATOM 2400 O O . ALA A 1 315 ? -97.178 -0.610 117.020 1.00 38.25 315 ALA A O 1
ATOM 2401 N N . ARG A 1 316 ? -99.169 0.440 116.986 1.00 38.00 316 ARG A N 1
ATOM 2402 C CA . ARG A 1 316 ? -98.759 1.786 117.406 1.00 38.00 316 ARG A CA 1
ATOM 2403 C C . ARG A 1 316 ? -99.240 2.013 118.848 1.00 38.00 316 ARG A C 1
ATOM 2405 O O . ARG A 1 316 ? -100.294 1.499 119.206 1.00 38.00 316 ARG A O 1
ATOM 2412 N N . ASP A 1 317 ? -98.467 2.819 119.576 1.00 34.28 317 ASP A N 1
ATOM 2413 C CA . ASP A 1 317 ? -98.784 3.562 120.812 1.00 34.28 317 ASP A CA 1
ATOM 2414 C C . ASP A 1 317 ? -98.310 2.989 122.163 1.00 34.28 317 ASP A C 1
ATOM 2416 O O . ASP A 1 317 ? -99.034 2.279 122.851 1.00 34.28 317 ASP A O 1
ATOM 2420 N N . ALA A 1 318 ? -97.102 3.412 122.576 1.00 34.75 318 ALA A N 1
ATOM 2421 C CA . ALA A 1 318 ? -96.808 4.010 123.895 1.00 34.75 318 ALA A CA 1
ATOM 2422 C C . ALA A 1 318 ? -95.365 4.595 123.915 1.00 34.75 318 ALA A C 1
ATOM 2424 O O . ALA A 1 318 ? -94.406 3.867 123.675 1.00 34.75 318 ALA A O 1
ATOM 2425 N N . GLY A 1 319 ? -95.201 5.908 124.158 1.00 31.19 319 GLY A N 1
ATOM 2426 C CA . GLY A 1 319 ? -93.897 6.598 124.372 1.00 31.19 319 GLY A CA 1
ATOM 2427 C C . GLY A 1 319 ? -93.545 6.758 125.869 1.00 31.19 319 GLY A C 1
ATOM 2428 O O . GLY A 1 319 ? -94.162 6.060 126.669 1.00 31.19 319 GLY A O 1
ATOM 2429 N N . PRO A 1 320 ? -92.721 7.740 126.328 1.00 59.84 320 PRO A N 1
ATOM 2430 C CA . PRO A 1 320 ? -91.564 8.439 125.720 1.00 59.84 320 PRO A CA 1
ATOM 2431 C C . PRO A 1 320 ? -90.302 8.611 126.655 1.00 59.84 320 PRO A C 1
ATOM 2433 O O . PRO A 1 320 ? -90.437 8.530 127.868 1.00 59.84 320 PRO A O 1
ATOM 2436 N N . SER A 1 321 ? -89.131 8.975 126.066 1.00 37.09 321 SER A N 1
ATOM 2437 C CA . SER A 1 321 ? -87.948 9.780 126.566 1.00 37.09 321 SER A CA 1
ATOM 2438 C C . SER A 1 321 ? -87.164 9.388 127.862 1.00 37.09 321 SER A C 1
ATOM 2440 O O . SER A 1 321 ? -87.724 8.648 128.659 1.00 37.09 321 SER A O 1
ATOM 2442 N N . PRO A 1 322 ? -85.932 9.905 128.196 1.00 47.88 322 PRO A N 1
ATOM 2443 C CA . PRO A 1 322 ? -84.938 10.795 127.525 1.00 47.88 322 PRO A CA 1
ATOM 2444 C C . PRO A 1 322 ? -83.448 10.261 127.510 1.00 47.88 322 PRO A C 1
ATOM 2446 O O . PRO A 1 322 ? -83.194 9.143 127.936 1.00 47.88 322 PRO A O 1
ATOM 2449 N N . GLY A 1 323 ? -82.465 11.040 126.986 1.00 35.22 323 GLY A N 1
ATOM 2450 C CA . GLY A 1 323 ? -81.008 10.708 126.795 1.00 35.22 323 GLY A CA 1
ATOM 2451 C C . GLY A 1 323 ? -80.129 10.632 128.076 1.00 35.22 323 GLY A C 1
ATOM 2452 O O . GLY A 1 323 ? -80.720 10.405 129.126 1.00 35.22 323 GLY A O 1
ATOM 2453 N N . PRO A 1 324 ? -78.777 10.868 128.099 1.00 51.50 324 PRO A N 1
ATOM 2454 C CA . PRO A 1 324 ? -77.777 11.246 127.062 1.00 51.50 324 PRO A CA 1
ATOM 2455 C C . PRO A 1 324 ? -76.416 10.450 127.111 1.00 51.50 324 PRO A C 1
ATOM 2457 O O . PRO A 1 324 ? -76.239 9.578 127.950 1.00 51.50 324 PRO A O 1
ATOM 2460 N N . GLY A 1 325 ? -75.408 10.809 126.282 1.00 35.50 325 GLY A N 1
ATOM 2461 C CA . GLY A 1 325 ? -73.972 10.724 126.673 1.00 35.50 325 GLY A CA 1
ATOM 2462 C C . GLY A 1 325 ? -72.967 9.854 125.870 1.00 35.50 325 GLY A C 1
ATOM 2463 O O . GLY A 1 325 ? -72.869 8.661 126.098 1.00 35.50 325 GLY A O 1
ATOM 2464 N N . VAL A 1 326 ? -72.158 10.518 125.020 1.00 39.34 326 VAL A N 1
ATOM 2465 C CA . VAL A 1 326 ? -70.669 10.477 124.860 1.00 39.34 326 VAL A CA 1
ATOM 2466 C C . VAL A 1 326 ? -69.895 9.139 124.732 1.00 39.34 326 VAL A C 1
ATOM 2468 O O . VAL A 1 326 ? -69.906 8.322 125.642 1.00 39.34 326 VAL A O 1
ATOM 2471 N N . GLY A 1 327 ? -69.002 9.045 123.720 1.00 33.25 327 GLY A N 1
ATOM 2472 C CA . GLY A 1 327 ? -67.718 8.327 123.888 1.00 33.25 327 GLY A CA 1
ATOM 2473 C C . GLY A 1 327 ? -66.971 7.786 122.652 1.00 33.25 327 GLY A C 1
ATOM 2474 O O . GLY A 1 327 ? -67.081 6.608 122.361 1.00 33.25 327 GLY A O 1
ATOM 2475 N N . GLY A 1 328 ? -66.140 8.627 122.013 1.00 32.03 328 GLY A N 1
ATOM 2476 C CA . GLY A 1 328 ? -64.739 8.336 121.624 1.00 32.03 328 GLY A CA 1
ATOM 2477 C C . GLY A 1 328 ? -64.363 7.261 120.577 1.00 32.03 328 GLY A C 1
ATOM 2478 O O . GLY A 1 328 ? -64.617 6.080 120.761 1.00 32.03 328 GLY A O 1
ATOM 2479 N N . GLY A 1 329 ? -63.557 7.668 119.577 1.00 31.78 329 GLY A N 1
ATOM 2480 C CA . GLY A 1 329 ? -62.545 6.789 118.953 1.00 31.78 329 GLY A CA 1
ATOM 2481 C C . GLY A 1 329 ? -62.373 6.861 117.425 1.00 31.78 329 GLY A C 1
ATOM 2482 O O . GLY A 1 329 ? -62.940 6.057 116.700 1.00 31.78 329 GLY A O 1
ATOM 2483 N N . ARG A 1 330 ? -61.532 7.788 116.934 1.00 39.12 330 ARG A N 1
ATOM 2484 C CA . ARG A 1 330 ? -60.778 7.699 115.647 1.00 39.12 330 ARG A CA 1
ATOM 2485 C C . ARG A 1 330 ? -59.495 6.850 115.881 1.00 39.12 330 ARG A C 1
ATOM 2487 O O . ARG A 1 330 ? -59.280 6.522 117.048 1.00 39.12 330 ARG A O 1
ATOM 2494 N N . PRO A 1 331 ? -58.571 6.587 114.916 1.00 54.12 331 PRO A N 1
ATOM 2495 C CA . PRO A 1 331 ? -58.387 7.104 113.536 1.00 54.12 331 PRO A CA 1
ATOM 2496 C C . PRO A 1 331 ? -58.042 5.959 112.531 1.00 54.12 331 PRO A C 1
ATOM 2498 O O . PRO A 1 331 ? -58.317 4.813 112.843 1.00 54.12 331 PRO A O 1
ATOM 2501 N N . ALA A 1 332 ? -57.501 6.080 111.311 1.00 37.62 332 ALA A N 1
ATOM 2502 C CA . ALA A 1 332 ? -56.856 7.099 110.469 1.00 37.62 332 ALA A CA 1
ATOM 2503 C C . ALA A 1 332 ? -57.015 6.625 108.995 1.00 37.62 332 ALA A C 1
ATOM 2505 O O . ALA A 1 332 ? -57.090 5.426 108.765 1.00 37.62 332 ALA A O 1
ATOM 2506 N N . GLY A 1 333 ? -57.200 7.486 107.988 1.00 32.97 333 GLY A N 1
ATOM 2507 C CA . GLY A 1 333 ? -56.114 8.056 107.161 1.00 32.97 333 GLY A CA 1
ATOM 2508 C C . GLY A 1 333 ? -56.086 7.346 105.786 1.00 32.97 333 GLY A C 1
ATOM 2509 O O . GLY A 1 333 ? -56.240 6.141 105.739 1.00 32.97 333 GLY A O 1
ATOM 2510 N N . GLY A 1 334 ? -55.974 7.965 104.614 1.00 31.58 334 GLY A N 1
ATOM 2511 C CA . GLY A 1 334 ? -55.713 9.343 104.231 1.00 31.58 334 GLY A CA 1
ATOM 2512 C C . GLY A 1 334 ? -56.373 9.650 102.881 1.00 31.58 334 GLY A C 1
ATOM 2513 O O . GLY A 1 334 ? -56.850 8.777 102.161 1.00 31.58 334 GLY A O 1
ATOM 2514 N N . ARG A 1 335 ? -56.462 10.941 102.602 1.00 36.97 335 ARG A N 1
ATOM 2515 C CA . ARG A 1 335 ? -57.210 11.588 101.527 1.00 36.97 335 ARG A CA 1
ATOM 2516 C C . ARG A 1 335 ? -56.198 12.392 100.692 1.00 36.97 335 ARG A C 1
ATOM 2518 O O . ARG A 1 335 ? -55.100 12.635 101.185 1.00 36.97 335 ARG A O 1
ATOM 2525 N N . LEU A 1 336 ? -56.679 12.934 99.568 1.00 36.91 336 LEU A N 1
ATOM 2526 C CA . LEU A 1 336 ? -56.177 14.111 98.823 1.00 36.91 336 LEU A CA 1
ATOM 2527 C C . LEU A 1 336 ? -55.220 13.780 97.670 1.00 36.91 336 LEU A C 1
ATOM 2529 O O . LEU A 1 336 ? -54.404 12.882 97.780 1.00 36.91 336 LEU A O 1
ATOM 2533 N N . ALA A 1 337 ? -55.225 14.492 96.548 1.00 34.50 337 ALA A N 1
ATOM 2534 C CA . ALA A 1 337 ? -56.136 15.488 95.987 1.00 34.50 337 ALA A CA 1
ATOM 2535 C C . ALA A 1 337 ? -55.719 15.695 94.521 1.00 34.50 337 ALA A C 1
ATOM 2537 O O . ALA A 1 337 ? -54.591 15.397 94.133 1.00 34.50 337 ALA A O 1
ATOM 2538 N N . ARG A 1 338 ? -56.643 16.232 93.724 1.00 43.78 338 ARG A N 1
ATOM 2539 C CA . ARG A 1 338 ? -56.327 16.943 92.483 1.00 43.78 338 ARG A CA 1
ATOM 2540 C C . ARG A 1 338 ? -55.444 18.151 92.805 1.00 43.78 338 ARG A C 1
ATOM 2542 O O . ARG A 1 338 ? -55.740 18.827 93.782 1.00 43.78 338 ARG A O 1
ATOM 2549 N N . ASP A 1 339 ? -54.505 18.477 91.922 1.00 33.84 339 ASP A N 1
ATOM 2550 C CA . ASP A 1 339 ? -54.558 19.782 91.260 1.00 33.84 339 ASP A CA 1
ATOM 2551 C C . ASP A 1 339 ? -53.716 19.869 89.982 1.00 33.84 339 ASP A C 1
ATOM 2553 O O . ASP A 1 339 ? -52.736 19.150 89.786 1.00 33.84 339 ASP A O 1
ATOM 2557 N N . ARG A 1 340 ? -54.185 20.751 89.095 1.00 41.31 340 ARG A N 1
ATOM 2558 C CA . ARG A 1 340 ? -53.504 21.277 87.906 1.00 41.31 340 ARG A CA 1
ATOM 2559 C C . ARG A 1 340 ? -52.428 22.280 88.336 1.00 41.31 340 ARG A C 1
ATOM 2561 O O . ARG A 1 340 ? -52.686 23.043 89.251 1.00 41.31 340 ARG A O 1
ATOM 2568 N N . GLU A 1 341 ? -51.328 22.389 87.589 1.00 34.03 341 GLU A N 1
ATOM 2569 C CA . GLU A 1 341 ? -50.984 23.587 86.796 1.00 34.03 341 GLU A CA 1
ATOM 2570 C C . GLU A 1 341 ? -49.582 23.516 86.171 1.00 34.03 341 GLU A C 1
ATOM 2572 O O . GLU A 1 341 ? -48.731 22.706 86.522 1.00 34.03 341 GLU A O 1
ATOM 2577 N N . ALA A 1 342 ? -49.415 24.362 85.158 1.00 35.28 342 ALA A N 1
ATOM 2578 C CA . ALA A 1 342 ? -48.321 24.451 84.211 1.00 35.28 342 ALA A CA 1
ATOM 2579 C C . ALA A 1 342 ? -47.035 25.084 84.769 1.00 35.28 342 ALA A C 1
ATOM 2581 O O . ALA A 1 342 ? -47.089 25.941 85.646 1.00 35.28 342 ALA A O 1
ATOM 2582 N N . ARG A 1 343 ? -45.899 24.787 84.121 1.00 32.81 343 ARG A N 1
ATOM 2583 C CA . ARG A 1 343 ? -44.961 25.759 83.506 1.00 32.81 343 ARG A CA 1
ATOM 2584 C C . ARG A 1 343 ? -43.709 25.033 83.014 1.00 32.81 343 ARG A C 1
ATOM 2586 O O . ARG A 1 343 ? -43.163 24.179 83.700 1.00 32.81 343 ARG A O 1
ATOM 2593 N N . GLY A 1 344 ? -43.264 25.395 81.812 1.00 31.97 344 GLY A N 1
ATOM 2594 C CA . GLY A 1 344 ? -42.040 24.873 81.212 1.00 31.97 344 GLY A CA 1
ATOM 2595 C C . GLY A 1 344 ? -40.761 25.498 81.766 1.00 31.97 344 GLY A C 1
ATOM 2596 O O . GLY A 1 344 ? -40.805 26.483 82.500 1.00 31.97 344 GLY A O 1
ATOM 2597 N N . ARG A 1 345 ? -39.624 24.954 81.323 1.00 33.22 345 ARG A N 1
ATOM 2598 C CA . ARG A 1 345 ? -38.402 25.693 80.980 1.00 33.22 345 ARG A CA 1
ATOM 2599 C C . ARG A 1 345 ? -37.422 24.787 80.235 1.00 33.22 345 ARG A C 1
ATOM 2601 O O . ARG A 1 345 ? -37.258 23.618 80.561 1.00 33.22 345 ARG A O 1
ATOM 2608 N N . HIS A 1 346 ? -36.800 25.396 79.234 1.00 34.69 346 HIS A N 1
ATOM 2609 C CA . HIS A 1 346 ? -35.619 24.950 78.512 1.00 34.69 346 HIS A CA 1
ATOM 2610 C C . HIS A 1 346 ? -34.456 24.583 79.442 1.00 34.69 346 HIS A C 1
ATOM 2612 O O . HIS A 1 346 ? -34.212 25.294 80.414 1.00 34.69 346 HIS A O 1
ATOM 2618 N N . HIS A 1 347 ? -33.667 23.585 79.042 1.00 38.59 347 HIS A N 1
ATOM 2619 C CA . HIS A 1 347 ? -32.216 23.626 79.209 1.00 38.59 347 HIS A CA 1
ATOM 2620 C C . HIS A 1 347 ? -31.518 22.896 78.057 1.00 38.59 347 HIS A C 1
ATOM 2622 O O . HIS A 1 347 ? -31.723 21.706 77.829 1.00 38.59 347 HIS A O 1
ATOM 2628 N N . ALA A 1 348 ? -30.714 23.668 77.329 1.00 32.31 348 ALA A N 1
ATOM 2629 C CA . ALA A 1 348 ? -29.555 23.202 76.590 1.00 32.31 348 ALA A CA 1
ATOM 2630 C C . ALA A 1 348 ? -28.462 22.786 77.589 1.00 32.31 348 ALA A C 1
ATOM 2632 O O . ALA A 1 348 ? -28.342 23.433 78.629 1.00 32.31 348 ALA A O 1
ATOM 2633 N N . ASP A 1 349 ? -27.740 21.704 77.299 1.00 33.22 349 ASP A N 1
ATOM 2634 C CA . ASP A 1 349 ? -26.278 21.657 77.111 1.00 33.22 349 ASP A CA 1
ATOM 2635 C C . ASP A 1 349 ? -25.765 20.221 77.290 1.00 33.22 349 ASP A C 1
ATOM 2637 O O . ASP A 1 349 ? -25.934 19.612 78.347 1.00 33.22 349 ASP A O 1
ATOM 2641 N N . ARG A 1 350 ? -25.077 19.702 76.268 1.00 34.16 350 ARG A N 1
ATOM 2642 C CA . ARG A 1 350 ? -23.898 18.846 76.446 1.00 34.16 350 ARG A CA 1
ATOM 2643 C C . ARG A 1 350 ? -23.049 18.899 75.181 1.00 34.16 350 ARG A C 1
ATOM 2645 O O . ARG A 1 350 ? -23.429 18.416 74.118 1.00 34.16 350 ARG A O 1
ATOM 2652 N N . GLN A 1 351 ? -21.921 19.565 75.358 1.00 35.72 351 GLN A N 1
ATOM 2653 C CA . GLN A 1 351 ? -20.859 19.857 74.413 1.00 35.72 351 GLN A CA 1
ATOM 2654 C C . GLN A 1 351 ? -19.895 18.657 74.283 1.00 35.72 351 GLN A C 1
ATOM 2656 O O . GLN A 1 351 ? -19.783 17.882 75.235 1.00 35.72 351 GLN A O 1
ATOM 2661 N N . PRO A 1 352 ? -19.206 18.486 73.138 1.00 44.06 352 PRO A N 1
ATOM 2662 C CA . PRO A 1 352 ? -18.162 17.481 72.957 1.00 44.06 352 PRO A CA 1
ATOM 2663 C C . PRO A 1 352 ? -16.777 18.000 73.385 1.00 44.06 352 PRO A C 1
ATOM 2665 O O . PRO A 1 352 ? -16.461 19.178 73.206 1.00 44.06 352 PRO A O 1
ATOM 2668 N N . ASP A 1 353 ? -15.943 17.094 73.894 1.00 37.88 353 ASP A N 1
ATOM 2669 C CA . ASP A 1 353 ? -14.530 17.326 74.209 1.00 37.88 353 ASP A CA 1
ATOM 2670 C C . ASP A 1 353 ? -13.664 17.397 72.927 1.00 37.88 353 ASP A C 1
ATOM 2672 O O . ASP A 1 353 ? -13.751 16.535 72.052 1.00 37.88 353 ASP A O 1
ATOM 2676 N N . GLY A 1 354 ? -12.811 18.427 72.817 1.00 32.88 354 GLY A N 1
ATOM 2677 C CA . GLY A 1 354 ? -11.637 18.472 71.916 1.00 32.88 354 GLY A CA 1
ATOM 2678 C C . GLY A 1 354 ? -10.359 18.054 72.669 1.00 32.88 354 GLY A C 1
ATOM 2679 O O . GLY A 1 354 ? -10.472 17.364 73.679 1.00 32.88 354 GLY A O 1
ATOM 2680 N N . PRO A 1 355 ? -9.145 18.561 72.351 1.00 48.78 355 PRO A N 1
ATOM 2681 C CA . PRO A 1 355 ? -8.594 19.089 71.088 1.00 48.78 355 PRO A CA 1
ATOM 2682 C C . PRO A 1 355 ? -7.176 18.528 70.780 1.00 48.78 355 PRO A C 1
ATOM 2684 O O . PRO A 1 355 ? -6.435 18.277 71.719 1.00 48.78 355 PRO A O 1
ATOM 2687 N N . ILE A 1 356 ? -6.695 18.463 69.524 1.00 35.81 356 ILE A N 1
ATOM 2688 C CA . ILE A 1 356 ? -5.234 18.488 69.236 1.00 35.81 356 ILE A CA 1
ATOM 2689 C C . ILE A 1 356 ? -4.935 19.131 67.865 1.00 35.81 356 ILE A C 1
ATOM 2691 O O . ILE A 1 356 ? -5.413 18.662 66.838 1.00 35.81 356 ILE A O 1
ATOM 2695 N N . GLY A 1 357 ? -4.053 20.142 67.867 1.00 32.62 357 GLY A N 1
ATOM 2696 C CA . GLY A 1 357 ? -2.909 20.176 66.942 1.00 32.62 357 GLY A CA 1
ATOM 2697 C C . GLY A 1 357 ? -2.994 21.038 65.686 1.00 32.62 357 GLY A C 1
ATOM 2698 O O . GLY A 1 357 ? -3.278 20.549 64.600 1.00 32.62 357 GLY A O 1
ATOM 2699 N N . VAL A 1 358 ? -2.606 22.304 65.821 1.00 34.28 358 VAL A N 1
ATOM 2700 C CA . VAL A 1 358 ? -2.184 23.182 64.722 1.00 34.28 358 VAL A CA 1
ATOM 2701 C C . VAL A 1 358 ? -0.790 22.768 64.249 1.00 34.28 358 VAL A C 1
ATOM 2703 O O . VAL A 1 358 ? 0.144 22.811 65.043 1.00 34.28 358 VAL A O 1
ATOM 2706 N N . GLU A 1 359 ? -0.607 22.507 62.951 1.00 32.75 359 GLU A N 1
ATOM 2707 C CA . GLU A 1 359 ? 0.715 22.629 62.331 1.00 32.75 359 GLU A CA 1
ATOM 2708 C C . GLU A 1 359 ? 0.632 23.251 60.930 1.00 32.75 359 GLU A C 1
ATOM 2710 O O . GLU A 1 359 ? 0.061 22.710 59.984 1.00 32.75 359 GLU A O 1
ATOM 2715 N N . ARG A 1 360 ? 1.212 24.452 60.821 1.00 35.16 360 ARG A N 1
ATOM 2716 C CA . ARG A 1 360 ? 1.537 25.120 59.560 1.00 35.16 360 ARG A CA 1
ATOM 2717 C C . ARG A 1 360 ? 2.693 24.375 58.905 1.00 35.16 360 ARG A C 1
ATOM 2719 O O . ARG A 1 360 ? 3.725 24.235 59.546 1.00 35.16 360 ARG A O 1
ATOM 2726 N N . ARG A 1 361 ? 2.625 24.110 57.597 1.00 31.62 361 ARG A N 1
ATOM 2727 C CA . ARG A 1 361 ? 3.823 24.130 56.742 1.00 31.62 361 ARG A CA 1
ATOM 2728 C C . ARG A 1 361 ? 3.499 24.535 55.308 1.00 31.62 361 ARG A C 1
ATOM 2730 O O . ARG A 1 361 ? 2.604 24.006 54.659 1.00 31.62 361 ARG A O 1
ATOM 2737 N N . HIS A 1 362 ? 4.289 25.503 54.858 1.00 36.03 362 HIS A N 1
ATOM 2738 C CA . HIS A 1 362 ? 4.475 25.955 53.489 1.00 36.03 362 HIS A CA 1
ATOM 2739 C C . HIS A 1 362 ? 4.562 24.809 52.476 1.00 36.03 362 HIS A C 1
ATOM 2741 O O . HIS A 1 362 ? 5.384 23.909 52.642 1.00 36.03 362 HIS A O 1
ATOM 2747 N N . ARG A 1 363 ? 3.864 24.953 51.345 1.00 33.62 363 ARG A N 1
ATOM 2748 C CA . ARG A 1 363 ? 4.383 24.517 50.045 1.00 33.62 363 ARG A CA 1
ATOM 2749 C C . ARG A 1 363 ? 4.010 25.517 48.957 1.00 33.62 363 ARG A C 1
ATOM 2751 O O . ARG A 1 363 ? 2.863 25.661 48.553 1.00 33.62 363 ARG A O 1
ATOM 2758 N N . SER A 1 364 ? 5.048 26.220 48.538 1.00 34.41 364 SER A N 1
ATOM 2759 C CA . SER A 1 364 ? 5.223 26.880 47.256 1.00 34.41 364 SER A CA 1
ATOM 2760 C C . SER A 1 364 ? 4.908 25.929 46.096 1.00 34.41 364 SER A C 1
ATOM 2762 O O . SER A 1 364 ? 5.407 24.807 46.043 1.00 34.41 364 SER A O 1
ATOM 2764 N N . GLY A 1 365 ? 4.109 26.405 45.144 1.00 31.94 365 GLY A N 1
ATOM 2765 C CA . GLY A 1 365 ? 3.896 25.782 43.841 1.00 31.94 365 GLY A CA 1
ATOM 2766 C C . GLY A 1 365 ? 3.778 26.882 42.780 1.00 31.94 365 GLY A C 1
ATOM 2767 O O . GLY A 1 365 ? 3.005 27.819 42.986 1.00 31.94 365 GLY A O 1
ATOM 2768 N N . PRO A 1 366 ? 4.550 26.834 41.680 1.00 37.97 366 PRO A N 1
ATOM 2769 C CA . PRO A 1 366 ? 4.602 27.910 40.705 1.00 37.97 366 PRO A CA 1
ATOM 2770 C C . PRO A 1 366 ? 3.430 27.777 39.729 1.00 37.97 366 PRO A C 1
ATOM 2772 O O . PRO A 1 366 ? 3.236 26.733 39.110 1.00 37.97 366 PRO A O 1
ATOM 2775 N N . ARG A 1 367 ? 2.659 28.847 39.540 1.00 33.59 367 ARG A N 1
ATOM 2776 C CA . ARG A 1 367 ? 1.786 28.992 38.369 1.00 33.59 367 ARG A CA 1
ATOM 2777 C C . ARG A 1 367 ? 2.142 30.285 37.655 1.00 33.59 367 ARG A C 1
ATOM 2779 O O . ARG A 1 367 ? 1.529 31.326 37.859 1.00 33.59 367 ARG A O 1
ATOM 2786 N N . GLY A 1 368 ? 3.175 30.188 36.820 1.00 34.00 368 GLY A N 1
ATOM 2787 C CA . GLY A 1 368 ? 3.369 31.112 35.715 1.00 34.00 368 GLY A CA 1
ATOM 2788 C C . GLY A 1 368 ? 2.193 30.962 34.756 1.00 34.00 368 GLY A C 1
ATOM 2789 O O . GLY A 1 368 ? 2.016 29.919 34.131 1.00 34.00 368 GLY A O 1
ATOM 2790 N N . ALA A 1 369 ? 1.361 31.994 34.677 1.00 36.03 369 ALA A N 1
ATOM 2791 C CA . ALA A 1 369 ? 0.355 32.131 33.641 1.00 36.03 369 ALA A CA 1
ATOM 2792 C C . ALA A 1 369 ? 1.056 32.546 32.339 1.00 36.03 369 ALA A C 1
ATOM 2794 O O . ALA A 1 369 ? 1.160 33.728 32.014 1.00 36.03 369 ALA A O 1
ATOM 2795 N N . THR A 1 370 ? 1.559 31.569 31.589 1.00 36.16 370 THR A N 1
ATOM 2796 C CA . THR A 1 370 ? 1.983 31.790 30.206 1.00 36.16 370 THR A CA 1
ATOM 2797 C C . THR A 1 370 ? 0.724 31.876 29.351 1.00 36.16 370 THR A C 1
ATOM 2799 O O . THR A 1 370 ? 0.087 30.869 29.054 1.00 36.16 370 THR A O 1
ATOM 2802 N N . ARG A 1 371 ? 0.332 33.099 28.975 1.00 34.91 371 ARG A N 1
ATOM 2803 C CA . ARG A 1 371 ? -0.681 33.337 27.940 1.00 34.91 371 ARG A CA 1
ATOM 2804 C C . ARG A 1 371 ? -0.212 32.671 26.642 1.00 34.91 371 ARG A C 1
ATOM 2806 O O . ARG A 1 371 ? 0.683 33.197 25.981 1.00 34.91 371 ARG A O 1
ATOM 2813 N N . LEU A 1 372 ? -0.813 31.543 26.265 1.00 32.53 372 LEU A N 1
ATOM 2814 C CA . LEU A 1 372 ? -0.671 31.004 24.915 1.00 32.53 372 LEU A CA 1
ATOM 2815 C C . LEU A 1 372 ? -1.313 31.993 23.932 1.00 32.53 372 LEU A C 1
ATOM 2817 O O . LEU A 1 372 ? -2.522 32.217 23.944 1.00 32.53 372 LEU A O 1
ATOM 2821 N N . ARG A 1 373 ? -0.481 32.605 23.086 1.00 36.91 373 ARG A N 1
ATOM 2822 C CA . ARG A 1 373 ? -0.920 33.273 21.860 1.00 36.91 373 ARG A CA 1
ATOM 2823 C C . ARG A 1 373 ? -1.368 32.188 20.880 1.00 36.91 373 ARG A C 1
ATOM 2825 O O . ARG A 1 373 ? -0.546 31.384 20.453 1.00 36.91 373 ARG A O 1
ATOM 2832 N N . LEU A 1 374 ? -2.647 32.178 20.522 1.00 40.19 374 LEU A N 1
ATOM 2833 C CA . LEU A 1 374 ? -3.137 31.424 19.368 1.00 40.19 374 LEU A CA 1
ATOM 2834 C C . LEU A 1 374 ? -2.607 32.090 18.082 1.00 40.19 374 LEU A C 1
ATOM 2836 O O . LEU A 1 374 ? -2.718 33.315 17.964 1.00 40.19 374 LEU A O 1
ATOM 2840 N N . PRO A 1 375 ? -2.031 31.343 17.125 1.00 38.78 375 PRO A N 1
ATOM 2841 C CA . PRO A 1 375 ? -1.737 31.880 15.804 1.00 38.78 375 PRO A CA 1
ATOM 2842 C C . PRO A 1 375 ? -3.049 32.056 15.027 1.00 38.78 375 PRO A C 1
ATOM 2844 O O . PRO A 1 375 ? -3.861 31.136 14.939 1.00 38.78 375 PRO A O 1
ATOM 2847 N N . CYS A 1 376 ? -3.268 33.248 14.465 1.00 39.72 376 CYS A N 1
ATOM 2848 C CA . CYS A 1 376 ? -4.349 33.475 13.511 1.00 39.72 376 CYS A CA 1
ATOM 2849 C C . CYS A 1 376 ? -4.141 32.571 12.292 1.00 39.72 376 CYS A C 1
ATOM 2851 O O . CYS A 1 376 ? -3.094 32.630 11.647 1.00 39.72 376 CYS A O 1
ATOM 2853 N N . GLY A 1 377 ? -5.151 31.761 11.979 1.00 36.22 377 GLY A N 1
ATOM 2854 C CA . GLY A 1 377 ? -5.205 30.992 10.744 1.00 36.22 377 GLY A CA 1
ATOM 2855 C C . GLY A 1 377 ? -5.108 31.905 9.524 1.00 36.22 377 GLY A C 1
ATOM 2856 O O . GLY A 1 377 ? -5.684 32.995 9.484 1.00 36.22 377 GLY A O 1
ATOM 2857 N N . SER A 1 378 ? -4.356 31.442 8.533 1.00 49.53 378 SER A N 1
ATOM 2858 C CA . SER A 1 378 ? -4.213 32.047 7.215 1.00 49.53 378 SER A CA 1
ATOM 2859 C C . SER A 1 378 ? -5.585 32.316 6.588 1.00 49.53 378 SER A C 1
ATOM 2861 O O . SER A 1 378 ? -6.293 31.372 6.239 1.00 49.53 378 SER A O 1
ATOM 2863 N N . GLY A 1 379 ? -5.964 33.590 6.443 1.00 50.00 379 GLY A N 1
ATOM 2864 C CA . GLY A 1 379 ? -7.135 33.959 5.640 1.00 50.00 379 GLY A CA 1
ATOM 2865 C C . GLY A 1 379 ? -8.009 35.121 6.115 1.00 50.00 379 GLY A C 1
ATOM 2866 O O . GLY A 1 379 ? -9.085 35.290 5.551 1.00 50.00 379 GLY A O 1
ATOM 2867 N N . ARG A 1 380 ? -7.624 35.933 7.112 1.00 45.25 380 ARG A N 1
ATOM 2868 C CA . ARG A 1 380 ? -8.390 37.150 7.467 1.00 45.25 380 ARG A CA 1
ATOM 2869 C C . ARG A 1 380 ? -7.489 38.376 7.591 1.00 45.25 380 ARG A C 1
ATOM 2871 O O . ARG A 1 380 ? -6.434 38.317 8.217 1.00 45.25 380 ARG A O 1
ATOM 2878 N N . SER A 1 381 ? -7.908 39.474 6.963 1.00 53.50 381 SER A N 1
ATOM 2879 C CA . SER A 1 381 ? -7.217 40.765 6.945 1.00 53.50 381 SER A CA 1
ATOM 2880 C C . SER A 1 381 ? -7.146 41.390 8.346 1.00 53.50 381 SER A C 1
ATOM 2882 O O . SER A 1 381 ? -8.053 41.248 9.168 1.00 53.50 381 SER A O 1
ATOM 2884 N N . ALA A 1 382 ? -6.046 42.100 8.616 1.00 47.94 382 ALA A N 1
ATOM 2885 C CA . ALA A 1 382 ? -5.673 42.645 9.926 1.00 47.94 382 ALA A CA 1
ATOM 2886 C C . ALA A 1 382 ? -6.668 43.665 10.531 1.00 47.94 382 ALA A C 1
ATOM 2888 O O . ALA A 1 382 ? -6.542 44.024 11.702 1.00 47.94 382 ALA A O 1
ATOM 2889 N N . GLU A 1 383 ? -7.664 44.114 9.768 1.00 52.62 383 GLU A N 1
ATOM 2890 C CA . GLU A 1 383 ? -8.698 45.049 10.224 1.00 52.62 383 GLU A CA 1
ATOM 2891 C C . GLU A 1 383 ? -9.842 44.355 10.979 1.00 52.62 383 GLU A C 1
ATOM 2893 O O . GLU A 1 383 ? -10.362 44.918 11.942 1.00 52.62 383 GLU A O 1
ATOM 2898 N N . ALA A 1 384 ? -10.159 43.093 10.661 1.00 50.72 384 ALA A N 1
ATOM 2899 C CA . ALA A 1 384 ? -11.246 42.363 11.324 1.00 50.72 384 ALA A CA 1
ATOM 2900 C C . ALA A 1 384 ? -10.937 42.035 12.800 1.00 50.72 384 ALA A C 1
ATOM 2902 O O . ALA A 1 384 ? -11.828 42.026 13.643 1.00 50.72 384 ALA A O 1
ATOM 2903 N N . CYS A 1 385 ? -9.659 41.848 13.151 1.00 44.03 385 CYS A N 1
ATOM 2904 C CA . CYS A 1 385 ? -9.250 41.526 14.524 1.00 44.03 385 CYS A CA 1
ATOM 2905 C C . CYS A 1 385 ? -9.314 42.725 15.489 1.00 44.03 385 CYS A C 1
ATOM 2907 O O . CYS A 1 385 ? -9.205 42.544 16.704 1.00 44.03 385 CYS A O 1
ATOM 2909 N N . ARG A 1 386 ? -9.438 43.957 14.972 1.00 49.22 386 ARG A N 1
ATOM 2910 C CA . ARG A 1 386 ? -9.423 45.178 15.791 1.00 49.22 386 ARG A CA 1
ATOM 2911 C C . ARG A 1 386 ? -10.824 45.582 16.276 1.00 49.22 386 ARG A C 1
ATOM 2913 O O . ARG A 1 386 ? -10.919 46.282 17.278 1.00 49.22 386 ARG A O 1
ATOM 2920 N N . ALA A 1 387 ? -11.884 45.083 15.635 1.00 49.00 387 ALA A N 1
ATOM 2921 C CA . ALA A 1 387 ? -13.274 45.393 15.982 1.00 49.00 387 ALA A CA 1
ATOM 2922 C C . ALA A 1 387 ? -13.808 44.592 17.190 1.00 49.00 387 ALA A C 1
ATOM 2924 O O . ALA A 1 387 ? -14.569 45.127 17.990 1.00 49.00 387 ALA A O 1
ATOM 2925 N N . GLU A 1 388 ? -13.355 43.354 17.407 1.00 45.94 388 GLU A N 1
ATOM 2926 C CA . GLU A 1 388 ? -13.836 42.513 18.524 1.00 45.94 388 GLU A CA 1
ATOM 2927 C C . GLU A 1 388 ? -13.259 42.886 19.900 1.00 45.94 388 GLU A C 1
ATOM 2929 O O . GLU A 1 388 ? -13.766 42.444 20.926 1.00 45.94 388 GLU A O 1
ATOM 2934 N N . ARG A 1 389 ? -12.225 43.736 19.962 1.00 48.75 389 ARG A N 1
ATOM 2935 C CA . ARG A 1 389 ? -11.653 44.203 21.242 1.00 48.75 389 ARG A CA 1
ATOM 2936 C C . ARG A 1 389 ? -12.318 45.457 21.811 1.00 48.75 389 ARG A C 1
ATOM 2938 O O . ARG A 1 389 ? -11.974 45.843 22.922 1.00 48.75 389 ARG A O 1
ATOM 2945 N N . ALA A 1 390 ? -13.237 46.089 21.081 1.00 48.75 390 ALA A N 1
ATOM 2946 C CA . ALA A 1 390 ? -13.875 47.339 21.501 1.00 48.75 390 ALA A CA 1
ATOM 2947 C C . ALA A 1 390 ? -15.258 47.156 22.163 1.00 48.75 390 ALA A C 1
ATOM 2949 O O . ALA A 1 390 ? -15.790 48.121 22.698 1.00 48.75 390 ALA A O 1
ATOM 2950 N N . HIS A 1 391 ? -15.827 45.942 22.173 1.00 47.78 391 HIS A N 1
ATOM 2951 C CA . HIS A 1 391 ? -17.182 45.680 22.694 1.00 47.78 391 HIS A CA 1
ATOM 2952 C C . HIS A 1 391 ? -17.266 44.671 23.855 1.00 47.78 391 HIS A C 1
ATOM 2954 O O . HIS A 1 391 ? -18.346 44.186 24.172 1.00 47.78 391 HIS A O 1
ATOM 2960 N N . GLY A 1 392 ? -16.152 44.384 24.529 1.00 47.59 392 GLY A N 1
ATOM 2961 C CA . GLY A 1 392 ? -16.133 43.594 25.765 1.00 47.59 392 GLY A CA 1
ATOM 2962 C C . GLY A 1 392 ? -15.496 44.380 26.904 1.00 47.59 392 GLY A C 1
ATOM 2963 O O . GLY A 1 392 ? -14.327 44.151 27.211 1.00 47.59 392 GLY A O 1
ATOM 2964 N N . GLY A 1 393 ? -16.247 45.328 27.467 1.00 40.50 393 GLY A N 1
ATOM 2965 C CA . GLY A 1 393 ? -15.907 46.112 28.655 1.00 40.50 393 GLY A CA 1
ATOM 2966 C C . GLY A 1 393 ? -17.103 46.182 29.583 1.00 40.50 393 GLY A C 1
ATOM 2967 O O . GLY A 1 393 ? -18.205 46.442 29.050 1.00 40.50 393 GLY A O 1
#

Secondary structure (DSSP, 8-state):
---HHHHHHHHHHHHHHHHHHHHHHHHHHHHHHHHHHHHHHHHHHHHTSS---HHHHHHHHHHHHHHHHHHHHHHHHS---TTHHHHHHHHHHHHHHHHHHHTGGGGGGGGGGGGHHHHHHHHHT-HHHHHHHHHHHHHHHHHHHHHHHHTT-TT--HHHHHHHHHHHHHHHHHHHHHHHHHHHHHHHHHHHHHHHHTT--S-------SSHHHHHHHHHHHHHHHHHHHHHHHHHHHHHHHHHHHHHHHHHHHHHHHHHHHHHHHHHHHHHHHHHHHHHHHHHHHHHHHHHHHHHHHHHHHHHHHHT-SS---------------------------------------PPP-------------------PPPPPTT--TTHHHHTTSS--